Protein AF-A0A6I9MUF6-F1 (afdb_monomer_lite)

Organism: NCBI:txid8208

Secondary structure (DSSP, 8-state):
-GGGTT----TTPEEEEETTEEEEE--TTEESSSS-EEHHHHHSSTTSGGGG-SSEEEE-TTS--EEEE--TTEEE-TTSS-EEESSSS-TT--GGGTSS------TT---SS-EE--TTSSTTEEEEEETTEEEEEEEEEETTEEEE-HHHHTT--GGGEEEEES-SBTTS--S--EEEEEEEEEE-TT-BTTTTBT--EEEEESS----BTTB-PPBPPPHHHHHHTGGGSS-EEEEE--BSSTTSPBPSB-EEEEEPEEPHHHHHHHH-----TTEEEES-TTSSS---TT-TT-EEEEEETTEEEEEEEEEE-SSSS-TT--EEEEEGGGTHHHHHHHH--TTSPPSS-EEEEEPPSS-SEEEEEPPSS-SEEEEEE-SS-SEEEEE--SS-SEEEEEE-BTBSEEEEE--BTBSEEEEE--

InterPro domains:
  IPR000742 EGF-like domain [PF00008] (4-33)
  IPR000742 EGF-like domain [PS00022] (24-35)
  IPR000742 EGF-like domain [PS50026] (1-36)
  IPR000742 EGF-like domain [SM00181] (3-36)
  IPR000742 EGF-like domain [SM00181] (45-84)
  IPR001254 Serine proteases, trypsin domain [PF00089] (111-339)
  IPR001254 Serine proteases, trypsin domain [PS50240] (111-344)
  IPR001254 Serine proteases, trypsin domain [SM00020] (110-339)
  IPR001254 Serine proteases, trypsin domain [cd00190] (111-342)
  IPR001314 Peptidase S1A, chymotrypsin family [PR00722] (137-152)
  IPR001314 Peptidase S1A, chymotrypsin family [PR00722] (195-209)
  IPR001314 Peptidase S1A, chymotrypsin family [PR00722] (289-301)
  IPR009003 Peptidase S1, PA clan [SSF50494] (101-344)
  IPR012224 Peptidase S1A, coagulation factor VII/IX/X/C/Z [PIRSF001143] (2-351)
  IPR018114 Serine proteases, trypsin family, histidine active site [PS00134] (147-152)
  IPR033116 Serine proteases, trypsin family, serine active site [PS00135] (290-301)
  IPR050442 Peptidase S1 family, coagulation factors [PTHR24278] (4-353)

Structure (mmCIF, N/CA/C/O backbone):
data_AF-A0A6I9MUF6-F1
#
_entry.id   AF-A0A6I9MUF6-F1
#
loop_
_atom_site.group_PDB
_atom_site.id
_atom_site.type_symbol
_atom_site.label_atom_id
_atom_site.label_alt_id
_atom_site.label_comp_id
_atom_site.label_asym_id
_atom_site.label_entity_id
_atom_site.label_seq_id
_atom_site.pdbx_PDB_ins_code
_atom_site.Cartn_x
_atom_site.Cartn_y
_atom_site.Cartn_z
_atom_site.occupancy
_atom_site.B_iso_or_equiv
_atom_site.auth_seq_id
_atom_site.auth_comp_id
_atom_site.auth_asym_id
_atom_site.auth_atom_id
_atom_site.pdbx_PDB_model_num
ATOM 1 N N . ALA A 1 1 ? 27.226 -25.869 -43.022 1.00 58.69 1 ALA A N 1
ATOM 2 C CA . ALA A 1 1 ? 27.608 -27.107 -42.304 1.00 58.69 1 ALA A CA 1
ATOM 3 C C . ALA A 1 1 ? 28.920 -26.945 -41.530 1.00 58.69 1 ALA A C 1
ATOM 5 O O . ALA A 1 1 ? 28.988 -27.443 -40.417 1.00 58.69 1 ALA A O 1
ATOM 6 N N . GLU A 1 2 ? 29.921 -26.218 -42.052 1.00 71.81 2 GLU A N 1
ATOM 7 C CA . GLU A 1 2 ? 31.221 -26.007 -41.376 1.00 71.81 2 GLU A CA 1
ATOM 8 C C . GLU A 1 2 ? 31.135 -25.398 -39.966 1.00 71.81 2 GLU A C 1
ATOM 10 O O . GLU A 1 2 ? 31.923 -25.760 -39.102 1.00 71.81 2 GLU A O 1
ATOM 15 N N . VAL A 1 3 ? 30.149 -24.537 -39.692 1.00 76.50 3 VAL A N 1
ATOM 16 C CA . VAL A 1 3 ? 30.046 -23.801 -38.415 1.00 76.50 3 VAL A CA 1
ATOM 17 C C . VAL A 1 3 ? 29.863 -24.716 -37.189 1.00 76.50 3 VAL A C 1
ATOM 19 O O . VAL A 1 3 ? 30.287 -24.362 -36.097 1.00 76.50 3 VAL A O 1
ATOM 22 N N . CYS A 1 4 ? 29.283 -25.911 -37.355 1.00 84.94 4 CYS A N 1
ATOM 23 C CA . CYS A 1 4 ? 29.131 -26.881 -36.261 1.00 84.94 4 CYS A CA 1
ATOM 24 C C . CYS A 1 4 ? 30.311 -27.863 -36.137 1.00 84.94 4 CYS A C 1
ATOM 26 O O . CYS A 1 4 ? 30.366 -28.614 -35.166 1.00 84.94 4 CYS A O 1
ATOM 28 N N . VAL A 1 5 ? 31.255 -27.872 -37.089 1.00 84.25 5 VAL A N 1
ATOM 29 C CA . VAL A 1 5 ? 32.409 -28.795 -37.087 1.00 84.25 5 VAL A CA 1
ATOM 30 C C . VAL A 1 5 ? 33.393 -28.457 -35.967 1.00 84.25 5 VAL A C 1
ATOM 32 O O . VAL A 1 5 ? 34.029 -29.351 -35.419 1.00 84.25 5 VAL A O 1
ATOM 35 N N . SER A 1 6 ? 33.474 -27.187 -35.568 1.00 83.62 6 SER A N 1
ATOM 36 C CA . SER A 1 6 ? 34.297 -26.730 -34.442 1.00 83.62 6 SER A CA 1
ATOM 37 C C . SER A 1 6 ? 33.760 -27.145 -33.065 1.00 83.62 6 SER A C 1
ATOM 39 O O . SER A 1 6 ? 34.400 -26.842 -32.062 1.00 83.62 6 SER A O 1
ATOM 41 N N . GLY A 1 7 ? 32.604 -27.818 -32.999 1.00 86.62 7 GLY A N 1
ATOM 42 C CA . GLY A 1 7 ? 31.960 -28.208 -31.744 1.00 86.62 7 GLY A CA 1
ATOM 43 C C . GLY A 1 7 ? 31.624 -27.019 -30.834 1.00 86.62 7 GLY A C 1
ATOM 44 O O . GLY A 1 7 ? 32.003 -27.041 -29.667 1.00 86.62 7 GLY A O 1
ATOM 45 N N . PRO A 1 8 ? 30.931 -25.971 -31.325 1.00 90.44 8 PRO A N 1
ATOM 46 C CA . PRO A 1 8 ? 30.733 -24.743 -30.556 1.00 90.44 8 PRO A CA 1
ATOM 47 C C . PRO A 1 8 ? 29.768 -24.903 -29.371 1.00 90.44 8 PRO A C 1
ATOM 49 O O . PRO A 1 8 ? 29.756 -24.050 -28.494 1.00 90.44 8 PRO A O 1
ATOM 52 N N . CYS A 1 9 ? 28.955 -25.963 -29.334 1.00 92.50 9 CYS A N 1
ATOM 53 C CA . CYS A 1 9 ? 28.019 -26.228 -28.243 1.00 92.50 9 CYS A CA 1
ATOM 54 C C . CYS A 1 9 ? 28.682 -27.101 -27.171 1.00 92.50 9 CYS A C 1
ATOM 56 O O . CYS A 1 9 ? 28.956 -28.280 -27.390 1.00 92.50 9 CYS A O 1
ATOM 58 N N . LEU A 1 10 ? 28.936 -26.506 -26.012 1.00 90.75 10 LEU A N 1
ATOM 59 C CA . LEU A 1 10 ? 29.567 -27.120 -24.851 1.00 90.75 10 LEU A CA 1
ATOM 60 C C . LEU A 1 10 ? 28.583 -28.015 -24.080 1.00 90.75 10 LEU A C 1
ATOM 62 O O . LEU A 1 10 ? 27.389 -28.074 -24.381 1.00 90.75 10 LEU A O 1
ATOM 66 N N . ASN A 1 11 ? 29.096 -28.737 -23.079 1.00 89.25 11 ASN A N 1
ATOM 67 C CA . ASN A 1 11 ? 28.299 -29.499 -22.108 1.00 89.25 11 ASN A CA 1
ATOM 68 C C . ASN A 1 11 ? 27.264 -30.463 -22.727 1.00 89.25 11 ASN A C 1
ATOM 70 O O . ASN A 1 11 ? 26.175 -30.666 -22.195 1.00 89.25 11 ASN A O 1
ATOM 74 N N . GLY A 1 12 ? 27.604 -31.061 -23.874 1.00 87.44 12 GLY A N 1
ATOM 75 C CA . GLY A 1 12 ? 26.746 -32.021 -24.573 1.00 87.44 12 GLY A CA 1
ATOM 76 C C . GLY A 1 12 ? 25.583 -31.400 -25.358 1.00 87.44 12 GLY A C 1
ATOM 77 O O . GLY A 1 12 ? 24.670 -32.125 -25.751 1.00 87.44 12 GLY A O 1
ATOM 78 N N . GLY A 1 13 ? 25.591 -30.082 -25.590 1.00 90.75 13 GLY A N 1
ATOM 79 C CA . GLY A 1 13 ? 24.602 -29.405 -26.429 1.00 90.75 13 GLY A CA 1
ATOM 80 C C . GLY A 1 13 ? 24.681 -29.815 -27.906 1.00 90.75 13 GLY A C 1
ATOM 81 O O . GLY A 1 13 ? 25.758 -30.045 -28.452 1.00 90.75 13 GLY A O 1
ATOM 82 N N . SER A 1 14 ? 23.531 -29.886 -28.580 1.00 93.31 14 SER A N 1
ATOM 83 C CA . SER A 1 14 ? 23.450 -30.214 -30.011 1.00 93.31 14 SER A CA 1
ATOM 84 C C . SER A 1 14 ? 23.531 -28.956 -30.876 1.00 93.31 14 SER A C 1
ATOM 86 O O . SER A 1 14 ? 22.784 -28.006 -30.657 1.00 93.31 14 SER A O 1
ATOM 88 N N . CYS A 1 15 ? 24.404 -28.949 -31.885 1.00 92.75 15 CYS A N 1
ATOM 89 C CA . CYS A 1 15 ? 24.578 -27.815 -32.797 1.00 92.75 15 CYS A CA 1
ATOM 90 C C . CYS A 1 15 ? 23.714 -27.959 -34.053 1.00 92.75 15 CYS A C 1
ATOM 92 O O . CYS A 1 15 ? 23.768 -28.990 -34.724 1.00 92.75 15 CYS A O 1
ATOM 94 N N . SER A 1 16 ? 22.974 -26.907 -34.409 1.00 91.69 16 SER A N 1
ATOM 95 C CA . SER A 1 16 ? 22.261 -26.808 -35.685 1.00 91.69 16 SER A CA 1
ATOM 96 C C . SER A 1 16 ? 22.719 -25.579 -36.479 1.00 91.69 16 SER A C 1
ATOM 98 O O . SER A 1 16 ? 22.672 -24.462 -35.956 1.00 91.69 16 SER A O 1
ATOM 100 N N . PRO A 1 17 ? 23.181 -25.745 -37.731 1.00 88.62 17 PRO A N 1
ATOM 101 C CA . PRO A 1 17 ? 23.642 -24.631 -38.551 1.00 88.62 17 PRO A CA 1
ATOM 102 C C . PRO A 1 17 ? 22.464 -23.802 -39.091 1.00 88.62 17 PRO A C 1
ATOM 104 O O . PRO A 1 17 ? 21.530 -24.343 -39.679 1.00 88.62 17 PRO A O 1
ATOM 107 N N . GLN A 1 18 ? 22.555 -22.476 -38.976 1.00 83.56 18 GLN A N 1
ATOM 108 C CA . GLN A 1 18 ? 21.643 -21.503 -39.586 1.00 83.56 18 GLN A CA 1
ATOM 109 C C . GLN A 1 18 ? 22.420 -20.585 -40.537 1.00 83.56 18 GLN A C 1
ATOM 111 O O . GLN A 1 18 ? 22.909 -19.523 -40.151 1.00 83.56 18 GLN A O 1
ATOM 116 N N . GLY A 1 19 ? 22.562 -21.003 -41.798 1.00 81.62 19 GLY A N 1
ATOM 117 C CA . GLY A 1 19 ? 23.324 -20.249 -42.798 1.00 81.62 19 GLY A CA 1
ATOM 118 C C . GLY A 1 19 ? 24.799 -20.098 -42.402 1.00 81.62 19 GLY A C 1
ATOM 119 O O . GLY A 1 19 ? 25.514 -21.097 -42.314 1.00 81.62 19 GLY A O 1
ATOM 120 N N . SER A 1 20 ? 25.240 -18.856 -42.170 1.00 79.88 20 SER A N 1
ATOM 121 C CA . SER A 1 20 ? 26.581 -18.508 -41.665 1.00 79.88 20 SER A CA 1
ATOM 122 C C . SER A 1 20 ? 26.696 -18.504 -40.131 1.00 79.88 20 SER A C 1
ATOM 124 O O . SER A 1 20 ? 27.779 -18.257 -39.609 1.00 79.88 20 SER A O 1
ATOM 126 N N . SER A 1 21 ? 25.603 -18.775 -39.412 1.00 81.69 21 SER A N 1
ATOM 127 C CA . SER A 1 21 ? 25.531 -18.829 -37.947 1.00 81.69 21 SER A CA 1
ATOM 128 C C . SER A 1 21 ? 25.168 -20.240 -37.461 1.00 81.69 21 SER A C 1
ATOM 130 O O . SER A 1 21 ? 24.924 -21.151 -38.257 1.00 81.69 21 SER A O 1
ATOM 132 N N . PHE A 1 22 ? 25.131 -20.444 -36.148 1.00 88.88 22 PHE A N 1
ATOM 133 C CA . PHE A 1 22 ? 24.709 -21.690 -35.512 1.00 88.88 22 PHE A CA 1
ATOM 134 C C . PHE A 1 22 ? 23.737 -21.419 -34.359 1.00 88.88 22 PHE A C 1
ATOM 136 O O . PHE A 1 22 ? 23.630 -20.306 -33.848 1.00 88.88 22 PHE A O 1
ATOM 143 N N . THR A 1 23 ? 23.004 -22.449 -33.953 1.00 90.88 23 THR A N 1
ATOM 144 C CA . THR A 1 23 ? 22.167 -22.452 -32.751 1.00 90.88 23 THR A CA 1
ATOM 145 C C . THR A 1 23 ? 22.492 -23.694 -31.937 1.00 90.88 23 THR A C 1
ATOM 147 O O . THR A 1 23 ? 22.527 -24.797 -32.488 1.00 90.88 23 THR A O 1
ATOM 150 N N . CYS A 1 24 ? 22.721 -23.518 -30.638 1.00 92.69 24 CYS A N 1
ATOM 151 C CA . CYS A 1 24 ? 22.924 -24.621 -29.711 1.00 92.69 24 CYS A CA 1
ATOM 152 C C . CYS A 1 24 ? 21.621 -25.005 -29.008 1.00 92.69 24 CYS A C 1
ATOM 154 O O . CYS A 1 24 ? 20.902 -24.155 -28.487 1.00 92.69 24 CYS A O 1
ATOM 156 N N . PHE A 1 25 ? 21.341 -26.304 -28.965 1.00 91.62 25 PHE A N 1
ATOM 157 C CA . PHE A 1 25 ? 20.276 -26.905 -28.171 1.00 91.62 25 PHE A CA 1
ATOM 158 C C . PHE A 1 25 ? 20.898 -27.575 -26.951 1.00 91.62 25 PHE A C 1
ATOM 160 O O . PHE A 1 25 ? 21.471 -28.662 -27.046 1.00 91.62 25 PHE A O 1
ATOM 167 N N . CYS A 1 26 ? 20.827 -26.895 -25.813 1.00 89.19 26 CYS A N 1
ATOM 168 C CA . CYS A 1 26 ? 21.475 -27.336 -24.586 1.00 89.19 26 CYS A CA 1
ATOM 169 C C . CYS A 1 26 ? 20.716 -28.479 -23.907 1.00 89.19 26 CYS A C 1
ATOM 171 O O . CYS A 1 26 ? 19.488 -28.565 -23.984 1.00 89.19 26 CYS A O 1
ATOM 173 N N . LEU A 1 27 ? 21.456 -29.345 -23.209 1.00 87.88 27 LEU A N 1
ATOM 174 C CA . LEU A 1 27 ? 20.865 -30.318 -22.291 1.00 87.88 27 LEU A CA 1
ATOM 175 C C . LEU A 1 27 ? 20.134 -29.592 -21.141 1.00 87.88 27 LEU A C 1
ATOM 177 O O . LEU A 1 27 ? 20.478 -28.450 -20.839 1.00 87.88 27 LEU A O 1
ATOM 181 N N . PRO A 1 28 ? 19.158 -30.228 -20.458 1.00 78.12 28 PRO A N 1
ATOM 182 C CA . PRO A 1 28 ? 18.270 -29.555 -19.498 1.00 78.12 28 PRO A CA 1
ATOM 183 C C . PRO A 1 28 ? 18.961 -28.741 -18.391 1.00 78.12 28 PRO A C 1
ATOM 185 O O . PRO A 1 28 ? 18.383 -27.757 -17.920 1.00 78.12 28 PRO A O 1
ATOM 188 N N . ASN A 1 29 ? 20.184 -29.132 -18.014 1.00 79.12 29 ASN A N 1
ATOM 189 C CA . ASN A 1 29 ? 20.997 -28.506 -16.969 1.00 79.12 29 ASN A CA 1
ATOM 190 C C . ASN A 1 29 ? 21.940 -27.411 -17.481 1.00 79.12 29 ASN A C 1
ATOM 192 O O . ASN A 1 29 ? 22.726 -26.905 -16.692 1.00 79.12 29 ASN A O 1
ATOM 196 N N . PHE A 1 30 ? 21.888 -27.035 -18.758 1.00 82.06 30 PHE A N 1
ATOM 197 C CA . PHE A 1 30 ? 22.779 -26.030 -19.334 1.00 82.06 30 PHE A CA 1
ATOM 198 C C . PHE A 1 30 ? 22.006 -24.983 -20.138 1.00 82.06 30 PHE A C 1
ATOM 200 O O . PHE A 1 30 ? 20.912 -25.232 -20.644 1.00 82.06 30 PHE A O 1
ATOM 207 N N . SER A 1 31 ? 22.570 -23.786 -20.233 1.00 78.38 31 SER A N 1
ATOM 208 C CA . SER A 1 31 ? 22.021 -22.638 -20.953 1.00 78.38 31 SER A CA 1
ATOM 209 C C . SER A 1 31 ? 23.153 -21.738 -21.465 1.00 78.38 31 SER A C 1
ATOM 211 O O . SER A 1 31 ? 24.326 -22.065 -21.292 1.00 78.38 31 SER A O 1
ATOM 213 N N . GLY A 1 32 ? 22.815 -20.623 -22.113 1.00 76.19 32 GLY A N 1
ATOM 214 C CA . GLY A 1 32 ? 23.784 -19.759 -22.792 1.00 76.19 32 GLY A CA 1
ATOM 215 C C . GLY A 1 32 ? 23.81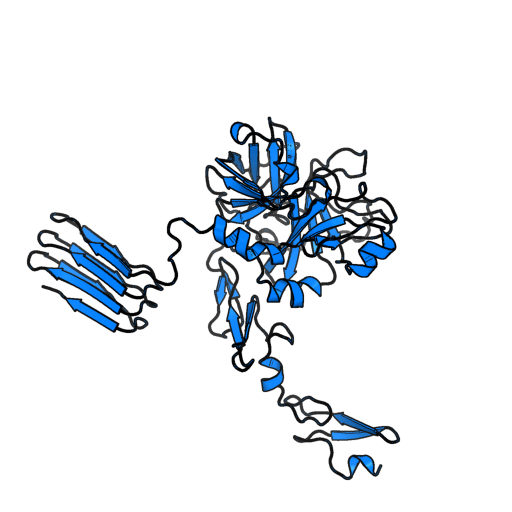0 -19.993 -24.302 1.00 76.19 32 GLY A C 1
ATOM 216 O O . GLY A 1 32 ? 23.119 -20.873 -24.822 1.00 76.19 32 GLY A O 1
ATOM 217 N N . LEU A 1 33 ? 24.564 -19.161 -25.020 1.00 84.50 33 LEU A N 1
ATOM 218 C CA . LEU A 1 33 ? 24.605 -19.197 -26.488 1.00 84.50 33 LEU A CA 1
ATOM 219 C C . LEU A 1 33 ? 25.324 -20.455 -26.998 1.00 84.50 33 LEU A C 1
ATOM 221 O O . LEU A 1 33 ? 24.993 -20.977 -28.063 1.00 84.50 33 LEU A O 1
ATOM 225 N N . THR A 1 34 ? 26.281 -20.950 -26.215 1.00 90.19 34 THR A N 1
ATOM 226 C CA . THR A 1 34 ? 27.091 -22.135 -26.487 1.00 90.19 34 THR A CA 1
ATOM 227 C C . THR A 1 34 ? 26.899 -23.220 -25.428 1.00 90.19 34 THR A C 1
ATOM 229 O O . THR A 1 34 ? 27.702 -24.143 -25.363 1.00 90.19 34 THR A O 1
ATOM 232 N N . CYS A 1 35 ? 25.828 -23.173 -24.627 1.00 89.81 35 CYS A N 1
ATOM 233 C CA . CYS A 1 35 ? 25.578 -24.102 -23.514 1.00 89.81 35 CYS A CA 1
ATOM 234 C C . CYS A 1 35 ? 26.655 -24.075 -22.420 1.00 89.81 35 CYS A C 1
ATOM 236 O O . CYS A 1 35 ? 26.880 -25.065 -21.726 1.00 89.81 35 CYS A O 1
ATOM 238 N N . GLU A 1 36 ? 27.341 -22.947 -22.289 1.00 86.06 36 GLU A N 1
ATOM 239 C CA . GLU A 1 36 ? 28.462 -22.703 -21.392 1.00 86.06 36 GLU A CA 1
ATOM 240 C C . GLU A 1 36 ? 28.050 -22.516 -19.927 1.00 86.06 36 GLU A C 1
ATOM 242 O O . GLU A 1 36 ? 28.871 -22.710 -19.033 1.00 86.06 36 GLU A O 1
ATOM 247 N N . LEU A 1 37 ? 26.788 -22.165 -19.674 1.00 73.94 37 LEU A N 1
ATOM 248 C CA . LEU A 1 37 ? 26.280 -21.875 -18.338 1.00 73.94 37 LEU A CA 1
ATOM 249 C C . LEU A 1 37 ? 25.563 -23.092 -17.767 1.00 73.94 37 LEU A C 1
ATOM 251 O O . LEU A 1 37 ? 24.610 -23.591 -18.364 1.00 73.94 37 LEU A O 1
ATOM 255 N N . GLU A 1 38 ? 25.964 -23.539 -16.583 1.00 74.50 38 GLU A N 1
ATOM 256 C CA . GLU A 1 38 ? 25.184 -24.507 -15.817 1.00 74.50 38 GLU A CA 1
ATOM 257 C C . GLU A 1 38 ? 23.903 -23.827 -15.306 1.00 74.50 38 GLU A C 1
ATOM 259 O O . GLU A 1 38 ? 23.914 -22.709 -14.803 1.00 74.50 38 GLU A O 1
ATOM 264 N N . ARG A 1 39 ? 22.747 -24.463 -15.462 1.00 62.59 39 ARG A N 1
ATOM 265 C CA . ARG A 1 39 ? 21.448 -23.866 -15.121 1.00 62.59 39 ARG A CA 1
ATOM 266 C C . ARG A 1 39 ? 21.324 -23.564 -13.625 1.00 62.59 39 ARG A C 1
ATOM 268 O O . ARG A 1 39 ? 20.583 -22.654 -13.267 1.00 62.59 39 ARG A O 1
ATOM 275 N N . SER A 1 40 ? 22.064 -24.285 -12.779 1.00 57.75 40 SER A N 1
ATOM 276 C CA . SER A 1 40 ? 22.217 -23.988 -11.349 1.00 57.75 40 SER A CA 1
ATOM 277 C C . SER A 1 40 ? 22.790 -22.586 -11.118 1.00 57.75 40 SER A C 1
ATOM 279 O O . SER A 1 40 ? 22.218 -21.838 -10.337 1.00 57.75 40 SER A O 1
ATOM 281 N N . SER A 1 41 ? 23.819 -22.173 -11.866 1.00 55.16 41 SER A N 1
ATOM 282 C CA . SER A 1 41 ? 24.444 -20.852 -11.706 1.00 55.16 41 SER A CA 1
ATOM 283 C C . SER A 1 41 ? 23.619 -19.696 -12.284 1.00 55.16 41 SER A C 1
ATOM 285 O O . SER A 1 41 ? 23.842 -18.543 -11.930 1.00 55.16 41 SER A O 1
ATOM 287 N N . VAL A 1 42 ? 22.623 -19.985 -13.130 1.00 54.00 42 VAL A N 1
ATOM 288 C CA . VAL A 1 42 ? 21.661 -18.994 -13.653 1.00 54.00 42 VAL A CA 1
ATOM 289 C C . VAL A 1 42 ? 20.469 -18.783 -12.699 1.00 54.00 42 VAL A C 1
ATOM 291 O O . VAL A 1 42 ? 19.868 -17.708 -12.687 1.00 54.00 42 VAL A O 1
ATOM 294 N N . LEU A 1 43 ? 20.144 -19.786 -11.875 1.00 54.84 43 LEU A N 1
ATOM 295 C CA . LEU A 1 43 ? 19.102 -19.736 -10.836 1.00 54.84 43 LEU A CA 1
ATOM 296 C C . LEU A 1 43 ? 19.567 -19.080 -9.524 1.00 54.84 43 LEU A C 1
ATOM 298 O O . LEU A 1 43 ? 18.726 -18.745 -8.690 1.00 54.84 43 LEU A O 1
ATOM 302 N N . ASP A 1 44 ? 20.872 -18.868 -9.360 1.00 64.94 44 ASP A N 1
ATOM 303 C CA . ASP A 1 44 ? 21.478 -18.250 -8.175 1.00 64.94 44 ASP A CA 1
ATOM 304 C C . ASP A 1 44 ? 21.599 -16.720 -8.297 1.00 64.94 44 ASP A C 1
ATOM 306 O O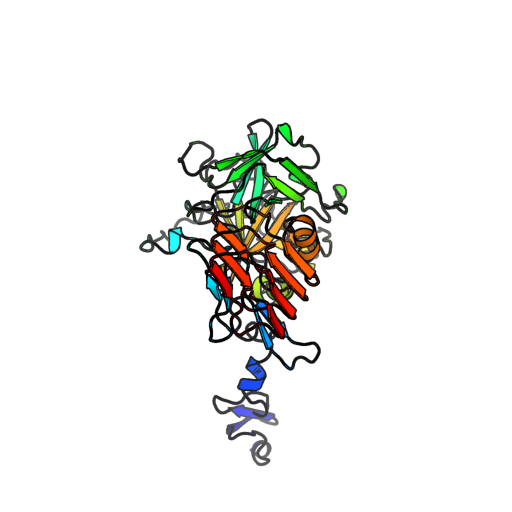 . ASP A 1 44 ? 22.440 -16.103 -7.648 1.00 64.94 44 ASP A O 1
ATOM 310 N N . THR A 1 45 ? 20.741 -16.094 -9.114 1.00 77.94 45 THR A N 1
ATOM 311 C CA . THR A 1 45 ? 20.634 -14.631 -9.200 1.00 77.94 45 THR A CA 1
ATOM 312 C C . THR A 1 45 ? 19.207 -14.165 -8.943 1.00 77.94 45 THR A C 1
ATOM 314 O O . THR A 1 45 ? 18.242 -14.730 -9.457 1.00 77.94 45 THR A O 1
ATOM 317 N N . CYS A 1 46 ? 19.054 -13.068 -8.212 1.00 85.19 46 CYS A N 1
ATOM 318 C CA . CYS A 1 46 ? 17.780 -12.394 -7.995 1.00 85.19 46 CYS A CA 1
ATOM 319 C C . CYS A 1 46 ? 17.240 -11.711 -9.260 1.00 85.19 46 CYS A C 1
ATOM 321 O O . CYS A 1 46 ? 16.108 -11.230 -9.258 1.00 85.19 46 CYS A O 1
ATOM 323 N N . LEU A 1 47 ? 18.037 -11.635 -10.332 1.00 81.00 47 LEU A N 1
ATOM 324 C CA . LEU A 1 47 ? 17.634 -11.050 -11.612 1.00 81.00 47 LEU A CA 1
ATOM 325 C C . LEU A 1 47 ? 16.710 -11.961 -12.422 1.00 81.00 47 LEU A C 1
ATOM 327 O O . LEU A 1 47 ? 15.942 -11.462 -13.246 1.00 81.00 47 LEU A O 1
ATOM 331 N N . LEU A 1 48 ? 16.780 -13.277 -12.212 1.00 79.31 48 LEU A N 1
ATOM 332 C CA . LEU A 1 48 ? 15.951 -14.236 -12.927 1.00 79.31 48 LEU A CA 1
ATOM 333 C C . LEU A 1 48 ? 14.963 -14.898 -11.968 1.00 79.31 48 LEU A C 1
ATOM 335 O O . LEU A 1 48 ? 15.363 -15.592 -11.040 1.00 79.31 48 LEU A O 1
ATOM 339 N N . GLN A 1 49 ? 13.664 -14.710 -12.221 1.00 82.25 49 GLN A N 1
ATOM 340 C CA . GLN A 1 49 ? 12.581 -15.311 -11.426 1.00 82.25 49 GLN A CA 1
ATOM 341 C C . GLN A 1 49 ? 12.723 -15.040 -9.917 1.00 82.25 49 GLN A C 1
ATOM 343 O O . GLN A 1 49 ? 12.485 -15.938 -9.109 1.00 82.25 49 GLN A O 1
ATOM 348 N N . ASN A 1 50 ? 13.162 -13.832 -9.537 1.00 89.56 50 ASN A N 1
ATOM 349 C CA . ASN A 1 50 ? 13.456 -13.469 -8.147 1.00 89.56 50 ASN A CA 1
ATOM 350 C C . ASN A 1 50 ? 14.391 -14.468 -7.437 1.00 89.56 50 ASN A C 1
ATOM 352 O O . ASN A 1 50 ? 14.222 -14.743 -6.249 1.00 89.56 50 ASN A O 1
ATOM 356 N N . GLY A 1 51 ? 15.304 -15.107 -8.179 1.00 86.25 51 GLY A N 1
ATOM 357 C CA . GLY A 1 51 ? 16.194 -16.132 -7.645 1.00 86.25 51 GLY A CA 1
ATOM 358 C C . GLY A 1 51 ? 15.462 -17.338 -7.049 1.00 86.25 51 GLY A C 1
ATOM 359 O O . GLY A 1 51 ? 15.979 -18.026 -6.175 1.00 86.25 51 GLY A O 1
ATOM 360 N N . GLY A 1 52 ? 14.217 -17.577 -7.466 1.00 88.06 52 GLY A N 1
ATOM 361 C CA . GLY A 1 52 ? 13.338 -18.608 -6.923 1.00 88.06 52 GLY A CA 1
ATOM 362 C C . GLY A 1 52 ? 12.838 -18.349 -5.497 1.00 88.06 52 GLY A C 1
ATOM 363 O O . GLY A 1 52 ? 12.269 -19.263 -4.909 1.00 88.06 52 GLY A O 1
ATOM 364 N N . CYS A 1 53 ? 13.045 -17.158 -4.927 1.00 92.31 53 CYS A N 1
ATOM 365 C CA . CYS A 1 53 ? 12.484 -16.783 -3.631 1.00 92.31 53 CYS A CA 1
ATOM 366 C C . CYS A 1 53 ? 10.994 -16.437 -3.761 1.00 92.31 53 CYS A C 1
ATOM 368 O O . CYS A 1 53 ? 10.602 -15.682 -4.655 1.00 92.31 53 CYS A O 1
ATOM 370 N N . GLU A 1 54 ? 10.159 -16.915 -2.835 1.00 94.62 54 GLU A N 1
ATOM 371 C CA . GLU A 1 54 ? 8.719 -16.621 -2.856 1.00 94.62 54 GLU A CA 1
ATOM 372 C C . GLU A 1 54 ? 8.420 -15.143 -2.559 1.00 94.62 54 GLU A C 1
ATOM 374 O O . GLU A 1 54 ? 7.535 -14.552 -3.176 1.00 94.62 54 GLU A O 1
ATOM 379 N N . HIS A 1 55 ? 9.168 -14.522 -1.644 1.00 96.50 55 HIS A N 1
ATOM 380 C CA . HIS A 1 55 ? 9.009 -13.107 -1.304 1.00 96.50 55 HIS A CA 1
ATOM 381 C C . HIS A 1 55 ? 10.229 -12.286 -1.708 1.00 96.50 55 HIS A C 1
ATOM 383 O O . HIS A 1 55 ? 10.218 -11.650 -2.755 1.00 96.50 55 HIS A O 1
ATOM 389 N N . PHE A 1 56 ? 11.280 -12.249 -0.896 1.00 96.19 56 PHE A N 1
ATOM 390 C CA . PHE A 1 56 ? 12.398 -11.335 -1.111 1.00 96.19 56 PHE A CA 1
ATOM 391 C C . PHE A 1 56 ? 13.651 -12.107 -1.477 1.00 96.19 56 PHE A C 1
ATOM 393 O O . PHE A 1 56 ? 13.928 -13.142 -0.876 1.00 96.19 56 PHE A O 1
ATOM 400 N N . CYS A 1 57 ? 14.398 -11.568 -2.432 1.00 92.56 57 CYS A N 1
ATOM 401 C CA . CYS A 1 57 ? 15.687 -12.076 -2.856 1.00 92.56 57 CYS A CA 1
ATOM 402 C C . CYS A 1 57 ? 16.722 -10.960 -2.733 1.00 92.56 57 CYS A C 1
ATOM 404 O O . CYS A 1 57 ? 16.557 -9.891 -3.334 1.00 92.56 57 CYS A O 1
ATOM 406 N N . ASP A 1 58 ? 17.773 -11.234 -1.968 1.00 88.50 58 ASP A N 1
ATOM 407 C CA . ASP A 1 58 ? 18.947 -10.382 -1.838 1.00 88.50 58 ASP A CA 1
ATOM 408 C C . ASP A 1 58 ? 20.199 -11.163 -2.262 1.00 88.50 58 ASP A C 1
ATOM 410 O O . ASP A 1 58 ? 20.307 -12.368 -2.021 1.00 88.50 58 ASP A O 1
ATOM 414 N N . GLU A 1 59 ? 21.144 -10.468 -2.884 1.00 83.69 59 GLU A N 1
ATOM 415 C CA . GLU A 1 59 ? 22.479 -10.978 -3.208 1.00 83.69 59 GLU A CA 1
ATOM 416 C C . GLU A 1 59 ? 23.499 -10.290 -2.291 1.00 83.69 59 GLU A C 1
ATOM 418 O O . GLU A 1 59 ? 23.288 -9.147 -1.873 1.00 83.69 59 GLU A O 1
ATOM 423 N N . ASP A 1 60 ? 24.597 -10.971 -1.959 1.00 72.19 60 ASP A N 1
ATOM 424 C CA . ASP A 1 60 ? 25.752 -10.312 -1.343 1.00 72.19 60 ASP A CA 1
ATOM 425 C C . ASP A 1 60 ? 26.431 -9.326 -2.317 1.00 72.19 60 ASP A C 1
ATOM 427 O O . ASP A 1 60 ? 26.122 -9.287 -3.508 1.00 72.19 60 ASP A O 1
ATOM 431 N N . GLU A 1 61 ? 27.345 -8.490 -1.811 1.00 63.31 61 GLU A N 1
ATOM 432 C CA . GLU A 1 61 ? 27.967 -7.403 -2.589 1.00 63.31 61 GLU A CA 1
ATOM 433 C C . GLU A 1 61 ? 28.711 -7.889 -3.845 1.00 63.31 61 GLU A C 1
ATOM 435 O O . GLU A 1 61 ? 28.924 -7.114 -4.778 1.00 63.31 61 GLU A O 1
ATOM 440 N N . GLU A 1 62 ? 29.072 -9.172 -3.903 1.00 61.94 62 GLU A N 1
ATOM 441 C CA . GLU A 1 62 ? 29.726 -9.780 -5.059 1.00 61.94 62 GLU A CA 1
ATOM 442 C C . GLU A 1 62 ? 28.788 -10.600 -5.960 1.00 61.94 62 GLU A C 1
ATOM 444 O O . GLU A 1 62 ? 29.262 -11.183 -6.937 1.00 61.94 62 GLU A O 1
ATOM 449 N N . GLY A 1 63 ? 27.483 -10.663 -5.665 1.00 60.84 63 GLY A N 1
ATOM 450 C CA . GLY A 1 63 ? 26.504 -11.413 -6.463 1.00 60.84 63 GLY A CA 1
ATOM 451 C C . GLY A 1 63 ? 26.676 -12.935 -6.387 1.00 60.84 63 GLY A C 1
ATOM 452 O O . GLY A 1 63 ? 26.256 -13.652 -7.290 1.00 60.84 63 GLY A O 1
ATOM 453 N N . ARG A 1 64 ? 27.363 -13.434 -5.353 1.00 59.66 64 ARG A N 1
ATOM 454 C CA . ARG A 1 64 ? 27.787 -14.836 -5.205 1.00 59.66 64 ARG A CA 1
ATOM 455 C C . ARG A 1 64 ? 26.899 -15.637 -4.266 1.00 59.66 64 ARG A C 1
ATOM 457 O O . ARG A 1 64 ? 26.876 -16.863 -4.369 1.00 59.66 64 ARG A O 1
ATOM 464 N N . ARG A 1 65 ? 26.196 -14.983 -3.339 1.00 67.44 65 ARG A N 1
ATOM 465 C CA . ARG A 1 65 ? 25.300 -15.655 -2.394 1.00 67.44 65 ARG A CA 1
ATOM 466 C C . ARG A 1 65 ? 23.906 -15.059 -2.429 1.00 67.44 65 ARG A C 1
ATOM 468 O O . ARG A 1 65 ? 23.658 -13.985 -1.890 1.00 67.44 65 ARG A O 1
ATOM 475 N N . LEU A 1 66 ? 22.987 -15.837 -2.981 1.00 82.81 66 LEU A N 1
ATOM 476 C CA . LEU A 1 66 ? 21.560 -15.584 -2.912 1.00 82.81 66 LEU A CA 1
ATOM 477 C C . LEU A 1 66 ? 21.026 -15.883 -1.507 1.00 82.81 66 LEU A C 1
ATOM 479 O O . LEU A 1 66 ? 21.308 -16.931 -0.916 1.00 82.81 66 LEU A O 1
ATOM 483 N N . LYS A 1 67 ? 20.222 -14.966 -0.973 1.00 88.19 67 LYS A N 1
ATOM 484 C CA . LYS A 1 67 ? 19.523 -15.120 0.301 1.00 88.19 67 LYS A CA 1
ATOM 485 C C . LYS A 1 67 ? 18.055 -14.751 0.135 1.00 88.19 67 LYS A C 1
ATOM 487 O O . LYS A 1 67 ? 17.719 -13.591 -0.098 1.00 88.19 67 LYS A O 1
ATOM 492 N N . CYS A 1 68 ? 17.181 -15.733 0.333 1.00 92.06 68 CYS A N 1
ATOM 493 C CA . CYS A 1 68 ? 15.754 -15.472 0.420 1.00 92.06 68 CYS A CA 1
ATOM 494 C C . CYS A 1 68 ? 15.366 -14.959 1.811 1.00 92.06 68 CYS A C 1
ATOM 496 O O . CYS A 1 68 ? 15.925 -15.368 2.835 1.00 92.06 68 CYS A O 1
ATOM 498 N N . SER A 1 69 ? 14.374 -14.077 1.858 1.00 95.06 69 SER A N 1
ATOM 499 C CA . SER A 1 69 ? 13.715 -13.654 3.093 1.00 95.06 69 SER A CA 1
ATOM 500 C C . SER A 1 69 ? 12.221 -13.410 2.862 1.00 95.06 69 SER A C 1
ATOM 502 O O . SER A 1 69 ? 11.745 -13.415 1.725 1.00 95.06 69 SER A O 1
ATOM 504 N N . CYS A 1 70 ? 11.452 -13.265 3.943 1.00 96.44 70 CYS A N 1
ATOM 505 C CA . CYS A 1 70 ? 9.991 -13.254 3.896 1.00 96.44 70 CYS A CA 1
ATOM 506 C C . CYS A 1 70 ? 9.389 -11.975 4.483 1.00 96.44 70 CYS A C 1
ATOM 508 O O . CYS A 1 70 ? 9.976 -11.350 5.365 1.00 96.44 70 CYS A O 1
ATOM 510 N N . ALA A 1 71 ? 8.193 -11.616 4.005 1.00 95.81 71 ALA A N 1
ATOM 511 C CA . ALA A 1 71 ? 7.405 -10.498 4.513 1.00 95.81 71 ALA A CA 1
ATOM 512 C C . ALA A 1 71 ? 6.998 -10.663 5.990 1.00 95.81 71 ALA A C 1
ATOM 514 O O . ALA A 1 71 ? 6.990 -11.770 6.537 1.00 95.81 71 ALA A O 1
ATOM 515 N N . ASP A 1 72 ? 6.617 -9.552 6.626 1.00 89.50 72 ASP A N 1
ATOM 516 C CA . ASP A 1 72 ? 6.131 -9.535 8.007 1.00 89.50 72 ASP A CA 1
ATOM 517 C C . ASP A 1 72 ? 4.983 -10.543 8.205 1.00 89.50 72 ASP A C 1
ATOM 519 O O . ASP A 1 72 ? 4.013 -10.583 7.452 1.00 89.50 72 ASP A O 1
ATOM 523 N N . GLY A 1 73 ? 5.091 -11.384 9.234 1.00 88.12 73 GLY A N 1
ATOM 524 C CA . GLY A 1 73 ? 4.126 -12.463 9.478 1.00 88.12 73 GLY A CA 1
ATOM 525 C C . GLY A 1 73 ? 4.425 -13.776 8.742 1.00 88.12 73 GLY A C 1
ATOM 526 O O . GLY A 1 73 ? 3.646 -14.710 8.889 1.00 88.12 73 GLY A O 1
ATOM 527 N N . TYR A 1 74 ? 5.555 -13.895 8.035 1.00 93.19 74 TYR A N 1
ATOM 528 C CA . TYR A 1 74 ? 6.013 -15.139 7.401 1.00 93.19 74 TYR A CA 1
ATOM 529 C C . TYR A 1 74 ? 7.409 -15.555 7.890 1.00 93.19 74 TYR A C 1
ATOM 531 O O . TYR A 1 74 ? 8.211 -14.716 8.307 1.00 93.19 74 TYR A O 1
ATOM 539 N N . PHE A 1 75 ? 7.708 -16.853 7.854 1.00 92.88 75 PHE A N 1
ATOM 540 C CA . PHE A 1 75 ? 9.042 -17.417 8.067 1.00 92.88 75 PHE A CA 1
ATOM 541 C C . PHE A 1 75 ? 9.507 -18.172 6.821 1.00 92.88 75 PHE A C 1
ATOM 543 O O . PHE A 1 75 ? 8.691 -18.707 6.071 1.00 92.88 75 PHE A O 1
ATOM 550 N N . LEU A 1 76 ? 10.821 -18.184 6.597 1.00 92.56 76 LEU A N 1
ATOM 551 C CA . LEU A 1 76 ? 11.421 -18.936 5.500 1.00 92.56 76 LEU A CA 1
ATOM 552 C C . LEU A 1 76 ? 11.342 -20.428 5.825 1.00 92.56 76 LEU A C 1
ATOM 554 O O . LEU A 1 76 ? 11.757 -20.838 6.908 1.00 92.56 76 LEU A O 1
ATOM 558 N N . HIS A 1 77 ? 10.790 -21.211 4.907 1.00 91.00 77 HIS A N 1
ATOM 559 C CA . HIS A 1 77 ? 10.745 -22.662 5.006 1.00 91.00 77 HIS A CA 1
ATOM 560 C C . HIS A 1 77 ? 12.157 -23.261 4.913 1.00 91.00 77 HIS A C 1
ATOM 562 O O . HIS A 1 77 ? 13.093 -22.623 4.428 1.00 91.00 77 HIS A O 1
ATOM 568 N N . ASP A 1 78 ? 12.304 -24.515 5.339 1.00 89.12 78 ASP A N 1
ATOM 569 C CA . ASP A 1 78 ? 13.588 -25.224 5.376 1.00 89.12 78 ASP A CA 1
ATOM 570 C C . ASP A 1 78 ? 14.204 -25.449 3.982 1.00 89.12 78 ASP A C 1
ATOM 572 O O . ASP A 1 78 ? 15.400 -25.704 3.865 1.00 89.12 78 ASP A O 1
ATOM 576 N N . ASP A 1 79 ? 13.416 -25.304 2.909 1.00 85.88 79 ASP A N 1
ATOM 577 C CA . ASP A 1 79 ? 13.928 -25.290 1.529 1.00 85.88 79 ASP A CA 1
ATOM 578 C C . ASP A 1 79 ? 14.695 -24.009 1.158 1.00 85.88 79 ASP A C 1
ATOM 580 O O . ASP A 1 79 ? 15.276 -23.927 0.073 1.00 85.88 79 ASP A O 1
ATOM 584 N N . GLY A 1 80 ? 14.695 -23.007 2.040 1.00 86.94 80 GLY A N 1
ATOM 585 C CA . GLY A 1 80 ? 15.399 -21.747 1.855 1.00 86.94 80 GLY A CA 1
ATOM 586 C C . GLY A 1 80 ? 14.791 -20.823 0.800 1.00 86.94 80 GLY A C 1
ATOM 587 O O . GLY A 1 80 ? 15.451 -19.854 0.434 1.00 86.94 80 GLY A O 1
ATOM 588 N N . ARG A 1 81 ? 13.576 -21.093 0.299 1.00 89.19 81 ARG A N 1
ATOM 589 C CA . ARG A 1 81 ? 12.943 -20.355 -0.812 1.00 89.19 81 ARG A CA 1
ATOM 590 C C . ARG A 1 81 ? 11.489 -19.967 -0.549 1.00 89.19 81 ARG A C 1
ATOM 592 O O . ARG A 1 81 ? 11.107 -18.836 -0.855 1.00 89.19 81 ARG A O 1
ATOM 599 N N . ASN A 1 82 ? 10.693 -20.875 0.009 1.00 92.31 82 ASN A N 1
ATOM 600 C CA . ASN A 1 82 ? 9.267 -20.665 0.255 1.00 92.31 82 ASN A CA 1
ATOM 601 C C . ASN A 1 82 ? 9.018 -19.950 1.589 1.00 92.31 82 ASN A C 1
ATOM 603 O O . ASN A 1 82 ? 9.784 -20.082 2.542 1.00 92.31 82 ASN A O 1
ATOM 607 N N . CYS A 1 83 ? 7.921 -19.206 1.674 1.00 95.19 83 CYS A N 1
ATOM 608 C CA . CYS A 1 83 ? 7.536 -18.409 2.828 1.00 95.19 83 CYS A CA 1
ATOM 609 C C . CYS A 1 83 ? 6.219 -18.911 3.425 1.00 95.19 83 CYS A C 1
ATOM 611 O O . CYS A 1 83 ? 5.155 -18.827 2.816 1.00 95.19 83 CYS A O 1
ATOM 613 N N . ILE A 1 84 ? 6.273 -19.376 4.672 1.00 91.75 84 ILE A N 1
ATOM 614 C CA . ILE A 1 84 ? 5.116 -19.921 5.389 1.00 91.75 84 ILE A CA 1
ATOM 615 C C . ILE A 1 84 ? 4.625 -18.902 6.411 1.00 91.75 84 ILE A C 1
ATOM 617 O O . ILE A 1 84 ? 5.412 -18.275 7.119 1.00 91.75 84 ILE A O 1
ATOM 621 N N . ALA A 1 85 ? 3.312 -18.716 6.490 1.00 89.44 85 ALA A N 1
ATOM 622 C CA . ALA A 1 85 ? 2.708 -17.799 7.443 1.00 89.44 85 ALA A CA 1
ATOM 623 C C . ALA A 1 85 ? 2.916 -18.266 8.891 1.00 89.44 85 ALA A C 1
ATOM 625 O O . ALA A 1 85 ? 2.732 -19.438 9.213 1.00 89.44 85 ALA A O 1
ATOM 626 N N . LYS A 1 86 ? 3.280 -17.330 9.772 1.00 84.06 86 LYS A N 1
ATOM 627 C CA . LYS A 1 86 ? 3.474 -17.565 11.213 1.00 84.06 86 LYS A CA 1
ATOM 628 C C . LYS A 1 86 ? 2.155 -17.782 11.949 1.00 84.06 86 LYS A C 1
ATOM 630 O O . LYS A 1 86 ? 2.121 -18.475 12.958 1.00 84.06 86 LYS A O 1
ATOM 635 N N . GLU A 1 87 ? 1.092 -17.156 11.460 1.00 81.94 87 GLU A N 1
ATOM 636 C CA . GLU A 1 87 ? -0.228 -17.132 12.082 1.00 81.94 87 GLU A CA 1
ATOM 637 C C . GLU A 1 87 ? -1.316 -17.364 11.029 1.00 81.94 87 GLU A C 1
ATOM 639 O O . GLU A 1 87 ? -1.057 -17.344 9.826 1.00 81.94 87 GLU A O 1
ATOM 644 N N . ALA A 1 88 ? -2.557 -17.546 11.487 1.00 78.94 88 ALA A N 1
ATOM 645 C CA . ALA A 1 88 ? -3.717 -17.718 10.612 1.00 78.94 88 ALA A CA 1
ATOM 646 C C . ALA A 1 88 ? -3.985 -16.498 9.709 1.00 78.94 88 ALA A C 1
ATOM 648 O O . ALA A 1 88 ? -4.632 -16.631 8.672 1.00 78.94 88 ALA A O 1
ATOM 649 N N . ILE A 1 89 ? -3.509 -15.315 10.109 1.00 87.25 89 ILE A N 1
ATOM 650 C CA . ILE A 1 89 ? -3.621 -14.078 9.340 1.00 87.25 89 ILE A CA 1
ATOM 651 C C . ILE A 1 89 ? -2.242 -13.428 9.273 1.00 87.25 89 ILE A C 1
ATOM 653 O O . ILE A 1 89 ? -1.796 -12.784 10.219 1.00 87.25 89 ILE A O 1
ATOM 657 N N . ALA A 1 90 ? -1.577 -13.583 8.134 1.00 93.19 90 ALA A N 1
ATOM 658 C CA . ALA A 1 90 ? -0.374 -12.833 7.800 1.00 93.19 90 ALA A CA 1
ATOM 659 C C . ALA A 1 90 ? -0.701 -11.705 6.812 1.00 93.19 90 ALA A C 1
ATOM 661 O O . ALA A 1 90 ? -1.798 -11.650 6.246 1.00 93.19 90 ALA A O 1
ATOM 662 N N . CYS A 1 91 ? 0.247 -10.789 6.596 1.00 97.38 91 CYS A N 1
ATOM 663 C CA . CYS A 1 91 ? 0.027 -9.717 5.634 1.00 97.38 91 CYS A CA 1
ATOM 664 C C . CYS A 1 91 ? -0.221 -10.267 4.221 1.00 97.38 91 CYS A C 1
ATOM 666 O O . CYS A 1 91 ? 0.218 -11.361 3.860 1.00 97.38 91 CYS A O 1
ATOM 668 N N . GLY A 1 92 ? -0.947 -9.501 3.412 1.00 96.38 92 GLY A N 1
ATOM 669 C CA . GLY A 1 92 ? -1.196 -9.797 2.006 1.00 96.38 92 GLY A CA 1
ATOM 670 C C . GLY A 1 92 ? -2.111 -10.996 1.747 1.00 96.38 92 GLY A C 1
ATOM 671 O O . GLY A 1 92 ? -2.325 -11.328 0.581 1.00 96.38 92 GLY A O 1
ATOM 672 N N . MET A 1 93 ? -2.651 -11.628 2.793 1.00 94.50 93 MET A N 1
ATOM 673 C CA . MET A 1 93 ? -3.610 -12.724 2.677 1.00 94.50 93 MET A CA 1
ATOM 674 C C . MET A 1 93 ? -5.025 -12.228 2.384 1.00 94.50 93 MET A C 1
ATOM 676 O O . MET A 1 93 ? -5.427 -11.141 2.797 1.00 94.50 93 MET A O 1
ATOM 680 N N . VAL A 1 94 ? -5.809 -13.096 1.744 1.00 93.69 94 VAL A N 1
ATOM 681 C CA . VAL A 1 94 ? -7.251 -12.921 1.542 1.00 93.69 94 VAL A CA 1
ATOM 682 C C . VAL A 1 94 ? -7.978 -14.148 2.115 1.00 93.69 94 VAL A C 1
ATOM 684 O O . VAL A 1 94 ? -8.272 -15.089 1.374 1.00 93.69 94 VAL A O 1
ATOM 687 N N . PRO A 1 95 ? -8.233 -14.197 3.440 1.00 90.31 95 PRO A N 1
ATOM 688 C CA . PRO A 1 95 ? -8.688 -15.419 4.112 1.00 90.31 95 PRO A CA 1
ATOM 689 C C . PRO A 1 95 ? -10.003 -15.990 3.571 1.00 90.31 95 PRO A C 1
ATOM 691 O O . PRO A 1 95 ? -10.173 -17.206 3.529 1.00 90.31 95 PRO A O 1
ATOM 694 N N . VAL A 1 96 ? -10.912 -15.133 3.095 1.00 87.00 96 VAL A N 1
ATOM 695 C CA . VAL A 1 96 ? -12.202 -15.560 2.525 1.00 87.00 96 VAL A CA 1
ATOM 696 C C . VAL A 1 96 ? -12.055 -16.443 1.280 1.00 87.00 96 VAL A C 1
ATOM 698 O O . VAL A 1 96 ? -12.917 -17.277 1.024 1.00 87.00 96 VAL A O 1
ATOM 701 N N . LEU A 1 97 ? -10.942 -16.330 0.544 1.00 85.38 97 LEU A N 1
ATOM 702 C CA . LEU A 1 97 ? -10.663 -17.153 -0.639 1.00 85.38 97 LEU A CA 1
ATOM 703 C C . LEU A 1 97 ? -10.043 -18.516 -0.297 1.00 85.38 97 LEU A C 1
ATOM 705 O O . LEU A 1 97 ? -9.992 -19.398 -1.151 1.00 85.38 97 LEU A O 1
ATOM 709 N N . LEU A 1 98 ? -9.580 -18.707 0.942 1.00 75.50 98 LEU A N 1
ATOM 710 C CA . LEU A 1 98 ? -8.979 -19.964 1.398 1.00 75.50 98 LEU A CA 1
ATOM 711 C C . LEU A 1 98 ? -10.032 -20.971 1.904 1.00 75.50 98 LEU A C 1
ATOM 713 O O . LEU A 1 98 ? -9.714 -22.147 2.059 1.00 75.50 98 LEU A O 1
ATOM 717 N N . GLY A 1 99 ? -11.273 -20.526 2.156 1.00 56.94 99 GLY A N 1
ATOM 718 C CA . GLY A 1 99 ? -12.300 -21.285 2.884 1.00 56.94 99 GLY A CA 1
ATOM 719 C C . GLY A 1 99 ? -13.567 -21.709 2.120 1.00 56.94 99 GLY A C 1
ATOM 720 O O . GLY A 1 99 ? -14.469 -22.240 2.763 1.00 56.94 99 GLY A O 1
ATOM 721 N N . GLY A 1 100 ? -13.699 -21.509 0.799 1.00 44.47 100 GLY A N 1
ATOM 722 C CA . GLY A 1 100 ? -14.945 -21.865 0.095 1.00 44.47 100 GLY A CA 1
ATOM 723 C C . GLY A 1 100 ? -14.881 -21.892 -1.436 1.00 44.47 100 GLY A C 1
ATOM 724 O O . GLY A 1 100 ? -14.151 -21.126 -2.057 1.00 44.47 100 GLY A O 1
ATOM 725 N N . ASN A 1 101 ? -15.660 -22.808 -2.029 1.00 39.38 101 ASN A N 1
ATOM 726 C CA . ASN A 1 101 ? -15.804 -23.064 -3.467 1.00 39.38 101 ASN A CA 1
ATOM 727 C C . ASN A 1 101 ? -15.970 -21.781 -4.296 1.00 39.38 101 ASN A C 1
ATOM 729 O O . ASN A 1 101 ? -16.793 -20.928 -3.969 1.00 39.38 101 ASN A O 1
ATOM 733 N N . LYS A 1 102 ? -15.230 -21.699 -5.410 1.00 38.22 102 LYS A N 1
ATOM 734 C CA . LYS A 1 102 ? -15.330 -20.637 -6.419 1.00 38.22 102 LYS A CA 1
ATOM 735 C C . LYS A 1 102 ? -16.794 -20.430 -6.823 1.00 38.22 102 LYS A C 1
ATOM 737 O O . LYS A 1 102 ? -17.356 -21.272 -7.520 1.00 38.22 102 LYS A O 1
ATOM 742 N N . ALA A 1 103 ? -17.396 -19.318 -6.409 1.00 38.38 103 ALA A N 1
ATOM 743 C CA . ALA A 1 103 ? -18.623 -18.844 -7.027 1.00 38.38 103 ALA A CA 1
ATOM 744 C C . ALA A 1 103 ? -18.294 -18.451 -8.475 1.00 38.38 103 ALA A C 1
ATOM 746 O O . ALA A 1 103 ? -17.402 -17.641 -8.732 1.00 38.38 103 ALA A O 1
ATOM 747 N N . GLU A 1 104 ? -18.965 -19.106 -9.413 1.00 36.97 104 GLU A N 1
ATOM 748 C CA . GLU A 1 104 ? -18.839 -18.921 -10.854 1.00 36.97 104 GLU A CA 1
ATOM 749 C C . GLU A 1 104 ? -19.259 -17.484 -11.218 1.00 36.97 104 GLU A C 1
ATOM 751 O O . GLU A 1 104 ? -20.417 -17.103 -11.046 1.00 36.97 104 GLU A O 1
ATOM 756 N N . GLN A 1 105 ? -18.309 -16.646 -11.649 1.00 41.03 105 GLN A N 1
ATOM 757 C CA . GLN A 1 105 ? -18.604 -15.281 -12.097 1.00 41.03 105 GLN A CA 1
ATOM 758 C C . GLN A 1 105 ? -19.194 -15.296 -13.517 1.00 41.03 105 GLN A C 1
ATOM 760 O O . GLN A 1 105 ? -18.616 -15.892 -14.426 1.00 41.03 105 GLN A O 1
ATOM 765 N N . ASP A 1 106 ? -20.320 -14.600 -13.710 1.00 35.66 106 ASP A N 1
ATOM 766 C CA . ASP A 1 106 ? -20.958 -14.375 -15.015 1.00 35.66 106 ASP A CA 1
ATOM 767 C C . ASP A 1 106 ? -20.047 -13.521 -15.932 1.00 35.66 106 ASP A C 1
ATOM 769 O O . ASP A 1 106 ? -19.801 -12.347 -15.634 1.00 35.66 106 ASP A O 1
ATOM 773 N N . PRO A 1 107 ? -19.572 -14.049 -17.079 1.00 36.75 107 PRO A N 1
ATOM 774 C CA . PRO A 1 107 ? -18.646 -13.350 -17.973 1.00 36.75 107 PRO A CA 1
ATOM 775 C C . PRO A 1 107 ? -19.242 -12.146 -18.731 1.00 36.75 107 PRO A C 1
ATOM 777 O O . PRO A 1 107 ? -18.539 -11.537 -19.540 1.00 36.75 107 PRO A O 1
ATOM 780 N N . ARG A 1 108 ? -20.534 -11.816 -18.565 1.00 34.41 108 ARG A N 1
ATOM 781 C CA . ARG A 1 108 ? -21.234 -10.831 -19.419 1.00 34.41 108 ARG A CA 1
ATOM 782 C C . ARG A 1 108 ? -21.415 -9.435 -18.817 1.00 34.41 108 ARG A C 1
ATOM 784 O O . ARG A 1 108 ? -21.870 -8.536 -19.527 1.00 34.41 108 ARG A O 1
ATOM 791 N N . ALA A 1 109 ? -21.019 -9.192 -17.569 1.00 30.94 109 ALA A N 1
ATOM 792 C CA . ALA A 1 109 ? -21.169 -7.882 -16.930 1.00 30.94 109 ALA A CA 1
ATOM 793 C C . ALA A 1 109 ? -20.037 -6.902 -17.311 1.00 30.94 109 ALA A C 1
ATOM 795 O O . ALA A 1 109 ? -19.193 -6.533 -16.498 1.00 30.94 109 ALA A O 1
ATOM 796 N N . ARG A 1 110 ? -20.015 -6.428 -18.563 1.00 31.12 110 ARG A N 1
ATOM 797 C CA . ARG A 1 110 ? -19.149 -5.305 -18.963 1.00 31.12 110 ARG A CA 1
ATOM 798 C C . ARG A 1 110 ? -19.748 -3.995 -18.440 1.00 31.12 110 ARG A C 1
ATOM 800 O O . ARG A 1 110 ? -20.572 -3.379 -19.113 1.00 31.12 110 ARG A O 1
ATOM 807 N N . ILE A 1 111 ? -19.326 -3.569 -17.250 1.00 35.75 111 ILE A N 1
ATOM 808 C CA . ILE A 1 111 ? -19.811 -2.348 -16.589 1.00 35.75 111 ILE A CA 1
ATOM 809 C C . ILE A 1 111 ? -18.662 -1.346 -16.414 1.00 35.75 111 ILE A C 1
ATOM 811 O O . ILE A 1 111 ? -17.519 -1.699 -16.142 1.00 35.75 111 ILE A O 1
ATOM 815 N N . VAL A 1 112 ? -18.967 -0.073 -16.652 1.00 34.00 112 VAL A N 1
ATOM 816 C CA . VAL A 1 112 ? -18.025 1.054 -16.660 1.00 34.00 112 VAL A CA 1
ATOM 817 C C . VAL A 1 112 ? -17.692 1.472 -15.215 1.00 34.00 112 VAL A C 1
ATOM 819 O O . VAL A 1 112 ? -18.612 1.673 -14.426 1.00 34.00 112 VAL A O 1
ATOM 822 N N . GLY A 1 113 ? -16.404 1.630 -14.871 1.00 51.28 113 GLY A N 1
ATOM 823 C CA . GLY A 1 113 ? -15.954 2.185 -13.577 1.00 51.28 113 GLY A CA 1
ATOM 824 C C . GLY A 1 113 ? -15.631 1.182 -12.448 1.00 51.28 113 GLY A C 1
ATOM 825 O O . GLY A 1 113 ? -16.071 1.376 -11.313 1.00 51.28 113 GLY A O 1
ATOM 826 N N . GLY A 1 114 ? -14.869 0.117 -12.733 1.00 62.16 114 GLY A N 1
ATOM 827 C CA . GLY A 1 114 ? -14.484 -0.919 -11.752 1.00 62.16 114 GLY A CA 1
ATOM 828 C C . GLY A 1 114 ? -15.615 -1.904 -11.421 1.00 62.16 114 GLY A C 1
ATOM 829 O O . GLY A 1 114 ? -16.752 -1.697 -11.841 1.00 62.16 114 GLY A O 1
ATOM 830 N N . GLU A 1 115 ? -15.320 -2.960 -10.665 1.00 82.75 115 GLU A N 1
ATOM 831 C CA . GLU A 1 115 ? -16.302 -3.916 -10.125 1.00 82.75 115 GLU A CA 1
ATOM 832 C C . GLU A 1 115 ? -16.466 -3.737 -8.608 1.00 82.75 115 GLU A C 1
ATOM 834 O O . GLU A 1 115 ? -15.613 -3.131 -7.956 1.00 82.75 115 GLU A O 1
ATOM 839 N N . ASP A 1 116 ? -17.561 -4.228 -8.029 1.00 90.12 116 ASP A N 1
ATOM 840 C CA . ASP A 1 116 ? -17.678 -4.272 -6.568 1.00 90.12 116 ASP A CA 1
ATOM 841 C C . ASP A 1 116 ? -16.608 -5.243 -6.034 1.00 90.12 116 ASP A C 1
ATOM 843 O O . ASP A 1 116 ? -16.469 -6.351 -6.549 1.00 90.12 116 ASP A O 1
ATOM 847 N N . CYS A 1 117 ? -15.810 -4.823 -5.046 1.00 91.69 117 CYS A N 1
ATOM 848 C CA . CYS A 1 117 ? -14.845 -5.718 -4.411 1.00 91.69 117 CYS A CA 1
ATOM 849 C C . CYS A 1 117 ? -15.617 -6.632 -3.463 1.00 91.69 117 CYS A C 1
ATOM 851 O O . CYS A 1 117 ? -16.166 -6.107 -2.492 1.00 91.69 117 CYS A O 1
ATOM 853 N N . PRO A 1 118 ? -15.671 -7.957 -3.689 1.00 94.50 118 PRO A N 1
ATOM 854 C CA . PRO A 1 118 ? -16.422 -8.839 -2.810 1.00 94.50 118 PRO A CA 1
ATOM 855 C C . PRO A 1 118 ? -15.961 -8.705 -1.356 1.00 94.50 118 PRO A C 1
ATOM 857 O O . PRO A 1 118 ? -14.785 -8.453 -1.070 1.00 94.50 118 PRO A O 1
ATOM 860 N N . LYS A 1 119 ? -16.901 -8.846 -0.419 1.00 93.62 119 LYS A N 1
ATOM 861 C CA . LYS A 1 119 ? -16.627 -8.643 1.003 1.00 93.62 119 LYS A CA 1
ATOM 862 C C . LYS A 1 119 ? -15.494 -9.557 1.483 1.00 93.62 119 LYS A C 1
ATOM 864 O O . LYS A 1 119 ? -15.587 -10.776 1.393 1.00 93.62 119 LYS A O 1
ATOM 869 N N . GLY A 1 120 ? -14.438 -8.948 2.025 1.00 92.31 120 GLY A N 1
ATOM 870 C CA . GLY A 1 120 ? -13.240 -9.647 2.502 1.00 92.31 120 GLY A CA 1
ATOM 871 C C . GLY A 1 120 ? -12.143 -9.853 1.455 1.00 92.31 120 GLY A C 1
ATOM 872 O O . GLY A 1 120 ? -11.068 -10.308 1.824 1.00 92.31 120 GLY A O 1
ATOM 873 N N . GLU A 1 121 ? -12.354 -9.479 0.186 1.00 95.88 121 GLU A N 1
ATOM 874 C CA . GLU A 1 121 ? -11.323 -9.578 -0.863 1.00 95.88 121 GLU A CA 1
ATOM 875 C C . GLU A 1 121 ? -10.380 -8.365 -0.940 1.00 95.88 121 GLU A C 1
ATOM 877 O O . GLU A 1 121 ? -9.329 -8.438 -1.573 1.00 95.88 121 GLU A O 1
ATOM 882 N N . CYS A 1 122 ? -10.718 -7.270 -0.254 1.00 97.12 122 CYS A N 1
ATOM 883 C CA . CYS A 1 122 ? -9.877 -6.078 -0.106 1.00 97.12 122 CYS A CA 1
ATOM 884 C C . CYS A 1 122 ? -9.624 -5.740 1.386 1.00 97.12 122 CYS A C 1
ATOM 886 O O . CYS A 1 122 ? -9.888 -4.614 1.808 1.00 97.12 122 CYS A O 1
ATOM 888 N N . PRO A 1 123 ? -9.150 -6.686 2.223 1.00 97.38 123 PRO A N 1
ATOM 889 C CA . PRO A 1 123 ? -9.194 -6.569 3.687 1.00 97.38 123 PRO A CA 1
ATOM 890 C C . PRO A 1 123 ? -8.202 -5.552 4.282 1.00 97.38 123 PRO A C 1
ATOM 892 O O . PRO A 1 123 ? -8.297 -5.212 5.457 1.00 97.38 123 PRO A O 1
ATOM 895 N N . TRP A 1 124 ? -7.244 -5.061 3.496 1.00 98.44 124 TRP A N 1
ATOM 896 C CA . TRP A 1 124 ? -6.303 -4.000 3.886 1.00 98.44 124 TRP A CA 1
ATOM 897 C C . TRP A 1 124 ? -6.861 -2.593 3.685 1.00 98.44 124 TRP A C 1
ATOM 899 O O . TRP A 1 124 ? -6.245 -1.627 4.136 1.00 98.44 124 TRP A O 1
ATOM 909 N N . GLN A 1 125 ? -7.988 -2.455 2.986 1.00 98.38 125 GLN A N 1
ATOM 910 C CA . GLN A 1 125 ? -8.640 -1.174 2.768 1.00 98.38 125 GLN A CA 1
ATOM 911 C C . GLN A 1 125 ? -9.205 -0.638 4.087 1.00 98.38 125 GLN A C 1
ATOM 913 O O . GLN A 1 125 ? -9.905 -1.348 4.808 1.00 98.38 125 GLN A O 1
ATOM 918 N N . VAL A 1 126 ? -8.983 0.649 4.355 1.00 98.38 126 VAL A N 1
ATOM 919 C CA . VAL A 1 126 ? -9.739 1.374 5.386 1.00 98.38 126 VAL A CA 1
ATOM 920 C C . VAL A 1 126 ? -10.439 2.596 4.819 1.00 98.38 126 VAL A C 1
ATOM 922 O O . VAL A 1 126 ? -10.017 3.149 3.797 1.00 98.38 126 VAL A O 1
ATOM 925 N N . LEU A 1 127 ? -11.493 3.025 5.508 1.00 97.88 127 LEU A N 1
ATOM 926 C CA . LEU A 1 127 ? -12.168 4.297 5.284 1.00 97.88 127 LEU A CA 1
ATOM 927 C C . LEU A 1 127 ? -11.694 5.319 6.323 1.00 97.88 127 LEU A C 1
ATOM 929 O O . LEU A 1 127 ? -11.785 5.082 7.528 1.00 97.88 127 LEU A O 1
ATOM 933 N N . LEU A 1 128 ? -11.219 6.475 5.864 1.00 98.00 128 LEU A N 1
ATOM 934 C CA . LEU A 1 128 ? -10.959 7.628 6.720 1.00 98.00 128 LEU A CA 1
ATOM 935 C C . LEU A 1 128 ? -12.240 8.437 6.889 1.00 98.00 128 LEU A C 1
ATOM 937 O O . LEU A 1 128 ? -12.865 8.859 5.912 1.00 98.00 128 LEU A O 1
ATOM 941 N N . VAL A 1 129 ? -12.605 8.674 8.146 1.00 96.94 129 VAL A N 1
ATOM 942 C CA . VAL A 1 129 ? -13.817 9.388 8.543 1.00 96.94 129 VAL A CA 1
ATOM 943 C C . VAL A 1 129 ? -13.422 10.642 9.306 1.00 96.94 129 VAL A C 1
ATOM 945 O O . VAL A 1 129 ? -12.777 10.564 10.349 1.00 96.94 129 VAL A O 1
ATOM 948 N N . TYR A 1 130 ? -13.845 11.803 8.812 1.00 96.75 130 TYR A N 1
ATOM 949 C CA . TYR A 1 130 ? -13.625 13.091 9.463 1.00 96.75 130 TYR A CA 1
ATOM 950 C C . TYR A 1 130 ? -14.963 13.737 9.803 1.00 96.75 130 TYR A C 1
ATOM 952 O O . TYR A 1 130 ? -15.832 13.865 8.939 1.00 96.75 130 TYR A O 1
ATOM 960 N N . LYS A 1 131 ? -15.156 14.107 11.077 1.00 95.88 131 LYS A N 1
ATOM 961 C CA . LYS A 1 131 ? -16.416 14.699 11.582 1.00 95.88 131 LYS A CA 1
ATOM 962 C C . LYS A 1 131 ? -17.663 13.887 11.172 1.00 95.88 131 LYS A C 1
ATOM 964 O O . LYS A 1 131 ? -18.696 14.444 10.818 1.00 95.88 131 LYS A O 1
ATOM 969 N N . GLY A 1 132 ? -17.544 12.555 11.202 1.00 93.06 132 GLY A N 1
ATOM 970 C CA . GLY A 1 132 ? -18.628 11.615 10.882 1.00 93.06 132 GLY A CA 1
ATOM 971 C C . GLY A 1 132 ? -18.838 11.330 9.392 1.00 93.06 132 GLY A C 1
ATOM 972 O O . GLY A 1 132 ? -19.741 10.573 9.054 1.00 93.06 132 GLY A O 1
ATOM 973 N N . LYS A 1 133 ? -18.014 11.889 8.497 1.00 92.12 133 LYS A N 1
ATOM 974 C CA . LYS A 1 133 ? -18.122 11.677 7.050 1.00 92.12 133 LYS A CA 1
ATOM 975 C C . LYS A 1 133 ? -16.892 10.964 6.490 1.00 92.12 133 LYS A C 1
ATOM 977 O O . LYS A 1 133 ? -15.772 11.440 6.667 1.00 92.12 133 LYS A O 1
ATOM 982 N N . GLY A 1 134 ? -17.111 9.857 5.780 1.00 92.19 134 GLY A N 1
ATOM 983 C CA . GLY A 1 134 ? -16.078 9.189 4.985 1.00 92.19 134 GLY A CA 1
ATOM 984 C C . GLY A 1 134 ? -15.601 10.078 3.833 1.00 92.19 134 GLY A C 1
ATOM 985 O O . GLY A 1 134 ? -16.429 10.671 3.135 1.00 92.19 134 GLY A O 1
ATOM 986 N N . PHE A 1 135 ? -14.286 10.217 3.651 1.00 91.06 135 PHE A N 1
ATOM 987 C CA . PHE A 1 135 ? -13.739 11.168 2.669 1.00 91.06 135 PHE A CA 1
ATOM 988 C C . PHE A 1 135 ? -12.487 10.696 1.913 1.00 91.06 135 PHE A C 1
ATOM 990 O O . PHE A 1 135 ? -12.284 11.138 0.783 1.00 91.06 135 PHE A O 1
ATOM 997 N N . CYS A 1 136 ? -11.679 9.812 2.502 1.00 94.81 136 CYS A N 1
ATOM 998 C CA . CYS A 1 136 ? -10.486 9.225 1.887 1.00 94.81 136 CYS A CA 1
ATOM 999 C C . CYS A 1 136 ? -10.369 7.741 2.251 1.00 94.81 136 CYS A C 1
ATOM 1001 O O . CYS A 1 136 ? -11.006 7.267 3.193 1.00 94.81 136 CYS A O 1
ATOM 1003 N N . GLY A 1 137 ? -9.519 7.024 1.525 1.00 96.06 137 GLY A N 1
ATOM 1004 C CA . GLY A 1 137 ? -9.064 5.687 1.863 1.00 96.06 137 GLY A CA 1
ATOM 1005 C C . GLY A 1 137 ? -7.765 5.677 2.674 1.00 96.06 137 GLY A C 1
ATOM 1006 O O . GLY A 1 137 ? -7.109 6.697 2.904 1.00 96.06 137 GLY A O 1
ATOM 1007 N N . GLY A 1 138 ? -7.378 4.478 3.084 1.00 98.12 138 GLY A N 1
ATOM 1008 C CA . GLY A 1 138 ? -6.088 4.181 3.688 1.00 98.12 138 GLY A CA 1
ATOM 1009 C C . GLY A 1 138 ? -5.762 2.698 3.562 1.00 98.12 138 GLY A C 1
ATOM 1010 O O . GLY A 1 138 ? -6.572 1.912 3.060 1.00 98.12 138 GLY A O 1
ATOM 1011 N N . VAL A 1 139 ? -4.596 2.314 4.072 1.00 98.75 139 VAL A N 1
ATOM 1012 C CA . VAL A 1 139 ? -4.081 0.948 4.002 1.00 98.75 139 VAL A CA 1
ATOM 1013 C C . VAL A 1 139 ? -3.602 0.484 5.370 1.00 98.75 139 VAL A C 1
ATOM 1015 O O . VAL A 1 139 ? -2.738 1.115 5.983 1.00 98.75 139 VAL A O 1
ATOM 1018 N N . ILE A 1 140 ? -4.124 -0.648 5.833 1.00 98.62 140 ILE A N 1
ATOM 1019 C CA . ILE A 1 140 ? -3.579 -1.368 6.985 1.00 98.62 140 ILE A CA 1
ATOM 1020 C C . ILE A 1 140 ? -2.256 -1.996 6.552 1.00 98.62 140 ILE A C 1
ATOM 1022 O O . ILE A 1 140 ? -2.225 -2.756 5.590 1.00 98.62 140 ILE A O 1
ATOM 1026 N N . PHE A 1 141 ? -1.167 -1.721 7.265 1.00 97.56 141 PHE A N 1
ATOM 1027 C CA . PHE A 1 141 ? 0.104 -2.443 7.078 1.00 97.56 141 PHE A CA 1
ATOM 1028 C C . PHE A 1 141 ? 0.699 -2.931 8.406 1.00 97.56 141 PHE A C 1
ATOM 1030 O O . PHE A 1 141 ? 1.495 -3.863 8.422 1.00 97.56 141 PHE A O 1
ATOM 1037 N N . LYS A 1 142 ? 0.279 -2.343 9.537 1.00 95.44 142 LYS A N 1
ATOM 1038 C CA . LYS A 1 142 ? 0.577 -2.803 10.901 1.00 95.44 142 LYS A CA 1
ATOM 1039 C C . LYS A 1 142 ? -0.644 -2.594 11.807 1.00 95.44 142 LYS A C 1
ATOM 1041 O O . LYS A 1 142 ? -1.476 -1.746 11.495 1.00 95.44 142 LYS A O 1
ATOM 1046 N N . PRO A 1 143 ? -0.729 -3.272 12.969 1.00 94.50 143 PRO A N 1
ATOM 1047 C CA . PRO A 1 143 ? -1.893 -3.161 13.853 1.00 94.50 143 PRO A CA 1
ATOM 1048 C C . PRO A 1 143 ? -2.210 -1.728 14.303 1.00 94.50 143 PRO A C 1
ATOM 1050 O O . PRO A 1 143 ? -3.368 -1.342 14.350 1.00 94.50 143 PRO A O 1
ATOM 1053 N N . PHE A 1 144 ? -1.193 -0.918 14.613 1.00 96.94 144 PHE A N 1
ATOM 1054 C CA . PHE A 1 144 ? -1.368 0.462 15.093 1.00 96.94 144 PHE A CA 1
ATOM 1055 C C . PHE A 1 144 ? -1.176 1.532 14.018 1.00 96.94 144 PHE A C 1
ATOM 1057 O O . PHE A 1 144 ? -1.237 2.716 14.345 1.00 96.94 144 PHE A O 1
ATOM 1064 N N . TRP A 1 145 ? -0.889 1.150 12.773 1.00 98.31 145 TRP A N 1
ATOM 1065 C CA . TRP A 1 145 ? -0.466 2.105 11.755 1.00 98.31 145 TRP A CA 1
ATOM 1066 C C . TRP A 1 145 ? -1.201 1.910 10.439 1.00 9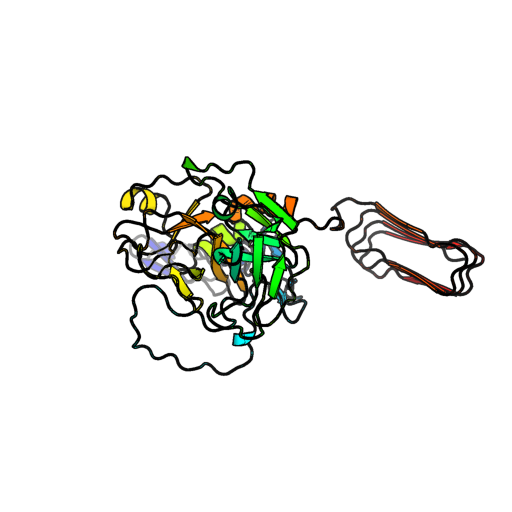8.31 145 TRP A C 1
ATOM 1068 O O . TRP A 1 145 ? -1.251 0.810 9.885 1.00 98.31 145 TRP A O 1
ATOM 1078 N N . ILE A 1 146 ? -1.698 3.027 9.922 1.00 98.69 146 ILE A N 1
ATOM 1079 C CA . ILE A 1 146 ? -2.367 3.131 8.631 1.00 98.69 146 ILE A CA 1
ATOM 1080 C C . ILE A 1 146 ? -1.539 4.031 7.721 1.00 98.69 146 ILE A C 1
ATOM 1082 O O . ILE A 1 146 ? -1.082 5.091 8.148 1.00 98.69 146 ILE A O 1
ATOM 1086 N N . LEU A 1 147 ? -1.364 3.614 6.471 1.00 98.69 147 LEU A N 1
ATOM 1087 C CA . LEU A 1 147 ? -0.835 4.454 5.400 1.00 98.69 147 LEU A CA 1
ATOM 1088 C C . LEU A 1 147 ? -1.977 5.167 4.679 1.00 98.69 147 LEU A C 1
ATOM 1090 O O . LEU A 1 147 ? -3.033 4.585 4.453 1.00 98.69 147 LEU A O 1
ATOM 1094 N N . THR A 1 148 ? -1.764 6.420 4.304 1.00 98.62 148 THR A N 1
ATOM 1095 C CA . THR A 1 148 ? -2.684 7.197 3.464 1.00 98.62 148 THR A CA 1
ATOM 1096 C C . THR A 1 148 ? -1.903 8.287 2.719 1.00 98.62 148 THR A C 1
ATOM 1098 O O . THR A 1 148 ? -0.672 8.305 2.754 1.00 98.62 148 THR A O 1
ATOM 1101 N N . ALA A 1 149 ? -2.594 9.189 2.031 1.00 98.06 149 ALA A N 1
ATOM 1102 C CA . ALA A 1 149 ? -2.005 10.343 1.363 1.00 98.06 149 ALA A CA 1
ATOM 1103 C C . ALA A 1 149 ? -1.943 11.562 2.306 1.00 98.06 149 ALA A C 1
ATOM 1105 O O . ALA A 1 149 ? -2.853 11.778 3.109 1.00 98.06 149 ALA A O 1
ATOM 1106 N N . SER A 1 150 ? -0.902 12.392 2.197 1.00 98.12 150 SER A N 1
ATOM 1107 C CA . SER A 1 150 ? -0.765 13.630 2.984 1.00 98.12 150 SER A CA 1
ATOM 1108 C C . SER A 1 150 ? -1.895 14.614 2.702 1.00 98.12 150 SER A C 1
ATOM 1110 O O . SER A 1 150 ? -2.443 15.204 3.631 1.00 98.12 150 SER A O 1
ATOM 1112 N N . HIS A 1 151 ? -2.309 14.750 1.440 1.00 95.00 151 HIS A N 1
ATOM 1113 C CA . HIS A 1 151 ? -3.385 15.668 1.064 1.00 95.00 151 HIS A CA 1
ATOM 1114 C C . HIS A 1 151 ? -4.742 15.307 1.695 1.00 95.00 151 HIS A C 1
ATOM 1116 O O . HIS A 1 151 ? -5.625 16.156 1.777 1.00 95.00 151 HIS A O 1
ATOM 1122 N N . CYS A 1 152 ? -4.933 14.058 2.140 1.00 95.56 152 CYS A N 1
ATOM 1123 C CA . CYS A 1 152 ? -6.140 13.668 2.867 1.00 95.56 152 CYS A CA 1
ATOM 1124 C C . CYS A 1 152 ? -6.173 14.270 4.278 1.00 95.56 152 CYS A C 1
ATOM 1126 O O . CYS A 1 152 ? -7.253 14.476 4.824 1.00 95.56 152 CYS A O 1
ATOM 1128 N N . ILE A 1 153 ? -5.017 14.537 4.888 1.00 96.12 153 ILE A N 1
ATOM 1129 C CA . ILE A 1 153 ? -4.944 14.894 6.309 1.00 96.12 153 ILE A CA 1
ATOM 1130 C C . ILE A 1 153 ? -4.331 16.271 6.594 1.00 96.12 153 ILE A C 1
ATOM 1132 O O . ILE A 1 153 ? -4.379 16.705 7.744 1.00 96.12 153 ILE A O 1
ATOM 1136 N N . GLU A 1 154 ? -3.861 16.990 5.568 1.00 93.00 154 GLU A N 1
ATOM 1137 C CA . GLU A 1 154 ? -3.246 18.326 5.678 1.00 93.00 154 GLU A CA 1
ATOM 1138 C C . GLU A 1 154 ? -4.104 19.367 6.423 1.00 93.00 154 GLU A C 1
ATOM 1140 O O . GLU A 1 154 ? -3.561 20.157 7.188 1.00 93.00 154 GLU A O 1
ATOM 1145 N N . ASP A 1 155 ? -5.432 19.316 6.267 1.00 91.12 155 ASP A N 1
ATOM 1146 C CA . ASP A 1 155 ? -6.386 20.267 6.859 1.00 91.12 155 ASP A CA 1
ATOM 1147 C C . ASP A 1 155 ? -7.329 19.582 7.879 1.00 91.12 155 ASP A C 1
ATOM 1149 O O . ASP A 1 155 ? -8.500 19.949 8.033 1.00 91.12 155 ASP A O 1
ATOM 1153 N N . THR A 1 156 ? -6.843 18.535 8.559 1.00 93.62 156 THR A N 1
ATOM 1154 C CA . THR A 1 156 ? -7.637 17.746 9.518 1.00 93.62 156 THR A CA 1
ATOM 1155 C C . THR A 1 156 ? -7.115 17.844 10.946 1.00 93.62 156 THR A C 1
ATOM 1157 O O . THR A 1 156 ? -5.916 17.883 11.204 1.00 93.62 156 THR A O 1
ATOM 1160 N N . GLU A 1 157 ? -8.038 17.837 11.905 1.00 95.69 157 GLU A N 1
ATOM 1161 C CA . GLU A 1 157 ? -7.715 17.753 13.328 1.00 95.69 157 GLU A CA 1
ATOM 1162 C C . GLU A 1 157 ? -7.826 16.301 13.814 1.00 95.69 157 GLU A C 1
ATOM 1164 O O . GLU A 1 157 ? -8.864 15.656 13.631 1.00 95.69 157 GLU A O 1
ATOM 1169 N N . VAL A 1 158 ? -6.786 15.812 14.500 1.00 96.31 158 VAL A N 1
ATOM 1170 C CA . VAL A 1 158 ? -6.675 14.424 14.999 1.00 96.31 158 VAL A CA 1
ATOM 1171 C C . VAL A 1 158 ? -7.924 13.979 15.770 1.00 96.31 158 VAL A C 1
ATOM 1173 O O . VAL A 1 158 ? -8.441 12.892 15.537 1.00 96.31 158 VAL A O 1
ATOM 1176 N N . GLN A 1 159 ? -8.456 14.841 16.641 1.00 96.06 159 GLN A N 1
ATOM 1177 C CA . GLN A 1 159 ? -9.607 14.553 17.509 1.00 96.06 159 GLN A CA 1
ATOM 1178 C C . GLN A 1 159 ? -10.907 14.208 16.763 1.00 96.06 159 GLN A C 1
ATOM 1180 O O . GLN A 1 159 ? -11.792 13.559 17.322 1.00 96.06 159 GLN A O 1
ATOM 1185 N N . PHE A 1 160 ? -11.032 14.632 15.503 1.00 97.31 160 PHE A N 1
ATOM 1186 C CA . PHE A 1 160 ? -12.199 14.356 14.664 1.00 97.31 160 PHE A CA 1
ATOM 1187 C C . PHE A 1 160 ? -11.929 13.303 13.588 1.00 97.31 160 PHE A C 1
ATOM 1189 O O . PHE A 1 160 ? -12.845 12.988 12.822 1.00 97.31 160 PHE A O 1
ATOM 1196 N N . LEU A 1 161 ? -10.700 12.786 13.517 1.00 98.19 161 LEU A N 1
ATOM 1197 C CA . LEU A 1 161 ? -10.272 11.804 12.536 1.00 98.19 161 LEU A CA 1
ATOM 1198 C C . LEU A 1 161 ? -10.372 10.388 13.115 1.00 98.19 161 LEU A C 1
ATOM 1200 O O . LEU A 1 161 ? -9.826 10.068 14.173 1.00 98.19 161 LEU A O 1
ATOM 1204 N N . LYS A 1 162 ? -11.070 9.523 12.385 1.00 98.44 162 LYS A N 1
ATOM 1205 C CA . LYS A 1 162 ? -11.229 8.104 12.694 1.00 98.44 162 LYS A CA 1
ATOM 1206 C C . LYS A 1 162 ? -10.910 7.257 11.470 1.00 98.44 162 LYS A C 1
ATOM 1208 O O . LYS A 1 162 ? -10.992 7.725 10.334 1.00 98.44 162 LYS A O 1
ATOM 1213 N N . VAL A 1 163 ? -10.584 5.999 11.723 1.00 98.56 163 VAL A N 1
ATOM 1214 C CA . VAL A 1 163 ? -10.362 4.962 10.718 1.00 98.56 163 VAL A CA 1
ATOM 1215 C C . VAL A 1 163 ? -11.412 3.875 10.904 1.00 98.56 163 VAL A C 1
ATOM 1217 O O . VAL A 1 163 ? -11.673 3.475 12.036 1.00 98.56 163 VAL A O 1
ATOM 1220 N N . VAL A 1 164 ? -11.994 3.388 9.809 1.00 98.50 164 VAL A N 1
ATOM 1221 C CA . VAL A 1 164 ? -12.855 2.198 9.802 1.00 98.50 164 VAL A CA 1
ATOM 1222 C C . VAL A 1 164 ? -12.156 1.085 9.032 1.00 98.50 164 VAL A C 1
ATOM 1224 O O . VAL A 1 164 ? -11.958 1.204 7.822 1.00 98.50 164 VAL A O 1
ATOM 1227 N N . ALA A 1 165 ? -11.760 0.022 9.730 1.00 98.19 165 ALA A N 1
ATOM 1228 C CA . ALA A 1 165 ? -11.281 -1.222 9.120 1.00 98.19 165 ALA A CA 1
ATOM 1229 C C . ALA A 1 165 ? -12.431 -2.234 9.001 1.00 98.19 165 ALA A C 1
ATOM 1231 O O . ALA A 1 165 ? -13.362 -2.181 9.799 1.00 98.19 165 ALA A O 1
ATOM 1232 N N . GLY A 1 166 ? -12.385 -3.149 8.028 1.00 96.06 166 GLY A N 1
ATOM 1233 C CA . GLY A 1 166 ? -13.448 -4.152 7.834 1.00 96.06 166 GLY A CA 1
ATOM 1234 C C . GLY A 1 166 ? -14.782 -3.603 7.308 1.00 96.06 166 GLY A C 1
ATOM 1235 O O . GLY A 1 166 ? -15.787 -4.309 7.352 1.00 96.06 166 GLY A O 1
ATOM 1236 N N . GLU A 1 167 ? -14.781 -2.362 6.818 1.00 96.75 167 GLU A N 1
ATOM 1237 C CA . GLU A 1 167 ? -15.898 -1.720 6.119 1.00 96.75 167 GLU A CA 1
ATOM 1238 C C . GLU A 1 167 ? -16.028 -2.272 4.693 1.00 96.75 167 GLU A C 1
ATOM 1240 O O . GLU A 1 167 ? -15.021 -2.506 4.018 1.00 96.75 167 GLU A O 1
ATOM 1245 N N . HIS A 1 168 ? -17.258 -2.448 4.214 1.00 95.44 168 HIS A N 1
ATOM 1246 C CA . HIS A 1 168 ? -17.530 -2.863 2.841 1.00 95.44 168 HIS A CA 1
ATOM 1247 C C . HIS A 1 168 ? -18.713 -2.086 2.252 1.00 95.44 168 HIS A C 1
ATOM 1249 O O . HIS A 1 168 ? -18.552 -1.512 1.172 1.00 95.44 168 HIS A O 1
ATOM 1255 N N . ASN A 1 169 ? -19.848 -1.980 2.945 1.00 95.25 169 ASN A N 1
ATOM 1256 C CA . ASN A 1 169 ? -20.985 -1.157 2.541 1.00 95.25 169 ASN A CA 1
ATOM 1257 C C . ASN A 1 169 ? -21.321 -0.054 3.556 1.00 95.25 169 ASN A C 1
ATOM 1259 O O . ASN A 1 169 ? -22.121 -0.250 4.464 1.00 95.25 169 ASN A O 1
ATOM 1263 N N . THR A 1 170 ? -20.875 1.170 3.267 1.00 93.69 170 THR A N 1
ATOM 1264 C CA . THR A 1 170 ? -21.006 2.342 4.155 1.00 93.69 170 THR A CA 1
ATOM 1265 C C . THR A 1 170 ? -22.448 2.798 4.432 1.00 93.69 170 THR A C 1
ATOM 1267 O O . THR A 1 170 ? -22.665 3.702 5.239 1.00 93.69 170 THR A O 1
ATOM 1270 N N . ALA A 1 171 ? -23.448 2.210 3.764 1.00 93.62 171 ALA A N 1
ATOM 1271 C CA . ALA A 1 171 ? -24.862 2.480 4.021 1.00 93.62 171 ALA A CA 1
ATOM 1272 C C . ALA A 1 171 ? -25.458 1.623 5.151 1.00 93.62 171 ALA A C 1
ATOM 1274 O O . ALA A 1 171 ? -26.567 1.910 5.606 1.00 93.62 171 ALA A O 1
ATOM 1275 N N . VAL A 1 172 ? -24.769 0.563 5.577 1.00 94.75 172 VAL A N 1
ATOM 1276 C CA . VAL A 1 172 ? -25.247 -0.391 6.582 1.00 94.75 172 VAL A CA 1
ATOM 1277 C C . VAL A 1 172 ? -24.108 -0.761 7.529 1.00 94.75 172 VAL A C 1
ATOM 1279 O O . VAL A 1 172 ? -22.949 -0.707 7.154 1.00 94.75 172 VAL A O 1
ATOM 1282 N N . SER A 1 173 ? -24.424 -1.148 8.765 1.00 93.50 173 SER A N 1
ATOM 1283 C CA . SER A 1 173 ? -23.432 -1.826 9.606 1.00 93.50 173 SER A CA 1
ATOM 1284 C C . SER A 1 173 ? -23.556 -3.321 9.373 1.00 93.50 173 SER A C 1
ATOM 1286 O O . SER A 1 173 ? -24.637 -3.890 9.538 1.00 93.50 173 SER A O 1
ATOM 1288 N N . GLU A 1 174 ? -22.460 -3.950 8.972 1.00 93.38 174 GLU A N 1
ATOM 1289 C CA . GLU A 1 174 ? -22.410 -5.371 8.669 1.00 93.38 174 GLU A CA 1
ATOM 1290 C C . GLU A 1 174 ? -21.756 -6.190 9.792 1.00 93.38 174 GLU A C 1
ATOM 1292 O O . GLU A 1 174 ? -21.617 -7.409 9.669 1.00 93.38 174 GLU A O 1
ATOM 1297 N N . GLY A 1 175 ? -21.345 -5.534 10.882 1.00 93.25 175 GLY A N 1
ATOM 1298 C CA . GLY A 1 175 ? -20.770 -6.156 12.077 1.00 93.25 175 GLY A CA 1
ATOM 1299 C C . GLY A 1 175 ? -19.286 -6.501 11.949 1.00 93.25 175 GLY A C 1
ATOM 1300 O O . GLY A 1 175 ? -18.701 -7.036 12.889 1.00 93.25 175 GLY A O 1
ATOM 1301 N N . THR A 1 176 ? -18.670 -6.197 10.805 1.00 92.94 176 THR A N 1
ATOM 1302 C CA . THR A 1 176 ? -17.231 -6.380 10.558 1.00 92.94 176 THR A CA 1
ATOM 1303 C C . THR A 1 176 ? -16.433 -5.094 10.761 1.00 92.94 176 THR A C 1
ATOM 1305 O O . THR A 1 176 ? -15.203 -5.139 10.818 1.00 92.94 176 THR A O 1
ATOM 1308 N N . GLU A 1 177 ? -17.122 -3.958 10.896 1.00 97.56 177 GLU A N 1
ATOM 1309 C CA . GLU A 1 177 ? -16.522 -2.633 10.984 1.00 97.56 177 GLU A CA 1
ATOM 1310 C C . GLU A 1 177 ? -15.831 -2.403 12.337 1.00 97.56 177 GLU A C 1
ATOM 1312 O O . GLU A 1 177 ? -16.413 -2.573 13.408 1.00 97.56 177 GLU A O 1
ATOM 1317 N N . GLN A 1 178 ? -14.589 -1.929 12.292 1.00 97.81 178 GLN A N 1
ATOM 1318 C CA . GLN A 1 178 ? -13.814 -1.500 13.453 1.00 97.81 178 GLN A CA 1
ATOM 1319 C C . GLN A 1 178 ? -13.553 -0.000 13.359 1.00 97.81 178 GLN A C 1
ATOM 1321 O O . GLN A 1 178 ? -12.640 0.435 12.656 1.00 97.81 178 GLN A O 1
ATOM 1326 N N . LEU A 1 179 ? -14.356 0.792 14.074 1.00 97.88 179 LEU A N 1
ATOM 1327 C CA . LEU A 1 179 ? -14.199 2.244 14.158 1.00 97.88 179 LEU A CA 1
ATOM 1328 C C . LEU A 1 179 ? -13.165 2.610 15.234 1.00 97.88 179 LEU A C 1
ATOM 1330 O O . LEU A 1 179 ? -13.428 2.478 16.428 1.00 97.88 179 LEU A O 1
ATOM 1334 N N . ILE A 1 180 ? -12.007 3.115 14.813 1.00 98.31 180 ILE A N 1
ATOM 1335 C CA . ILE A 1 180 ? -10.851 3.375 15.677 1.00 98.31 180 ILE A CA 1
ATOM 1336 C C . ILE A 1 180 ? -10.441 4.849 15.582 1.00 98.31 180 ILE A C 1
ATOM 1338 O O . ILE A 1 180 ? -10.351 5.417 14.493 1.00 98.31 180 ILE A O 1
ATOM 1342 N N . SER A 1 181 ? -10.178 5.487 16.723 1.00 98.00 181 SER A N 1
ATOM 1343 C CA . SER A 1 181 ? -9.692 6.871 16.763 1.00 98.00 181 SER A CA 1
ATOM 1344 C C . SER A 1 181 ? -8.223 6.965 16.341 1.00 98.00 181 SER A C 1
ATOM 1346 O O . SER A 1 181 ? -7.411 6.088 16.645 1.00 98.00 181 SER A O 1
ATOM 1348 N N . VAL A 1 182 ? -7.859 8.060 15.673 1.00 98.38 182 VAL A N 1
ATOM 1349 C CA . VAL A 1 182 ? -6.455 8.380 15.385 1.00 98.38 182 VAL A CA 1
ATOM 1350 C C . VAL A 1 182 ? -5.849 9.094 16.593 1.00 98.38 182 VAL A C 1
ATOM 1352 O O . VAL A 1 182 ? -6.452 10.008 17.146 1.00 98.38 182 VAL A O 1
ATOM 1355 N N . SER A 1 183 ? -4.662 8.666 17.024 1.00 97.38 183 SER A N 1
ATOM 1356 C CA . SER A 1 183 ? -3.910 9.280 18.128 1.00 97.38 183 SER A CA 1
ATOM 1357 C C . SER A 1 183 ? -2.824 10.239 17.643 1.00 97.38 183 SER A C 1
ATOM 1359 O O . SER A 1 183 ? -2.475 11.178 18.355 1.00 97.38 183 SER A O 1
ATOM 1361 N N . GLN A 1 184 ? -2.293 10.028 16.437 1.00 97.50 184 GLN A N 1
ATOM 1362 C CA . GLN A 1 184 ? -1.242 10.864 15.863 1.00 97.50 184 GLN A CA 1
ATOM 1363 C C . GLN A 1 184 ? -1.301 10.848 14.334 1.00 97.50 184 GLN A C 1
ATOM 1365 O O . GLN A 1 184 ? -1.495 9.795 13.726 1.00 97.50 184 GLN A O 1
ATOM 1370 N N . ILE A 1 185 ? -1.082 12.014 13.726 1.00 97.88 185 ILE A N 1
ATOM 1371 C CA . ILE A 1 185 ? -0.909 12.193 12.281 1.00 97.88 185 ILE A CA 1
ATOM 1372 C C . ILE A 1 185 ? 0.566 12.504 12.012 1.00 97.88 185 ILE A C 1
ATOM 1374 O O . ILE A 1 185 ? 1.147 13.363 12.674 1.00 97.88 185 ILE A O 1
ATOM 1378 N N . LEU A 1 186 ? 1.158 11.819 11.037 1.00 97.88 186 LEU A N 1
ATOM 1379 C CA . LEU A 1 186 ? 2.519 12.044 10.559 1.00 97.88 186 LEU A CA 1
ATOM 1380 C C . LEU A 1 186 ? 2.491 12.230 9.039 1.00 97.88 186 LEU A C 1
ATOM 1382 O O . LEU A 1 186 ? 2.436 11.256 8.289 1.00 97.88 186 LEU A O 1
ATOM 1386 N N . MET A 1 187 ? 2.516 13.482 8.582 1.00 97.94 187 MET A N 1
ATOM 1387 C CA . MET A 1 187 ? 2.758 13.796 7.171 1.00 97.94 187 MET A CA 1
ATOM 1388 C C . MET A 1 187 ? 4.230 13.632 6.842 1.00 97.94 187 MET A C 1
ATOM 1390 O O . MET A 1 187 ? 5.081 13.999 7.649 1.00 97.94 187 MET A O 1
ATOM 1394 N N . HIS A 1 188 ? 4.528 13.166 5.632 1.00 98.19 188 HIS A N 1
ATOM 1395 C CA . HIS A 1 188 ? 5.893 13.220 5.138 1.00 98.19 188 HIS A CA 1
ATOM 1396 C C . HIS A 1 188 ? 6.385 14.676 5.082 1.00 98.19 188 HIS A C 1
ATOM 1398 O O . HIS A 1 188 ? 5.753 15.545 4.482 1.00 98.19 188 HIS A O 1
ATOM 1404 N N . GLU A 1 189 ? 7.549 14.939 5.667 1.00 97.12 189 GLU A N 1
ATOM 1405 C CA . GLU A 1 189 ? 8.099 16.280 5.906 1.00 97.12 189 GLU A CA 1
ATOM 1406 C C . GLU A 1 189 ? 8.404 17.016 4.596 1.00 97.12 189 GLU A C 1
ATOM 1408 O O . GLU A 1 189 ? 8.313 18.236 4.501 1.00 97.12 189 GLU A O 1
ATOM 1413 N N . GLY A 1 190 ? 8.746 16.254 3.558 1.00 97.00 190 GLY A N 1
ATOM 1414 C CA . GLY A 1 190 ? 8.950 16.756 2.202 1.00 97.00 190 GLY A CA 1
ATOM 1415 C C . GLY A 1 190 ? 7.682 16.906 1.351 1.00 97.00 190 GLY A C 1
ATOM 1416 O O . GLY A 1 190 ? 7.831 17.049 0.136 1.00 97.00 190 GLY A O 1
ATOM 1417 N N . TYR A 1 191 ? 6.469 16.781 1.901 1.00 97.81 191 TYR A N 1
ATOM 1418 C CA . TYR A 1 191 ? 5.229 16.891 1.121 1.00 97.81 191 TYR A CA 1
ATOM 1419 C C . TYR A 1 191 ? 5.065 18.284 0.493 1.00 97.81 191 TYR A C 1
ATOM 1421 O O . TYR A 1 191 ? 5.186 19.311 1.158 1.00 97.81 191 TYR A O 1
ATOM 1429 N N . VAL A 1 192 ? 4.778 18.324 -0.813 1.00 96.38 192 VAL A N 1
ATOM 1430 C CA . VAL A 1 192 ? 4.590 19.567 -1.576 1.00 96.38 192 VAL A CA 1
ATOM 1431 C C . VAL A 1 192 ? 3.205 19.585 -2.211 1.00 96.38 192 VAL A C 1
ATOM 1433 O O . VAL A 1 192 ? 3.015 19.046 -3.300 1.00 96.38 192 VAL A O 1
ATOM 1436 N N . LYS A 1 193 ? 2.260 20.304 -1.593 1.00 93.44 193 LYS A N 1
ATOM 1437 C CA . LYS A 1 193 ? 0.860 20.432 -2.051 1.00 93.44 193 LYS A CA 1
ATOM 1438 C C . LYS A 1 193 ? 0.715 20.795 -3.534 1.00 93.44 193 LYS A C 1
ATOM 1440 O O . LYS A 1 193 ? -0.112 20.230 -4.235 1.00 93.44 193 LYS A O 1
ATOM 1445 N N . ARG A 1 194 ? 1.555 21.705 -4.051 1.00 91.25 194 ARG A N 1
ATOM 1446 C CA . ARG A 1 194 ? 1.481 22.162 -5.456 1.00 91.25 194 ARG A CA 1
ATOM 1447 C C . ARG A 1 194 ? 1.748 21.049 -6.472 1.00 91.25 194 ARG A C 1
ATOM 1449 O O . ARG A 1 194 ? 1.176 21.070 -7.554 1.00 91.25 194 ARG A O 1
ATOM 1456 N N . THR A 1 195 ? 2.672 20.145 -6.168 1.00 92.25 195 THR A N 1
ATOM 1457 C CA . THR A 1 195 ? 3.098 19.082 -7.090 1.00 92.25 195 THR A CA 1
ATOM 1458 C C . THR A 1 195 ? 2.636 17.702 -6.643 1.00 92.25 195 THR A C 1
ATOM 1460 O O . THR A 1 195 ? 2.940 16.739 -7.334 1.00 92.25 195 THR A O 1
ATOM 1463 N N . ALA A 1 196 ? 1.975 17.607 -5.483 1.00 94.25 196 ALA A N 1
ATOM 1464 C CA . ALA A 1 196 ? 1.704 16.375 -4.746 1.00 94.25 196 ALA A CA 1
ATOM 1465 C C . ALA A 1 196 ? 2.958 15.505 -4.510 1.00 94.25 196 ALA A C 1
ATOM 1467 O O . ALA A 1 196 ? 2.870 14.295 -4.319 1.00 94.25 196 ALA A O 1
ATOM 1468 N N . ASN A 1 197 ? 4.163 16.089 -4.553 1.00 97.19 197 ASN A N 1
ATOM 1469 C CA . ASN A 1 197 ? 5.379 15.321 -4.294 1.00 97.19 197 ASN A CA 1
ATOM 1470 C C . ASN A 1 197 ? 5.410 14.877 -2.833 1.00 97.19 197 ASN A C 1
ATOM 1472 O O . ASN A 1 197 ? 5.080 15.676 -1.962 1.00 97.19 197 ASN A O 1
ATOM 1476 N N . ASN A 1 198 ? 5.850 13.643 -2.579 1.00 97.94 198 ASN A N 1
ATOM 1477 C CA . ASN A 1 198 ? 5.859 13.030 -1.245 1.00 97.94 198 ASN A CA 1
ATOM 1478 C C . ASN A 1 198 ? 4.475 13.009 -0.574 1.00 97.94 198 ASN A C 1
ATOM 1480 O O . ASN A 1 198 ? 4.350 13.250 0.624 1.00 97.94 198 ASN A O 1
ATOM 1484 N N . ASP A 1 199 ? 3.428 12.751 -1.356 1.00 98.12 199 ASP A N 1
ATOM 1485 C CA . ASP A 1 199 ? 2.058 12.641 -0.865 1.00 98.12 199 ASP A CA 1
ATOM 1486 C C . ASP A 1 199 ? 1.813 11.280 -0.194 1.00 98.12 199 ASP A C 1
ATOM 1488 O O . ASP A 1 199 ? 1.254 10.349 -0.778 1.00 98.12 199 ASP A O 1
ATOM 1492 N N . ILE A 1 200 ? 2.316 11.154 1.033 1.00 98.62 200 ILE A N 1
ATOM 1493 C CA . ILE A 1 200 ? 2.211 9.973 1.887 1.00 98.62 200 ILE A CA 1
ATOM 1494 C C . ILE A 1 200 ? 2.198 10.389 3.357 1.00 98.62 200 ILE A C 1
ATOM 1496 O O . ILE A 1 200 ? 3.000 11.211 3.797 1.00 98.62 200 ILE A O 1
ATOM 1500 N N . ALA A 1 201 ? 1.306 9.783 4.129 1.00 98.62 201 ALA A N 1
ATOM 1501 C CA . ALA A 1 201 ? 1.179 10.019 5.554 1.00 98.62 201 ALA A CA 1
ATOM 1502 C C . ALA A 1 201 ? 0.958 8.712 6.318 1.00 98.62 201 ALA A C 1
ATOM 1504 O O . ALA A 1 201 ? 0.444 7.723 5.787 1.00 98.62 201 ALA A O 1
ATOM 1505 N N . LEU A 1 202 ? 1.336 8.737 7.592 1.00 98.69 202 LEU A N 1
ATOM 1506 C CA . LEU A 1 202 ? 1.085 7.688 8.566 1.00 98.69 202 LEU A CA 1
ATOM 1507 C C . LEU A 1 202 ? 0.081 8.185 9.604 1.00 98.69 202 LEU A C 1
ATOM 1509 O O . LEU A 1 202 ? 0.218 9.281 10.149 1.00 98.69 202 LEU A O 1
ATOM 1513 N N . LEU A 1 203 ? -0.898 7.346 9.921 1.00 98.69 203 LEU A N 1
ATOM 1514 C CA . LEU A 1 203 ? -1.819 7.559 11.032 1.00 98.69 203 LEU A CA 1
ATOM 1515 C C . LEU A 1 203 ? -1.534 6.512 12.101 1.00 98.69 203 LEU A C 1
ATOM 1517 O O . LEU A 1 203 ? -1.609 5.311 11.829 1.00 98.69 203 LEU A O 1
ATOM 1521 N N . LYS A 1 204 ? -1.222 6.964 13.315 1.00 98.25 204 LYS A N 1
ATOM 1522 C CA . LYS A 1 204 ? -1.136 6.095 14.487 1.00 98.25 204 LYS A CA 1
ATOM 1523 C C . LYS A 1 204 ? -2.518 5.970 15.105 1.00 98.25 204 LYS A C 1
ATOM 1525 O O . LYS A 1 204 ? -3.169 6.976 15.384 1.00 98.25 204 LYS A O 1
ATOM 1530 N N . LEU A 1 205 ? -2.962 4.749 15.344 1.00 98.00 205 LEU A N 1
ATOM 1531 C CA . LEU A 1 205 ? -4.254 4.468 15.956 1.00 98.00 205 LEU A CA 1
ATOM 1532 C C . LEU A 1 205 ? -4.174 4.537 17.487 1.00 98.00 205 LEU A C 1
ATOM 1534 O O . LEU A 1 205 ? -3.105 4.362 18.075 1.00 98.00 205 LEU A O 1
ATOM 1538 N N . SER A 1 206 ? -5.298 4.816 18.150 1.00 95.38 206 SER A N 1
ATOM 1539 C CA . SER A 1 206 ? -5.400 4.774 19.618 1.00 95.38 206 SER A CA 1
ATOM 1540 C C . SER A 1 206 ? -5.428 3.346 20.173 1.00 95.38 206 SER A C 1
ATOM 1542 O O . SER A 1 206 ? -5.034 3.115 21.311 1.00 95.38 206 SER A O 1
ATOM 1544 N N . SER A 1 207 ? -5.894 2.393 19.369 1.00 92.94 207 SER A N 1
ATOM 1545 C CA . SER A 1 207 ? -5.967 0.961 19.664 1.00 92.94 207 SER A CA 1
ATOM 1546 C C . SER A 1 207 ? -5.596 0.174 18.404 1.00 92.94 207 SER A C 1
ATOM 1548 O O . SER A 1 207 ? -5.755 0.707 17.303 1.00 92.94 207 SER A O 1
ATOM 1550 N N . PRO A 1 208 ? -5.084 -1.062 18.523 1.00 96.00 208 PRO A N 1
ATOM 1551 C CA . PRO A 1 208 ? -4.715 -1.835 17.347 1.00 96.00 208 PRO A CA 1
ATOM 1552 C C . PRO A 1 208 ? -5.961 -2.258 16.564 1.00 96.00 208 PRO A C 1
ATOM 1554 O O . PRO A 1 208 ? -7.012 -2.510 17.154 1.00 96.00 208 PRO A O 1
ATOM 1557 N N . VAL A 1 209 ? -5.824 -2.394 15.247 1.00 94.50 209 VAL A N 1
ATOM 1558 C CA . VAL A 1 209 ? -6.772 -3.158 14.433 1.00 94.50 209 VAL A CA 1
ATOM 1559 C C . VAL A 1 209 ? -6.711 -4.617 14.873 1.00 94.50 209 VAL A C 1
ATOM 1561 O O . VAL A 1 209 ? -5.630 -5.208 14.923 1.00 94.50 209 VAL A O 1
ATOM 1564 N N . ILE A 1 210 ? -7.867 -5.206 15.164 1.00 93.31 210 ILE A N 1
ATOM 1565 C CA . ILE A 1 210 ? -7.989 -6.637 15.422 1.00 93.31 210 ILE A CA 1
ATOM 1566 C C . ILE A 1 210 ? -8.082 -7.332 14.068 1.00 93.31 210 ILE A C 1
ATOM 1568 O O . ILE A 1 210 ? -9.055 -7.154 13.330 1.00 93.31 210 ILE A O 1
ATOM 1572 N N . PHE A 1 211 ? -7.057 -8.101 13.712 1.00 93.06 211 PHE A N 1
ATOM 1573 C CA . PHE A 1 211 ? -7.052 -8.785 12.427 1.00 93.06 211 PHE A CA 1
ATOM 1574 C C . PHE A 1 211 ? -8.137 -9.863 12.357 1.00 93.06 211 PHE A C 1
ATOM 1576 O O . PHE A 1 211 ? -8.388 -10.595 13.313 1.00 93.06 211 PHE A O 1
ATOM 1583 N N . SER A 1 212 ? -8.805 -9.928 11.209 1.00 90.62 212 SER A N 1
ATOM 1584 C CA . SER A 1 212 ? -9.897 -10.858 10.914 1.00 90.62 212 SER A CA 1
ATOM 1585 C C . SER A 1 212 ? -9.919 -11.172 9.418 1.00 90.62 212 SER A C 1
ATOM 1587 O O . SER A 1 212 ? -9.171 -10.573 8.650 1.00 90.62 212 SER A O 1
ATOM 1589 N N . ALA A 1 213 ? -10.823 -12.043 8.967 1.00 90.81 213 ALA A N 1
ATOM 1590 C CA . ALA A 1 213 ? -11.008 -12.310 7.537 1.00 90.81 213 ALA A CA 1
ATOM 1591 C C . ALA A 1 213 ? -11.355 -11.056 6.700 1.00 90.81 213 ALA A C 1
ATOM 1593 O O . ALA A 1 213 ? -11.220 -11.087 5.480 1.00 90.81 213 ALA A O 1
ATOM 1594 N N . PHE A 1 214 ? -11.777 -9.963 7.347 1.00 94.25 214 PHE A N 1
ATOM 1595 C CA . PHE A 1 214 ? -12.188 -8.709 6.709 1.00 94.25 214 PHE A CA 1
ATOM 1596 C C . PHE A 1 214 ? -11.239 -7.536 7.000 1.00 94.25 214 PHE A C 1
ATOM 1598 O O . PHE A 1 214 ? -11.409 -6.465 6.429 1.00 94.25 214 PHE A O 1
ATOM 1605 N N . ALA A 1 215 ? -10.244 -7.727 7.873 1.00 96.44 215 ALA A N 1
ATOM 1606 C CA . ALA A 1 215 ? -9.260 -6.716 8.246 1.00 96.44 215 ALA A CA 1
ATOM 1607 C C . ALA A 1 215 ? -7.873 -7.369 8.341 1.00 96.44 215 ALA A C 1
ATOM 1609 O O . ALA A 1 215 ? -7.544 -7.991 9.349 1.00 96.44 215 ALA A O 1
ATOM 1610 N N . VAL A 1 216 ? -7.071 -7.248 7.285 1.00 96.38 216 VAL A N 1
ATOM 1611 C CA . VAL A 1 216 ? -5.757 -7.900 7.134 1.00 96.38 216 VAL A CA 1
ATOM 1612 C C . VAL A 1 216 ? -4.770 -6.866 6.602 1.00 96.38 216 VAL A C 1
ATOM 1614 O O . VAL A 1 216 ? -5.128 -6.128 5.689 1.00 96.38 216 VAL A O 1
ATOM 1617 N N . PRO A 1 217 ? -3.533 -6.775 7.116 1.00 98.25 217 PRO A N 1
ATOM 1618 C CA . PRO A 1 217 ? -2.563 -5.823 6.588 1.00 98.25 217 PRO A CA 1
ATOM 1619 C C . PRO A 1 217 ? -2.122 -6.194 5.165 1.00 98.25 217 PRO A C 1
ATOM 1621 O O . PRO A 1 217 ? -1.946 -7.367 4.857 1.00 98.25 217 PRO A O 1
ATOM 1624 N N . ALA A 1 218 ? -1.869 -5.214 4.300 1.00 98.50 218 ALA A N 1
ATOM 1625 C CA . ALA A 1 218 ? -1.118 -5.431 3.064 1.00 98.50 218 ALA A CA 1
ATOM 1626 C C . ALA A 1 218 ? 0.371 -5.617 3.395 1.00 98.50 218 ALA A C 1
ATOM 1628 O O . ALA A 1 218 ? 0.889 -4.965 4.306 1.00 98.50 218 ALA A O 1
ATOM 1629 N N . CYS A 1 219 ? 1.079 -6.476 2.656 1.00 98.50 219 CYS A N 1
ATOM 1630 C CA . CYS A 1 219 ? 2.525 -6.592 2.837 1.00 98.50 219 CYS A CA 1
ATOM 1631 C C . CYS A 1 219 ? 3.248 -5.387 2.232 1.00 98.50 219 CYS A C 1
ATOM 1633 O O . CYS A 1 219 ? 2.920 -4.942 1.131 1.00 98.50 219 CYS A O 1
ATOM 1635 N N . LEU A 1 220 ? 4.281 -4.893 2.912 1.00 98.31 220 LEU A N 1
ATOM 1636 C CA . LEU A 1 220 ? 5.234 -3.971 2.300 1.00 98.31 220 LEU A CA 1
ATOM 1637 C C . LEU A 1 220 ? 6.291 -4.783 1.533 1.00 98.31 220 LEU A C 1
ATOM 1639 O O . LEU A 1 220 ? 6.830 -5.741 2.091 1.00 98.31 220 LEU A O 1
ATOM 1643 N N . PRO A 1 221 ? 6.582 -4.451 0.265 1.00 97.50 221 PRO A N 1
ATOM 1644 C CA . PRO A 1 221 ? 7.638 -5.117 -0.488 1.00 97.50 221 PRO A CA 1
ATOM 1645 C C . PRO A 1 221 ? 9.015 -4.566 -0.097 1.00 97.50 221 PRO A C 1
ATOM 1647 O O . PRO A 1 221 ? 9.119 -3.460 0.432 1.00 97.50 221 PRO A O 1
ATOM 1650 N N . THR A 1 222 ? 10.091 -5.278 -0.441 1.00 96.00 222 THR A N 1
ATOM 1651 C CA . THR A 1 222 ? 11.409 -4.639 -0.576 1.00 96.00 222 THR A CA 1
ATOM 1652 C C . THR A 1 222 ? 11.447 -3.799 -1.852 1.00 96.00 222 THR A C 1
ATOM 1654 O O . THR A 1 222 ? 10.668 -4.016 -2.786 1.00 96.00 222 THR A O 1
ATOM 1657 N N . ARG A 1 223 ? 12.377 -2.839 -1.930 1.00 93.56 223 ARG A N 1
ATOM 1658 C CA . ARG A 1 223 ? 12.563 -2.044 -3.153 1.00 93.56 223 ARG A CA 1
ATOM 1659 C C . ARG A 1 223 ? 12.873 -2.941 -4.355 1.00 93.56 223 ARG A C 1
ATOM 1661 O O . ARG A 1 223 ? 12.244 -2.798 -5.395 1.00 93.56 223 ARG A O 1
ATOM 1668 N N . SER A 1 224 ? 13.772 -3.903 -4.170 1.00 91.69 224 SER A N 1
ATOM 1669 C CA . SER A 1 224 ? 14.134 -4.914 -5.163 1.00 91.69 224 SER A CA 1
ATOM 1670 C C . SER A 1 224 ? 12.918 -5.664 -5.709 1.00 91.69 224 SER A C 1
ATOM 1672 O O . SER A 1 224 ? 12.706 -5.664 -6.919 1.00 91.69 224 SER A O 1
ATOM 1674 N N . LEU A 1 225 ? 12.086 -6.235 -4.827 1.00 94.94 225 LEU A N 1
ATOM 1675 C CA . LEU A 1 225 ? 10.877 -6.954 -5.232 1.00 94.94 225 LEU A CA 1
ATOM 1676 C C . LEU A 1 225 ? 9.907 -6.026 -5.979 1.00 94.94 225 LEU A C 1
ATOM 1678 O O . LEU A 1 225 ? 9.385 -6.386 -7.033 1.00 94.94 225 LEU A O 1
ATOM 1682 N N . ALA A 1 226 ? 9.681 -4.818 -5.455 1.00 95.56 226 ALA A N 1
ATOM 1683 C CA . ALA A 1 226 ? 8.754 -3.862 -6.048 1.00 95.56 226 ALA A CA 1
ATOM 1684 C C . ALA A 1 226 ? 9.152 -3.460 -7.475 1.00 95.56 226 ALA A C 1
ATOM 1686 O O . ALA A 1 226 ? 8.309 -3.458 -8.372 1.00 95.56 226 ALA A O 1
ATOM 1687 N N . GLU A 1 227 ? 10.422 -3.110 -7.680 1.00 90.50 227 GLU A N 1
ATOM 1688 C CA . GLU A 1 227 ? 10.908 -2.547 -8.942 1.00 90.50 227 GLU A CA 1
ATOM 1689 C C . GLU A 1 227 ? 11.193 -3.615 -10.006 1.00 90.50 227 GLU A C 1
ATOM 1691 O O . GLU A 1 227 ? 11.011 -3.339 -11.193 1.00 90.50 227 GLU A O 1
ATOM 1696 N N . ARG A 1 228 ? 11.616 -4.823 -9.601 1.00 88.81 228 ARG A N 1
ATOM 1697 C CA . ARG A 1 228 ? 11.959 -5.914 -10.530 1.00 88.81 228 ARG A CA 1
ATOM 1698 C C . ARG A 1 228 ? 10.773 -6.810 -10.862 1.00 88.81 228 ARG A C 1
ATOM 1700 O O . ARG A 1 228 ? 10.495 -7.040 -12.034 1.00 88.81 228 ARG A O 1
ATOM 1707 N N . GLU A 1 229 ? 10.057 -7.269 -9.842 1.00 93.94 229 GLU A N 1
ATOM 1708 C CA . GLU A 1 229 ? 9.029 -8.299 -10.006 1.00 93.94 229 GLU A CA 1
ATOM 1709 C C . GLU A 1 229 ? 7.633 -7.680 -10.070 1.00 93.94 229 GLU A C 1
ATOM 1711 O O . GLU A 1 229 ? 6.898 -7.884 -11.037 1.00 93.94 229 GLU A O 1
ATOM 1716 N N . LEU A 1 230 ? 7.262 -6.858 -9.078 1.00 95.44 230 LEU A N 1
ATOM 1717 C CA . LEU A 1 230 ? 5.893 -6.340 -8.998 1.00 95.44 230 LEU A CA 1
ATOM 1718 C C . LEU A 1 230 ? 5.572 -5.406 -10.167 1.00 95.44 230 LEU A C 1
ATOM 1720 O O . LEU A 1 230 ? 4.482 -5.492 -10.713 1.00 95.44 230 LEU A O 1
ATOM 1724 N N . TRP A 1 231 ? 6.506 -4.556 -10.611 1.00 93.44 231 TRP A N 1
ATOM 1725 C CA . TRP A 1 231 ? 6.305 -3.683 -11.783 1.00 93.44 231 TRP A CA 1
ATOM 1726 C C . TRP A 1 231 ? 6.166 -4.409 -13.118 1.00 93.44 231 TRP A C 1
ATOM 1728 O O . TRP A 1 231 ? 5.761 -3.761 -14.092 1.00 93.44 231 TRP A O 1
ATOM 1738 N N . ALA A 1 232 ? 6.563 -5.682 -13.179 1.00 90.94 232 ALA A N 1
ATOM 1739 C CA . ALA A 1 232 ? 6.431 -6.532 -14.354 1.00 90.94 232 ALA A CA 1
ATOM 1740 C C . ALA A 1 232 ? 5.084 -7.275 -14.386 1.00 90.94 232 ALA A C 1
ATOM 1742 O O . ALA A 1 232 ? 4.698 -7.788 -15.438 1.00 90.94 232 ALA A O 1
ATOM 1743 N N . VAL A 1 233 ? 4.346 -7.305 -13.269 1.00 94.06 233 VAL A N 1
ATOM 1744 C CA . VAL A 1 233 ? 2.980 -7.835 -13.242 1.00 94.06 233 VAL A CA 1
ATOM 1745 C C . VAL A 1 233 ? 2.088 -6.969 -14.131 1.00 94.06 233 VAL A C 1
ATOM 1747 O O . VAL A 1 233 ? 2.117 -5.743 -14.062 1.00 94.06 233 VAL A O 1
ATOM 1750 N N . SER A 1 234 ? 1.309 -7.626 -14.992 1.00 91.88 234 SER A N 1
ATOM 1751 C CA . SER A 1 234 ? 0.498 -6.962 -16.022 1.00 91.88 234 SER A CA 1
ATOM 1752 C C . SER A 1 234 ? -0.561 -6.010 -15.460 1.00 91.88 234 SER A C 1
ATOM 1754 O O . SER A 1 234 ? -0.787 -4.943 -16.030 1.00 91.88 234 SER A O 1
ATOM 1756 N N . GLU A 1 235 ? -1.194 -6.386 -14.349 1.00 92.06 235 GLU A N 1
ATOM 1757 C CA . GLU A 1 235 ? -2.290 -5.644 -13.737 1.00 92.06 235 GLU A CA 1
ATOM 1758 C C . GLU A 1 235 ? -2.141 -5.574 -12.215 1.00 92.06 235 GLU A C 1
ATOM 1760 O O . GLU A 1 235 ? -1.780 -6.545 -11.549 1.00 92.06 235 GLU A O 1
ATOM 1765 N N . HIS A 1 236 ? -2.496 -4.420 -11.662 1.00 95.00 236 HIS A N 1
ATOM 1766 C CA . HIS A 1 236 ? -2.515 -4.129 -10.232 1.00 95.00 236 HIS A CA 1
ATOM 1767 C C . HIS A 1 236 ? -3.937 -3.789 -9.803 1.00 95.00 236 HIS A C 1
ATOM 1769 O O . HIS A 1 236 ? -4.718 -3.286 -10.604 1.00 95.00 236 HIS A O 1
ATOM 1775 N N . THR A 1 237 ? -4.284 -4.031 -8.545 1.00 94.75 237 THR A N 1
ATOM 1776 C CA . THR A 1 237 ? -5.631 -3.755 -8.033 1.00 94.75 237 THR A CA 1
ATOM 1777 C C . THR A 1 237 ? -5.634 -2.470 -7.220 1.00 94.75 237 THR A C 1
ATOM 1779 O O . THR A 1 237 ? -4.909 -2.363 -6.235 1.00 94.75 237 THR A O 1
ATOM 1782 N N . VAL A 1 238 ? -6.472 -1.512 -7.609 1.00 93.56 238 VAL A N 1
ATOM 1783 C CA . VAL A 1 238 ? -6.833 -0.346 -6.792 1.00 93.56 238 VAL A CA 1
ATOM 1784 C C . VAL A 1 238 ? -8.212 -0.568 -6.179 1.00 93.56 238 VAL A C 1
ATOM 1786 O O . VAL A 1 238 ? -9.074 -1.160 -6.829 1.00 93.56 238 VAL A O 1
ATOM 1789 N N . SER A 1 239 ? -8.433 -0.121 -4.943 1.00 93.50 239 SER A N 1
ATOM 1790 C CA . SER A 1 239 ? -9.735 -0.222 -4.270 1.00 93.50 239 SER A CA 1
ATOM 1791 C C . SER A 1 239 ? -10.127 1.060 -3.537 1.00 93.50 239 SER A C 1
ATOM 1793 O O . SER A 1 239 ? -9.266 1.831 -3.114 1.00 93.50 239 SER A O 1
ATOM 1795 N N . GLY A 1 240 ? -11.436 1.277 -3.386 1.00 92.69 240 GLY A N 1
ATOM 1796 C CA . GLY A 1 240 ? -11.988 2.412 -2.646 1.00 92.69 240 GLY A CA 1
ATOM 1797 C C . GLY A 1 240 ? -13.490 2.645 -2.863 1.00 92.69 240 GLY A C 1
ATOM 1798 O O . GLY A 1 240 ? -14.169 1.899 -3.576 1.00 92.69 240 GLY A O 1
ATOM 1799 N N . TRP A 1 241 ? -14.018 3.672 -2.188 1.00 89.81 241 TRP A N 1
ATOM 1800 C CA . TRP A 1 241 ? -15.429 4.106 -2.239 1.00 89.81 241 TRP A CA 1
ATOM 1801 C C . TRP A 1 241 ? -15.626 5.397 -3.048 1.00 89.81 241 TRP A C 1
ATOM 1803 O O . TRP A 1 241 ? -16.680 6.041 -2.975 1.00 89.81 241 TRP A O 1
ATOM 1813 N N . GLY A 1 242 ? -14.605 5.811 -3.799 1.00 76.69 242 GLY A N 1
ATOM 1814 C CA . GLY A 1 242 ? -14.590 7.035 -4.581 1.00 76.69 242 GLY A CA 1
ATOM 1815 C C . GLY A 1 242 ? -15.703 7.125 -5.620 1.00 76.69 242 GLY A C 1
ATOM 1816 O O . GLY A 1 242 ? -16.509 6.212 -5.836 1.00 76.69 242 GLY A O 1
ATOM 1817 N N . ARG A 1 243 ? -15.822 8.307 -6.231 1.00 66.88 243 ARG A N 1
ATOM 1818 C CA . ARG A 1 243 ? -16.929 8.586 -7.155 1.00 66.88 243 ARG A CA 1
ATOM 1819 C C . ARG A 1 243 ? -16.856 7.701 -8.394 1.00 66.88 243 ARG A C 1
ATOM 1821 O O . ARG A 1 243 ? -15.802 7.516 -8.990 1.00 66.88 243 ARG A O 1
ATOM 1828 N N . ARG A 1 244 ? -18.031 7.272 -8.859 1.00 58.31 244 ARG A N 1
ATOM 1829 C CA . ARG A 1 244 ? -18.188 6.451 -10.077 1.00 58.31 244 ARG A CA 1
ATOM 1830 C C . ARG A 1 244 ? -17.994 7.233 -11.385 1.00 58.31 244 ARG A C 1
ATOM 1832 O O . ARG A 1 244 ? -17.906 6.645 -12.455 1.00 58.31 244 ARG A O 1
ATOM 1839 N N . ALA A 1 245 ? -17.973 8.559 -11.293 1.00 54.59 245 ALA A N 1
ATOM 1840 C CA . ALA A 1 245 ? -17.691 9.503 -12.367 1.00 54.59 245 ALA A CA 1
ATOM 1841 C C . ALA A 1 245 ? -17.217 10.822 -11.737 1.00 54.59 245 ALA A C 1
ATOM 1843 O O . ALA A 1 245 ? -17.520 11.088 -10.573 1.00 54.59 245 ALA A O 1
ATOM 1844 N N . GLU A 1 246 ? -16.540 11.684 -12.496 1.00 55.75 246 GLU A N 1
ATOM 1845 C CA . GLU A 1 246 ? -15.956 12.941 -11.997 1.00 55.75 246 GLU A CA 1
ATOM 1846 C C . GLU A 1 246 ? -16.928 13.810 -11.161 1.00 55.75 246 GLU A C 1
ATOM 1848 O O . GLU A 1 246 ? -16.546 14.376 -10.131 1.00 55.75 246 GLU A O 1
ATOM 1853 N N . ASN A 1 247 ? -18.215 13.819 -11.531 1.00 62.88 247 ASN A N 1
ATOM 1854 C CA . ASN A 1 247 ? -19.303 14.504 -10.819 1.00 62.88 247 ASN A CA 1
ATOM 1855 C C . ASN A 1 247 ? -20.398 13.554 -10.290 1.00 62.88 247 ASN A C 1
ATOM 1857 O O . ASN A 1 247 ? -21.490 14.000 -9.951 1.00 62.88 247 ASN A O 1
ATOM 1861 N N . GLY A 1 248 ? -20.128 12.248 -10.247 1.00 61.38 248 GLY A N 1
ATOM 1862 C CA . GLY A 1 248 ? -21.069 11.234 -9.771 1.00 61.38 248 GLY A CA 1
ATOM 1863 C C . GLY A 1 248 ? -21.069 11.072 -8.244 1.00 61.38 248 GLY A C 1
ATOM 1864 O O . GLY A 1 248 ? -20.180 11.595 -7.562 1.00 61.38 248 GLY A O 1
ATOM 1865 N N . PRO A 1 249 ? -22.044 10.328 -7.692 1.00 68.56 249 PRO A N 1
ATOM 1866 C CA . PRO A 1 249 ? -22.037 9.966 -6.280 1.00 68.56 249 PRO A CA 1
ATOM 1867 C C . PRO A 1 249 ? -20.856 9.037 -5.953 1.00 68.56 249 PRO A C 1
ATOM 1869 O O . PRO A 1 249 ? -20.350 8.310 -6.817 1.00 68.56 249 PRO A O 1
ATOM 1872 N N . THR A 1 250 ? -20.427 9.061 -4.691 1.00 77.12 250 THR A N 1
ATOM 1873 C CA . THR A 1 250 ? -19.550 8.030 -4.117 1.00 77.12 250 THR A CA 1
ATOM 1874 C C . THR A 1 250 ? -20.275 6.690 -4.075 1.00 77.12 250 THR A C 1
ATOM 1876 O O . THR A 1 250 ? -21.507 6.632 -4.049 1.00 77.12 250 THR A O 1
ATOM 1879 N N . SER A 1 251 ? -19.514 5.600 -4.106 1.00 85.44 251 SER A N 1
ATOM 1880 C CA . SER A 1 251 ? -20.082 4.265 -3.949 1.00 85.44 251 SER A CA 1
ATOM 1881 C C . SER A 1 251 ? -20.294 3.962 -2.470 1.00 85.44 251 SER A C 1
ATOM 1883 O O . SER A 1 251 ? -19.386 4.175 -1.677 1.00 85.44 251 SER A O 1
ATOM 1885 N N . ASN A 1 252 ? -21.457 3.423 -2.096 1.00 89.88 252 ASN A N 1
ATOM 1886 C CA . ASN A 1 252 ? -21.633 2.912 -0.734 1.00 89.88 252 ASN A CA 1
ATOM 1887 C C . ASN A 1 252 ? -20.875 1.593 -0.539 1.00 89.88 252 ASN A C 1
ATOM 1889 O O . ASN A 1 252 ? -20.267 1.390 0.504 1.00 89.88 252 ASN A O 1
ATOM 1893 N N . VAL A 1 253 ? -20.863 0.745 -1.572 1.00 92.44 253 VAL A N 1
ATOM 1894 C CA . VAL A 1 253 ? -20.153 -0.541 -1.607 1.00 92.44 253 VAL A CA 1
ATOM 1895 C C . VAL A 1 253 ? -18.715 -0.339 -2.083 1.00 92.44 253 VAL A C 1
ATOM 1897 O O . VAL A 1 253 ? -18.490 0.401 -3.046 1.00 92.44 253 VAL A O 1
ATOM 1900 N N . LEU A 1 254 ? -17.760 -0.999 -1.430 1.00 93.06 254 LEU A N 1
ATOM 1901 C CA . LEU A 1 254 ? -16.345 -0.978 -1.788 1.00 93.06 254 LEU A CA 1
ATOM 1902 C C . LEU A 1 254 ? -16.159 -1.512 -3.205 1.00 93.06 254 LEU A C 1
ATOM 1904 O O . LEU A 1 254 ? -16.660 -2.582 -3.548 1.00 93.06 254 LEU A O 1
ATOM 1908 N N . ARG A 1 255 ? -15.409 -0.783 -4.026 1.00 90.25 255 ARG A N 1
ATOM 1909 C CA . ARG A 1 255 ? -15.104 -1.175 -5.402 1.00 90.25 255 ARG A CA 1
ATOM 1910 C C . ARG A 1 255 ? -13.628 -1.482 -5.558 1.00 90.25 255 ARG A C 1
ATOM 1912 O O . ARG A 1 255 ? -12.797 -1.019 -4.776 1.00 90.25 255 ARG A O 1
ATOM 1919 N N . ARG A 1 256 ? -13.313 -2.244 -6.599 1.00 90.44 256 ARG A N 1
ATOM 1920 C CA . ARG A 1 256 ? -11.953 -2.450 -7.081 1.00 90.44 256 ARG A CA 1
ATOM 1921 C C . ARG A 1 256 ? -11.863 -2.284 -8.588 1.00 90.44 256 ARG A C 1
ATOM 1923 O O . ARG A 1 256 ? -12.838 -2.450 -9.320 1.00 90.44 256 ARG A O 1
ATOM 1930 N N . LEU A 1 257 ? -10.662 -1.991 -9.053 1.00 87.00 257 LEU A N 1
ATOM 1931 C CA . LEU A 1 257 ? -10.337 -1.905 -10.464 1.00 87.00 257 LEU A CA 1
ATOM 1932 C C . LEU A 1 257 ? -8.945 -2.487 -10.691 1.00 87.00 257 LEU A C 1
ATOM 1934 O O . LEU A 1 257 ? -8.021 -2.218 -9.925 1.00 87.00 257 LEU A O 1
ATOM 1938 N N . LYS A 1 258 ? -8.797 -3.265 -11.762 1.00 89.69 258 LYS A N 1
ATOM 1939 C CA . LYS A 1 258 ? -7.490 -3.700 -12.246 1.00 89.69 258 LYS A CA 1
ATOM 1940 C C . LYS A 1 258 ? -6.935 -2.664 -13.211 1.00 89.69 258 LYS A C 1
ATOM 1942 O O . LYS A 1 258 ? -7.657 -2.200 -14.086 1.00 89.69 258 LYS A O 1
ATOM 1947 N N . VAL A 1 259 ? -5.679 -2.275 -13.024 1.00 89.94 259 VAL A N 1
ATOM 1948 C CA . VAL A 1 259 ? -5.012 -1.238 -13.812 1.00 89.94 259 VAL A CA 1
ATOM 1949 C C . VAL A 1 259 ? -3.586 -1.655 -14.173 1.00 89.94 259 VAL A C 1
ATOM 1951 O O . VAL A 1 259 ? -2.859 -2.141 -13.305 1.00 89.94 259 VAL A O 1
ATOM 1954 N N . PRO A 1 260 ? -3.137 -1.440 -15.420 1.00 93.31 260 PRO A N 1
ATOM 1955 C CA . PRO A 1 260 ? -1.741 -1.633 -15.776 1.00 93.31 260 PRO A CA 1
ATOM 1956 C C . PRO A 1 260 ? -0.905 -0.455 -15.279 1.00 93.31 260 PRO A C 1
ATOM 1958 O O . PRO A 1 260 ? -1.358 0.694 -15.276 1.00 93.31 260 PRO A O 1
ATOM 1961 N N . ARG A 1 261 ? 0.350 -0.714 -14.912 1.00 93.75 261 ARG A N 1
ATOM 1962 C CA . ARG A 1 261 ? 1.332 0.353 -14.694 1.00 93.75 261 ARG A CA 1
ATOM 1963 C C . ARG A 1 261 ? 1.779 0.934 -16.030 1.00 93.75 261 ARG A C 1
ATOM 1965 O O . ARG A 1 261 ? 2.144 0.211 -16.954 1.00 93.75 261 ARG A O 1
ATOM 1972 N N . ILE A 1 262 ? 1.857 2.257 -16.093 1.00 92.88 262 ILE A N 1
ATOM 1973 C CA . ILE A 1 262 ? 2.302 2.989 -17.276 1.00 92.88 262 ILE A CA 1
ATOM 1974 C C . ILE A 1 262 ? 3.735 3.476 -17.073 1.00 92.88 262 ILE A C 1
ATOM 1976 O O . ILE A 1 262 ? 4.136 3.898 -15.983 1.00 92.88 262 ILE A O 1
ATOM 1980 N N . ARG A 1 263 ? 4.545 3.395 -18.132 1.00 92.50 263 ARG A N 1
ATOM 1981 C CA . ARG A 1 263 ? 5.915 3.923 -18.116 1.00 92.50 263 ARG A CA 1
ATOM 1982 C C . ARG A 1 263 ? 5.876 5.440 -17.941 1.00 92.50 263 ARG A C 1
ATOM 1984 O O . ARG A 1 263 ? 5.053 6.100 -18.562 1.00 92.50 263 ARG A O 1
ATOM 1991 N N . THR A 1 264 ? 6.796 5.987 -17.145 1.00 91.50 264 THR A N 1
ATOM 1992 C CA . THR A 1 264 ? 6.870 7.429 -16.847 1.00 91.50 264 THR A CA 1
ATOM 1993 C C . THR A 1 264 ? 6.826 8.273 -18.118 1.00 91.50 264 THR A C 1
ATOM 1995 O O . THR A 1 264 ? 5.950 9.119 -18.235 1.00 91.50 264 THR A O 1
ATOM 1998 N N . GLN A 1 265 ? 7.683 7.962 -19.097 1.00 92.06 265 GLN A N 1
ATOM 1999 C CA . GLN A 1 265 ? 7.733 8.672 -20.377 1.00 92.06 265 GLN A CA 1
ATOM 2000 C C . GLN A 1 265 ? 6.373 8.673 -21.091 1.00 92.06 265 GLN A C 1
ATOM 2002 O O . GLN A 1 265 ? 5.858 9.730 -21.432 1.00 92.06 265 GLN A O 1
ATOM 2007 N N . GLN A 1 266 ? 5.752 7.498 -21.236 1.00 92.19 266 GLN A N 1
ATOM 2008 C CA . GLN A 1 266 ? 4.433 7.377 -21.858 1.00 92.19 266 GLN A CA 1
ATOM 2009 C C . GLN A 1 266 ? 3.366 8.171 -21.091 1.00 92.19 266 GLN A C 1
ATOM 2011 O O . GLN A 1 266 ? 2.503 8.791 -21.708 1.00 92.19 266 GLN A O 1
ATOM 2016 N N . CYS A 1 267 ? 3.410 8.163 -19.755 1.00 91.19 267 CYS A N 1
ATOM 2017 C CA . CYS A 1 267 ? 2.458 8.923 -18.954 1.00 91.19 267 CYS A CA 1
ATOM 2018 C C . CYS A 1 267 ? 2.608 10.432 -19.180 1.00 91.19 267 CYS A C 1
ATOM 2020 O O . CYS A 1 267 ? 1.611 11.110 -19.430 1.00 91.19 267 CYS A O 1
ATOM 2022 N N . GLU A 1 268 ? 3.834 10.954 -19.131 1.00 92.31 268 GLU A N 1
ATOM 2023 C CA . GLU A 1 268 ? 4.110 12.380 -19.331 1.00 92.31 268 GLU A CA 1
ATOM 2024 C C . GLU A 1 268 ? 3.759 12.835 -20.755 1.00 92.31 268 GLU A C 1
ATOM 2026 O O . GLU A 1 268 ? 3.087 13.853 -20.918 1.00 92.31 268 GLU A O 1
ATOM 2031 N N . GLU A 1 269 ? 4.123 12.052 -21.775 1.00 91.50 269 GLU A N 1
ATOM 2032 C CA . GLU A 1 269 ? 3.845 12.355 -23.186 1.00 91.50 269 GLU A CA 1
ATOM 2033 C C . GLU A 1 269 ? 2.344 12.358 -23.501 1.00 91.50 269 GLU A C 1
ATOM 2035 O O . GLU A 1 269 ? 1.856 13.264 -24.174 1.00 91.50 269 GLU A O 1
ATOM 2040 N N . GLN A 1 270 ? 1.597 11.363 -23.014 1.00 88.50 270 GLN A N 1
ATOM 2041 C CA . GLN A 1 270 ? 0.187 11.204 -23.384 1.00 88.50 270 GLN A CA 1
ATOM 2042 C C . GLN A 1 270 ? -0.763 12.066 -22.551 1.00 88.50 270 GLN A C 1
ATOM 2044 O O . GLN A 1 270 ? -1.797 12.485 -23.067 1.00 88.50 270 GLN A O 1
ATOM 2049 N N . SER A 1 271 ? -0.435 12.336 -21.283 1.00 85.94 271 SER A N 1
ATOM 2050 C CA . SER A 1 271 ? -1.309 13.113 -20.389 1.00 85.94 271 SER A CA 1
ATOM 2051 C C . SER A 1 271 ? -0.850 14.554 -20.153 1.00 85.94 271 SER A C 1
ATOM 2053 O O . SER A 1 271 ? -1.590 15.363 -19.583 1.00 85.94 271 SER A O 1
ATOM 2055 N N . GLY A 1 272 ? 0.364 14.912 -20.587 1.00 87.62 272 GLY A N 1
ATOM 2056 C CA . GLY A 1 272 ? 0.929 16.250 -20.407 1.00 87.62 272 GLY A CA 1
ATOM 2057 C C . GLY A 1 272 ? 1.114 16.635 -18.935 1.00 87.62 272 GLY A C 1
ATOM 2058 O O . GLY A 1 272 ? 1.034 17.820 -18.587 1.00 87.62 272 GLY A O 1
ATOM 2059 N N . VAL A 1 273 ? 1.263 15.643 -18.053 1.00 88.56 273 VAL A N 1
ATOM 2060 C CA . VAL A 1 273 ? 1.639 15.825 -16.645 1.00 88.56 273 VAL A CA 1
ATOM 2061 C C . VAL A 1 273 ? 3.154 15.728 -16.499 1.00 88.56 273 VAL A C 1
ATOM 2063 O O . VAL A 1 273 ? 3.835 15.198 -17.370 1.00 88.56 273 VAL A O 1
ATOM 2066 N N . LYS A 1 274 ? 3.678 16.227 -15.380 1.00 91.56 274 LYS A N 1
ATOM 2067 C CA . LYS A 1 274 ? 5.082 16.056 -15.007 1.00 91.56 274 LYS A CA 1
ATOM 2068 C C . LYS A 1 274 ? 5.150 15.281 -13.704 1.00 91.56 274 LYS A C 1
ATOM 2070 O O . LYS A 1 274 ? 4.573 15.721 -12.709 1.00 91.56 274 LYS A O 1
ATOM 2075 N N . LEU A 1 275 ? 5.836 14.147 -13.717 1.00 93.38 275 LEU A N 1
ATOM 2076 C CA . LEU A 1 275 ? 5.957 13.258 -12.569 1.00 93.38 275 LEU A CA 1
ATOM 2077 C C . LEU A 1 275 ? 7.289 13.488 -11.863 1.00 93.38 275 LEU A C 1
ATOM 2079 O O . LEU A 1 275 ? 8.310 13.797 -12.476 1.00 93.38 275 LEU A O 1
ATOM 2083 N N . THR A 1 276 ? 7.294 13.317 -10.545 1.00 95.31 276 THR A N 1
ATOM 2084 C CA . THR A 1 276 ? 8.546 13.200 -9.793 1.00 95.31 276 THR A CA 1
ATOM 2085 C C . THR A 1 276 ? 8.976 11.734 -9.727 1.00 95.31 276 THR A C 1
ATOM 2087 O O . THR A 1 276 ? 8.189 10.823 -9.993 1.00 95.31 276 THR A O 1
ATOM 2090 N N . ALA A 1 277 ? 10.216 11.474 -9.303 1.00 95.00 277 ALA A N 1
ATOM 2091 C CA . ALA A 1 277 ? 10.704 10.106 -9.088 1.00 95.00 277 ALA A CA 1
ATOM 2092 C C . ALA A 1 277 ? 9.874 9.319 -8.047 1.00 95.00 277 ALA A C 1
ATOM 2094 O O . ALA A 1 277 ? 9.862 8.087 -8.059 1.00 95.00 277 ALA A O 1
ATOM 2095 N N . ASN A 1 278 ? 9.145 10.032 -7.183 1.00 97.31 278 ASN A N 1
ATOM 2096 C CA . ASN A 1 278 ? 8.328 9.479 -6.103 1.00 97.31 278 ASN A CA 1
ATOM 2097 C C . ASN A 1 278 ? 6.900 9.129 -6.534 1.00 97.31 278 ASN A C 1
ATOM 2099 O O . ASN A 1 278 ? 6.081 8.767 -5.692 1.00 97.31 278 ASN A O 1
ATOM 2103 N N . MET A 1 279 ? 6.605 9.219 -7.830 1.00 96.56 279 MET A N 1
ATOM 2104 C CA . MET A 1 279 ? 5.293 8.938 -8.399 1.00 96.56 279 MET A CA 1
ATOM 2105 C C . MET A 1 279 ? 5.388 7.935 -9.541 1.00 96.56 279 MET A C 1
ATOM 2107 O O . MET A 1 279 ? 6.443 7.765 -10.160 1.00 96.56 279 MET A O 1
ATOM 2111 N N . PHE A 1 280 ? 4.265 7.299 -9.854 1.00 95.94 280 PHE A N 1
ATOM 2112 C CA . PHE A 1 280 ? 4.072 6.550 -11.090 1.00 95.94 280 PHE A CA 1
ATOM 2113 C C . PHE A 1 280 ? 2.609 6.609 -11.536 1.00 95.94 280 PHE A C 1
ATOM 2115 O O . PHE A 1 280 ? 1.725 6.930 -10.744 1.00 95.94 280 PHE A O 1
ATOM 2122 N N . CYS A 1 281 ? 2.365 6.292 -12.806 1.00 93.12 281 CYS A N 1
ATOM 2123 C CA . CYS A 1 281 ? 1.018 6.236 -13.361 1.00 93.12 281 CYS A CA 1
ATOM 2124 C C . CYS A 1 281 ? 0.529 4.799 -13.487 1.00 93.12 281 CYS A C 1
ATOM 2126 O O . CYS A 1 281 ? 1.306 3.895 -13.813 1.00 93.12 281 CYS A O 1
ATOM 2128 N N . ALA A 1 282 ? -0.771 4.614 -13.300 1.00 91.50 282 ALA A N 1
ATOM 2129 C CA . ALA A 1 282 ? -1.460 3.381 -13.636 1.00 91.50 282 ALA A CA 1
ATOM 2130 C C . ALA A 1 282 ? -2.874 3.688 -14.143 1.00 91.50 282 ALA A C 1
ATOM 2132 O O . ALA A 1 282 ? -3.477 4.688 -13.752 1.00 91.50 282 ALA A O 1
ATOM 2133 N N . GLY A 1 283 ? -3.393 2.832 -15.017 1.00 87.81 283 GLY A N 1
ATOM 2134 C CA . GLY A 1 283 ? -4.743 2.956 -15.568 1.00 87.81 283 GLY A CA 1
ATOM 2135 C C . GLY A 1 283 ? -4.775 2.990 -17.089 1.00 87.81 283 GLY A C 1
ATOM 2136 O O . GLY A 1 283 ? -3.798 2.659 -17.757 1.00 87.81 283 GLY A O 1
ATOM 2137 N N . TYR A 1 284 ? -5.922 3.394 -17.628 1.00 83.25 284 TYR A N 1
ATOM 2138 C CA . TYR A 1 284 ? -6.227 3.339 -19.056 1.00 83.25 284 TYR A CA 1
ATOM 2139 C C . TYR A 1 284 ? -6.455 4.745 -19.614 1.00 83.25 284 TYR A C 1
ATOM 2141 O O . TYR A 1 284 ? -7.289 5.494 -19.100 1.00 83.25 284 TYR A O 1
ATOM 2149 N N . ILE A 1 285 ? -5.743 5.094 -20.689 1.00 78.00 285 ILE A N 1
ATOM 2150 C CA . ILE A 1 285 ? -5.773 6.439 -21.287 1.00 78.00 285 ILE A CA 1
ATOM 2151 C C . ILE A 1 285 ? -7.146 6.800 -21.860 1.00 78.00 285 ILE A C 1
ATOM 2153 O O . ILE A 1 285 ? -7.486 7.973 -21.990 1.00 78.00 285 ILE A O 1
ATOM 2157 N N . GLU A 1 286 ? -7.966 5.807 -22.198 1.00 74.69 286 GLU A N 1
ATOM 2158 C CA . GLU A 1 286 ? -9.279 5.988 -22.811 1.00 74.69 286 GLU A CA 1
ATOM 2159 C C . GLU A 1 286 ? -10.289 6.664 -21.874 1.00 74.69 286 GLU A C 1
ATOM 2161 O O . GLU A 1 286 ? -11.377 7.021 -22.326 1.00 74.69 286 GLU A O 1
ATOM 2166 N N . GLY A 1 287 ? -9.957 6.843 -20.586 1.00 60.09 287 GLY A N 1
ATOM 2167 C CA . GLY A 1 287 ? -10.779 7.608 -19.650 1.00 60.09 287 GLY A CA 1
ATOM 2168 C C . GLY A 1 287 ? -12.154 6.993 -19.428 1.00 60.09 287 GLY A C 1
ATOM 2169 O O . GLY A 1 287 ? -13.181 7.649 -19.548 1.00 60.09 287 GLY A O 1
ATOM 2170 N N . ARG A 1 288 ? -12.194 5.686 -19.173 1.00 58.56 288 ARG A N 1
ATOM 2171 C CA . ARG A 1 288 ? -13.436 4.967 -18.830 1.00 58.56 288 ARG A CA 1
ATOM 2172 C C . ARG A 1 288 ? -13.377 4.294 -17.464 1.00 58.56 288 ARG A C 1
ATOM 2174 O O . ARG A 1 288 ? -14.412 3.896 -16.937 1.00 58.56 288 ARG A O 1
ATOM 2181 N N . GLN A 1 289 ? -12.171 4.109 -16.934 1.00 59.81 289 GLN A N 1
ATOM 2182 C CA . GLN A 1 289 ? -11.884 3.380 -15.706 1.00 59.81 289 GLN A CA 1
ATOM 2183 C C . GLN A 1 289 ? -10.662 4.039 -15.062 1.00 59.81 289 GLN A C 1
ATOM 2185 O O . GLN A 1 289 ? -9.595 4.061 -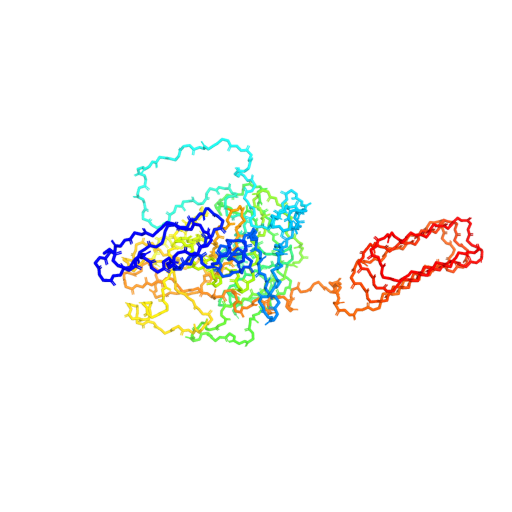15.671 1.00 59.81 289 GLN A O 1
ATOM 2190 N N . ASP A 1 290 ? -10.842 4.628 -13.884 1.00 55.19 290 ASP A N 1
ATOM 2191 C CA . ASP A 1 290 ? -9.803 5.357 -13.153 1.00 55.19 290 ASP A CA 1
ATOM 2192 C C . ASP A 1 290 ? -10.198 5.468 -11.672 1.00 55.19 290 ASP A C 1
ATOM 2194 O O . ASP A 1 290 ? -11.386 5.385 -11.346 1.00 55.19 290 ASP A O 1
ATOM 2198 N N . SER A 1 291 ? -9.220 5.682 -10.793 1.00 53.78 291 SER A N 1
ATOM 2199 C CA . SER A 1 291 ? -9.461 6.082 -9.400 1.00 53.78 291 SER A CA 1
ATOM 2200 C C . SER A 1 291 ? -10.005 7.513 -9.354 1.00 53.78 291 SER A C 1
ATOM 2202 O O . SER A 1 291 ? -9.569 8.363 -10.131 1.00 53.78 291 SER A O 1
ATOM 2204 N N . CYS A 1 292 ? -10.942 7.811 -8.454 1.00 59.53 292 CYS A N 1
ATOM 2205 C CA . CYS A 1 292 ? -11.565 9.131 -8.361 1.00 59.53 292 CYS A CA 1
ATOM 2206 C C . CYS A 1 292 ? -11.522 9.721 -6.945 1.00 59.53 292 CYS A C 1
ATOM 2208 O O . CYS A 1 292 ? -11.060 9.108 -5.986 1.00 59.53 292 CYS A O 1
ATOM 2210 N N . LYS A 1 293 ? -12.030 10.954 -6.789 1.00 54.62 293 LYS A N 1
ATOM 2211 C CA . LYS A 1 293 ? -12.242 11.592 -5.483 1.00 54.62 293 LYS A CA 1
ATOM 2212 C C . LYS A 1 293 ? -12.949 10.627 -4.526 1.00 54.62 293 LYS A C 1
ATOM 2214 O O . LYS A 1 293 ? -14.040 10.152 -4.839 1.00 54.62 293 LYS A O 1
ATOM 2219 N N . GLY A 1 294 ? -12.347 10.401 -3.361 1.00 56.84 294 GLY A N 1
ATOM 2220 C CA . GLY A 1 294 ? -12.787 9.433 -2.350 1.00 56.84 294 GLY A CA 1
ATOM 2221 C C . GLY A 1 294 ? -11.981 8.127 -2.337 1.00 56.84 294 GLY A C 1
ATOM 2222 O O . GLY A 1 294 ? -11.986 7.448 -1.317 1.00 56.84 294 GLY A O 1
ATOM 2223 N N . ASP A 1 295 ? -11.228 7.825 -3.402 1.00 75.62 295 ASP A N 1
ATOM 2224 C CA . ASP A 1 295 ? -10.226 6.744 -3.417 1.00 75.62 295 ASP A CA 1
ATOM 2225 C C . ASP A 1 295 ? -8.850 7.220 -2.932 1.00 75.62 295 ASP A C 1
ATOM 2227 O O . ASP A 1 295 ? -7.995 6.401 -2.611 1.00 75.62 295 ASP A O 1
ATOM 2231 N N . SER A 1 296 ? -8.634 8.540 -2.868 1.00 88.12 296 SER A N 1
ATOM 2232 C CA . SER A 1 296 ? -7.421 9.181 -2.350 1.00 88.12 296 SER A CA 1
ATOM 2233 C C . SER A 1 296 ? -6.940 8.553 -1.045 1.00 88.12 296 SER A C 1
ATOM 2235 O O . SER A 1 296 ? -7.727 8.355 -0.123 1.00 88.12 296 SER A O 1
ATOM 2237 N N . GLY A 1 297 ? -5.648 8.247 -0.960 1.00 94.69 297 GLY A N 1
ATOM 2238 C CA . GLY A 1 297 ? -5.050 7.545 0.174 1.00 94.69 297 GLY A CA 1
ATOM 2239 C C . GLY A 1 297 ? -5.271 6.030 0.176 1.00 94.69 297 GLY A C 1
ATOM 2240 O O . GLY A 1 297 ? -4.637 5.330 0.962 1.00 94.69 297 GLY A O 1
ATOM 2241 N N . GLY A 1 298 ? -6.127 5.511 -0.706 1.00 95.38 298 GLY A N 1
ATOM 2242 C CA . GLY A 1 298 ? -6.369 4.087 -0.891 1.00 95.38 298 GLY A CA 1
ATOM 2243 C C . GLY A 1 298 ? -5.186 3.341 -1.525 1.00 95.38 298 GLY A C 1
ATOM 2244 O O . GLY A 1 298 ? -4.247 3.952 -2.048 1.00 95.38 298 GLY A O 1
ATOM 2245 N N . PRO A 1 299 ? -5.212 2.005 -1.473 1.00 97.50 299 PRO A N 1
ATOM 2246 C CA . PRO A 1 299 ? -4.130 1.152 -1.928 1.00 97.50 299 PRO A CA 1
ATOM 2247 C C . PRO A 1 299 ? -4.151 0.941 -3.445 1.00 97.50 299 PRO A C 1
ATOM 2249 O O . PRO A 1 299 ? -5.205 0.753 -4.048 1.00 97.50 299 PRO A O 1
ATOM 2252 N N . LEU A 1 300 ? -2.963 0.830 -4.036 1.00 97.38 300 LEU A N 1
ATOM 2253 C CA . LEU A 1 300 ? -2.729 0.061 -5.255 1.00 97.38 300 LEU A CA 1
ATOM 2254 C C . LEU A 1 300 ? -1.832 -1.123 -4.894 1.00 97.38 300 LEU A C 1
ATOM 2256 O O . LEU A 1 300 ? -0.664 -0.946 -4.534 1.00 97.38 300 LEU A O 1
ATOM 2260 N N . VAL A 1 301 ? -2.387 -2.330 -4.962 1.00 98.31 301 VAL A N 1
ATOM 2261 C CA . VAL A 1 301 ? -1.719 -3.573 -4.570 1.00 98.31 301 VAL A CA 1
ATOM 2262 C C . VAL A 1 301 ? -1.427 -4.481 -5.756 1.00 98.31 301 VAL A C 1
ATOM 2264 O O . VAL A 1 301 ? -2.091 -4.432 -6.789 1.00 98.31 301 VAL A O 1
ATOM 2267 N N . THR A 1 302 ? -0.438 -5.350 -5.588 1.00 98.00 302 THR A N 1
ATOM 2268 C CA . THR A 1 302 ? -0.059 -6.373 -6.564 1.00 98.00 302 THR A CA 1
ATOM 2269 C C . THR A 1 302 ? -0.038 -7.728 -5.884 1.00 98.00 302 THR A C 1
ATOM 2271 O O . THR A 1 302 ? 0.655 -7.902 -4.883 1.00 98.00 302 THR A O 1
ATOM 2274 N N . GLN A 1 303 ? -0.785 -8.684 -6.428 1.00 95.81 303 GLN A N 1
ATOM 2275 C CA . GLN A 1 303 ? -0.657 -10.075 -6.019 1.00 95.81 303 GLN A CA 1
ATOM 2276 C C . GLN A 1 303 ? 0.604 -10.663 -6.658 1.00 95.81 303 GLN A C 1
ATOM 2278 O O . GLN A 1 303 ? 0.758 -10.629 -7.878 1.00 95.81 303 GLN A O 1
ATOM 2283 N N . TYR A 1 304 ? 1.491 -11.204 -5.831 1.00 94.94 304 TYR A N 1
ATOM 2284 C CA . TYR A 1 304 ? 2.686 -11.927 -6.248 1.00 94.94 304 TYR A CA 1
ATOM 2285 C C . TYR A 1 304 ? 2.683 -13.285 -5.554 1.00 94.94 304 TYR A C 1
ATOM 2287 O O . TYR A 1 304 ? 2.652 -13.368 -4.326 1.00 94.94 304 TYR A O 1
ATOM 2295 N N . HIS A 1 305 ? 2.613 -14.353 -6.350 1.00 90.62 305 HIS A N 1
ATOM 2296 C CA . HIS A 1 305 ? 2.287 -15.699 -5.870 1.00 90.62 305 HIS A CA 1
ATOM 2297 C C . HIS A 1 305 ? 0.992 -15.705 -5.036 1.00 90.62 305 HIS A C 1
ATOM 2299 O O . HIS A 1 305 ? -0.095 -15.440 -5.561 1.00 90.62 305 HIS A O 1
ATOM 2305 N N . ARG A 1 306 ? 1.089 -16.009 -3.738 1.00 89.75 306 ARG A N 1
ATOM 2306 C CA . ARG A 1 306 ? -0.046 -16.103 -2.804 1.00 89.75 306 ARG A CA 1
ATOM 2307 C C . ARG A 1 306 ? -0.200 -14.872 -1.909 1.00 89.75 306 ARG A C 1
ATOM 2309 O O . ARG A 1 306 ? -1.124 -14.836 -1.100 1.00 89.75 306 ARG A O 1
ATOM 2316 N N . THR A 1 307 ? 0.659 -13.869 -2.080 1.00 96.50 307 THR A N 1
ATOM 2317 C CA . THR A 1 307 ? 0.773 -12.730 -1.169 1.00 96.50 307 THR A CA 1
ATOM 2318 C C . THR A 1 307 ? 0.534 -11.421 -1.907 1.00 96.50 307 THR A C 1
ATOM 2320 O O . THR A 1 307 ? 1.048 -11.182 -3.000 1.00 96.50 307 THR A O 1
ATOM 2323 N N . THR A 1 308 ? -0.260 -10.545 -1.302 1.00 98.06 308 THR A N 1
ATOM 2324 C CA . THR A 1 308 ? -0.581 -9.231 -1.860 1.00 98.06 308 THR A CA 1
ATOM 2325 C C . THR A 1 308 ? 0.287 -8.136 -1.241 1.00 98.06 308 THR A C 1
ATOM 2327 O O . THR A 1 308 ? 0.270 -7.914 -0.028 1.00 98.06 308 THR A O 1
ATOM 2330 N N . PHE A 1 309 ? 1.031 -7.426 -2.088 1.00 98.69 309 PHE A N 1
ATOM 2331 C CA . PHE A 1 309 ? 1.963 -6.369 -1.698 1.00 98.69 309 PHE A CA 1
ATOM 2332 C C . PHE A 1 309 ? 1.447 -4.982 -2.079 1.00 98.69 309 PHE A C 1
ATOM 2334 O O . PHE A 1 309 ? 0.910 -4.783 -3.170 1.00 98.69 309 PHE A O 1
ATOM 2341 N N . LEU A 1 310 ? 1.654 -4.000 -1.203 1.00 98.62 310 LEU A N 1
ATOM 2342 C CA . LEU A 1 310 ? 1.343 -2.598 -1.460 1.00 98.62 310 LEU A CA 1
ATOM 2343 C C . LEU A 1 310 ? 2.396 -1.980 -2.386 1.00 98.62 310 LEU A C 1
ATOM 2345 O O . LEU A 1 310 ? 3.566 -1.866 -2.021 1.00 98.62 310 LEU A O 1
ATOM 2349 N N . LEU A 1 311 ? 1.972 -1.543 -3.570 1.00 98.12 311 LEU A N 1
ATOM 2350 C CA . LEU A 1 311 ? 2.855 -0.954 -4.577 1.00 98.12 311 LEU A CA 1
ATOM 2351 C C . LEU A 1 311 ? 2.736 0.573 -4.644 1.00 98.12 311 LEU A C 1
ATOM 2353 O O . LEU A 1 311 ? 3.733 1.273 -4.845 1.00 98.12 311 LEU A O 1
ATOM 2357 N N . GLY A 1 312 ? 1.522 1.094 -4.470 1.00 97.94 312 GLY A N 1
ATOM 2358 C CA . GLY A 1 312 ? 1.241 2.521 -4.549 1.00 97.94 312 GLY A CA 1
ATOM 2359 C C . GLY A 1 312 ? 0.134 2.979 -3.611 1.00 97.94 312 GLY A C 1
ATOM 2360 O O . GLY A 1 312 ? -0.640 2.173 -3.102 1.00 97.94 312 GLY A O 1
ATOM 2361 N N . ILE A 1 313 ? 0.061 4.292 -3.413 1.00 98.19 313 ILE A N 1
ATOM 2362 C CA . ILE A 1 313 ? -1.036 4.970 -2.711 1.00 98.19 313 ILE A CA 1
ATOM 2363 C C . ILE A 1 313 ? -1.695 5.926 -3.704 1.00 98.19 313 ILE A C 1
ATOM 2365 O O . ILE A 1 313 ? -0.989 6.684 -4.372 1.00 98.19 313 ILE A O 1
ATOM 2369 N N . VAL A 1 314 ? -3.024 5.880 -3.822 1.00 95.38 314 VAL A N 1
ATOM 2370 C CA . VAL A 1 314 ? -3.797 6.787 -4.686 1.00 95.38 314 VAL A CA 1
ATOM 2371 C C . VAL A 1 314 ? -3.541 8.226 -4.236 1.00 95.38 314 VAL A C 1
ATOM 2373 O O . VAL A 1 314 ? -3.818 8.568 -3.086 1.00 95.38 314 VAL A O 1
ATOM 2376 N N . SER A 1 315 ? -3.019 9.069 -5.126 1.00 90.81 315 SER A N 1
ATOM 2377 C CA . SER A 1 315 ? -2.597 10.428 -4.778 1.00 90.81 315 SER A CA 1
ATOM 2378 C C . SER A 1 315 ? -3.420 11.479 -5.522 1.00 90.81 315 SER A C 1
ATOM 2380 O O . SER A 1 315 ? -4.233 12.169 -4.910 1.00 90.81 315 SER A O 1
ATOM 2382 N N . TRP A 1 316 ? -3.286 11.587 -6.845 1.00 82.62 316 TRP A N 1
ATOM 2383 C CA . TRP A 1 316 ? -3.998 12.609 -7.617 1.00 82.62 316 TRP A CA 1
ATOM 2384 C C . TRP A 1 316 ? -4.244 12.190 -9.071 1.00 82.62 316 TRP A C 1
ATOM 2386 O O . TRP A 1 316 ? -3.778 11.155 -9.539 1.00 82.62 316 TRP A O 1
ATOM 2396 N N . GLY A 1 317 ? -4.991 13.019 -9.797 1.00 75.00 317 GLY A N 1
ATOM 2397 C CA . GLY A 1 317 ? -5.273 12.855 -11.220 1.00 75.00 317 GLY A CA 1
ATOM 2398 C C . GLY A 1 317 ? -5.886 14.127 -11.806 1.00 75.00 317 GLY A C 1
ATOM 2399 O O . GLY A 1 317 ? -6.381 14.996 -11.079 1.00 75.00 317 GLY A O 1
ATOM 2400 N N . ARG A 1 318 ? -5.839 14.275 -13.134 1.00 65.69 318 ARG A N 1
ATOM 2401 C CA . ARG A 1 318 ? -6.534 15.363 -13.841 1.00 65.69 318 ARG A CA 1
ATOM 2402 C C . ARG A 1 318 ? -7.993 14.966 -14.072 1.00 65.69 318 ARG A C 1
ATOM 2404 O O . ARG A 1 318 ? -8.342 14.427 -15.117 1.00 65.69 318 ARG A O 1
ATOM 2411 N N . GLY A 1 319 ? -8.843 15.268 -13.094 1.00 58.16 319 GLY A N 1
ATOM 2412 C CA . GLY A 1 319 ? -10.226 14.782 -13.083 1.00 58.16 319 GLY A CA 1
ATOM 2413 C C . GLY A 1 319 ? -10.282 13.293 -12.737 1.00 58.16 319 GLY A C 1
ATOM 2414 O O . GLY A 1 319 ? -9.322 12.758 -12.194 1.00 58.16 319 GLY A O 1
ATOM 2415 N N . CYS A 1 320 ? -11.405 12.640 -13.032 1.00 62.25 320 CYS A N 1
ATOM 2416 C CA . CYS A 1 320 ? -11.560 11.201 -12.824 1.00 62.25 320 CYS A CA 1
ATOM 2417 C C . CYS A 1 320 ? -12.004 10.540 -14.115 1.00 62.25 320 CYS A C 1
ATOM 2419 O O . CYS A 1 320 ? -13.040 10.936 -14.655 1.00 62.25 320 CYS A O 1
ATOM 2421 N N . ALA A 1 321 ? -11.257 9.539 -14.581 1.00 58.78 321 ALA A N 1
ATOM 2422 C CA . ALA A 1 321 ? -11.564 8.825 -15.818 1.00 58.78 321 ALA A CA 1
ATOM 2423 C C . ALA A 1 321 ? -11.772 9.797 -16.991 1.00 58.78 321 ALA A C 1
ATOM 2425 O O . ALA A 1 321 ? -12.683 9.638 -17.795 1.00 58.78 321 ALA A O 1
ATOM 2426 N N . ARG A 1 322 ? -10.954 10.851 -17.084 1.00 63.78 322 ARG A N 1
ATOM 2427 C CA . ARG A 1 322 ? -10.965 11.726 -18.258 1.00 63.78 322 ARG A CA 1
ATOM 2428 C C . ARG A 1 322 ? -10.139 11.078 -19.363 1.00 63.78 322 ARG A C 1
ATOM 2430 O O . ARG A 1 322 ? -8.986 10.734 -19.094 1.00 63.78 322 ARG A O 1
ATOM 2437 N N . PRO A 1 323 ? -10.656 10.966 -20.599 1.00 72.00 323 PRO A N 1
ATOM 2438 C CA . PRO A 1 323 ? -9.835 10.531 -21.719 1.00 72.00 323 PRO A CA 1
ATOM 2439 C C . PRO A 1 323 ? -8.576 11.395 -21.816 1.00 72.00 323 PRO A C 1
ATOM 2441 O O . PRO A 1 323 ? -8.629 12.609 -21.604 1.00 72.00 323 PRO A O 1
ATOM 2444 N N . GLY A 1 324 ? -7.439 10.762 -22.082 1.00 73.50 324 GLY A N 1
ATOM 2445 C CA . GLY A 1 324 ? -6.135 11.416 -22.105 1.00 73.50 324 GLY A CA 1
ATOM 2446 C C . GLY A 1 324 ? -5.449 11.539 -20.742 1.00 73.50 324 GLY A C 1
ATOM 2447 O O . GLY A 1 324 ? -4.448 12.239 -20.656 1.00 73.50 324 GLY A O 1
ATOM 2448 N N . ASN A 1 325 ? -5.950 10.912 -19.671 1.00 79.69 325 ASN A N 1
ATOM 2449 C CA . ASN A 1 325 ? -5.330 10.994 -18.343 1.00 79.69 325 ASN A CA 1
ATOM 2450 C C . ASN A 1 325 ? -5.222 9.621 -17.668 1.00 79.69 325 ASN A C 1
ATOM 2452 O O . ASN A 1 325 ? -6.034 8.733 -17.911 1.00 79.69 325 ASN A O 1
ATOM 2456 N N . TYR A 1 326 ? -4.214 9.485 -16.807 1.00 86.19 326 TYR A N 1
ATOM 2457 C CA . TYR A 1 326 ? -3.984 8.322 -15.951 1.00 86.19 326 TYR A CA 1
ATOM 2458 C C . TYR A 1 326 ? -4.136 8.708 -14.476 1.00 86.19 326 TYR A C 1
ATOM 2460 O O . TYR A 1 326 ? -3.933 9.874 -14.119 1.00 86.19 326 TYR A O 1
ATOM 2468 N N . GLY A 1 327 ? -4.400 7.720 -13.619 1.00 88.56 327 GLY A N 1
ATOM 2469 C CA . GLY A 1 327 ? -4.282 7.874 -12.173 1.00 88.56 327 GLY A CA 1
ATOM 2470 C C . GLY A 1 327 ? -2.813 7.945 -11.755 1.00 88.56 327 GLY A C 1
ATOM 2471 O O . GLY A 1 327 ? -1.972 7.205 -12.281 1.00 88.56 327 GLY A O 1
ATOM 2472 N N . ILE A 1 328 ? -2.493 8.841 -10.819 1.00 93.12 328 ILE A N 1
ATOM 2473 C CA . ILE A 1 328 ? -1.129 9.066 -10.334 1.00 93.12 328 ILE A CA 1
ATOM 2474 C C . ILE A 1 328 ? -1.033 8.627 -8.878 1.00 93.12 328 ILE A C 1
ATOM 2476 O O . ILE A 1 328 ? -1.823 9.022 -8.016 1.00 93.12 328 ILE A O 1
ATOM 2480 N N . TYR A 1 329 ? -0.030 7.796 -8.622 1.00 96.31 329 TYR A N 1
ATOM 2481 C CA . TYR A 1 329 ? 0.155 7.088 -7.369 1.00 96.31 329 TYR A CA 1
ATOM 2482 C C . TYR A 1 329 ? 1.506 7.437 -6.761 1.00 96.31 329 TYR A C 1
ATOM 2484 O O . TYR A 1 329 ? 2.515 7.538 -7.469 1.00 96.31 329 TYR A O 1
ATOM 2492 N N . THR A 1 330 ? 1.543 7.557 -5.438 1.00 98.44 330 THR A N 1
ATOM 2493 C CA . THR A 1 330 ? 2.796 7.650 -4.689 1.00 98.44 330 THR A CA 1
ATOM 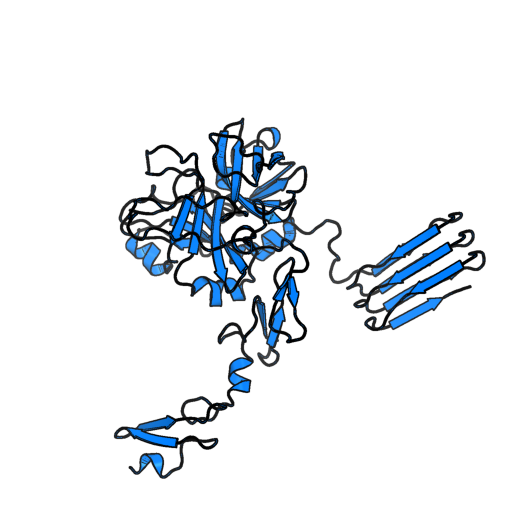2494 C C . THR A 1 330 ? 3.515 6.302 -4.738 1.00 98.44 330 THR A C 1
ATOM 2496 O O . THR A 1 330 ? 2.922 5.262 -4.454 1.00 98.44 330 THR A O 1
ATOM 2499 N N . ARG A 1 331 ? 4.803 6.305 -5.101 1.00 98.00 331 ARG A N 1
ATOM 2500 C CA . ARG A 1 331 ? 5.650 5.111 -5.242 1.00 98.00 331 ARG A CA 1
ATOM 2501 C C . ARG A 1 331 ? 6.135 4.626 -3.875 1.00 98.00 331 ARG A C 1
ATOM 2503 O O . ARG A 1 331 ? 7.161 5.095 -3.389 1.00 98.00 331 ARG A O 1
ATOM 2510 N N . VAL A 1 332 ? 5.429 3.669 -3.269 1.00 98.44 332 VAL A N 1
ATOM 2511 C CA . VAL A 1 332 ? 5.681 3.210 -1.885 1.00 98.44 332 VAL A CA 1
ATOM 2512 C C . VAL A 1 332 ? 7.114 2.710 -1.672 1.00 98.44 332 VAL A C 1
ATOM 2514 O O . VAL A 1 332 ? 7.693 2.983 -0.622 1.00 98.44 332 VAL A O 1
ATOM 2517 N N . SER A 1 333 ? 7.731 2.075 -2.676 1.00 97.19 333 SER A N 1
ATOM 2518 C CA . SER A 1 333 ? 9.114 1.575 -2.592 1.00 97.19 333 SER A CA 1
ATOM 2519 C C . SER A 1 333 ? 10.149 2.655 -2.242 1.00 97.19 333 SER A C 1
ATOM 2521 O O . SER A 1 333 ? 11.140 2.351 -1.581 1.00 97.19 333 SER A O 1
ATOM 2523 N N . ASN A 1 334 ? 9.909 3.919 -2.612 1.00 97.56 334 ASN A N 1
ATOM 2524 C CA . ASN A 1 334 ? 10.804 5.035 -2.280 1.00 97.56 334 ASN A CA 1
ATOM 2525 C C . ASN A 1 334 ? 10.667 5.503 -0.824 1.00 97.56 334 ASN A C 1
ATOM 2527 O O . ASN A 1 334 ? 11.559 6.178 -0.316 1.00 97.56 334 ASN A O 1
ATOM 2531 N N . PHE A 1 335 ? 9.568 5.154 -0.154 1.00 98.19 335 PHE A N 1
ATOM 2532 C CA . PHE A 1 335 ? 9.248 5.613 1.198 1.00 98.19 335 PHE A CA 1
ATOM 2533 C C . PHE A 1 335 ? 9.429 4.531 2.259 1.00 98.19 335 PHE A C 1
ATOM 2535 O O . PHE A 1 335 ? 9.249 4.822 3.438 1.00 98.19 335 PHE A O 1
ATOM 2542 N N . LEU A 1 336 ? 9.832 3.311 1.888 1.00 97.25 336 LEU A N 1
ATOM 2543 C CA . LEU A 1 336 ? 10.060 2.221 2.843 1.00 97.25 336 LEU A CA 1
ATOM 2544 C C . LEU A 1 336 ? 10.975 2.638 4.011 1.00 97.25 336 LEU A C 1
ATOM 2546 O O . LEU A 1 336 ? 10.570 2.424 5.154 1.00 97.25 336 LEU A O 1
ATOM 2550 N N . PRO A 1 337 ? 12.132 3.309 3.801 1.00 96.12 337 PRO A N 1
ATOM 2551 C CA . PRO A 1 337 ? 12.966 3.748 4.922 1.00 96.12 337 PRO A CA 1
ATOM 2552 C C . PRO A 1 337 ? 12.232 4.707 5.871 1.00 96.12 337 PRO A C 1
ATOM 2554 O O . PRO A 1 337 ? 12.312 4.556 7.089 1.00 96.12 337 PRO A O 1
ATOM 2557 N N . TRP A 1 338 ? 11.468 5.656 5.320 1.00 97.56 338 TRP A N 1
ATOM 2558 C CA . TRP A 1 338 ? 10.679 6.616 6.094 1.00 97.56 338 TRP A CA 1
ATOM 2559 C C . TRP A 1 338 ? 9.563 5.925 6.891 1.00 97.56 338 TRP A C 1
ATOM 2561 O O . TRP A 1 338 ? 9.394 6.203 8.081 1.00 97.56 338 TRP A O 1
ATOM 2571 N N . ILE A 1 339 ? 8.862 4.968 6.271 1.00 97.62 339 ILE A N 1
ATOM 2572 C CA . ILE A 1 339 ? 7.818 4.158 6.912 1.00 97.62 339 ILE A CA 1
ATOM 2573 C C . ILE A 1 339 ? 8.413 3.346 8.065 1.00 97.62 339 ILE A C 1
ATOM 2575 O O . ILE A 1 339 ? 7.883 3.360 9.177 1.00 97.62 339 ILE A O 1
ATOM 2579 N N . HIS A 1 340 ? 9.524 2.644 7.837 1.00 94.38 340 HIS A N 1
ATOM 2580 C CA . HIS A 1 340 ? 10.153 1.819 8.867 1.00 94.38 340 HIS A CA 1
ATOM 2581 C C . HIS A 1 340 ? 10.687 2.658 10.031 1.00 94.38 340 HIS A C 1
ATOM 2583 O O . HIS A 1 340 ? 10.494 2.267 11.181 1.00 94.38 340 HIS A O 1
ATOM 2589 N N . ASN A 1 341 ? 11.288 3.821 9.761 1.00 94.12 341 ASN A N 1
ATOM 2590 C CA . ASN A 1 341 ? 11.833 4.690 10.803 1.00 94.12 341 ASN A CA 1
ATOM 2591 C C . ASN A 1 341 ? 10.752 5.177 11.785 1.00 94.12 341 ASN A C 1
ATOM 2593 O O . ASN A 1 341 ? 10.947 5.122 12.995 1.00 94.12 341 ASN A O 1
ATOM 2597 N N . HIS A 1 342 ? 9.586 5.579 11.274 1.00 93.88 342 HIS A N 1
ATOM 2598 C CA . HIS A 1 342 ? 8.491 6.107 12.097 1.00 93.88 342 HIS A CA 1
ATOM 2599 C C . HIS A 1 342 ? 7.634 5.030 12.769 1.00 93.88 342 HIS A C 1
ATOM 2601 O O . HIS A 1 342 ? 6.957 5.301 13.759 1.00 93.88 342 HIS A O 1
ATOM 2607 N N . THR A 1 343 ? 7.643 3.807 12.236 1.00 92.19 343 THR A N 1
ATOM 2608 C CA . THR A 1 343 ? 6.733 2.728 12.667 1.00 92.19 343 THR A CA 1
ATOM 2609 C C . THR A 1 343 ? 7.458 1.604 13.396 1.00 92.19 343 THR A C 1
ATOM 2611 O O . THR A 1 343 ? 6.882 0.535 13.642 1.00 92.19 343 THR A O 1
ATOM 2614 N N . ARG A 1 344 ? 8.734 1.819 13.732 1.00 82.44 344 ARG A N 1
ATOM 2615 C CA . ARG A 1 344 ? 9.469 0.967 14.662 1.00 82.44 344 ARG A CA 1
ATOM 2616 C C . ARG A 1 344 ? 8.715 0.931 15.988 1.00 82.44 344 ARG A C 1
ATOM 2618 O O . ARG A 1 344 ? 8.286 1.960 16.507 1.00 82.44 344 ARG A O 1
ATOM 2625 N N . ALA A 1 345 ? 8.517 -0.271 16.523 1.00 61.12 345 ALA A N 1
ATOM 2626 C CA . ALA A 1 345 ? 8.009 -0.389 17.879 1.00 61.12 345 ALA A CA 1
ATOM 2627 C C . ALA A 1 345 ? 9.023 0.282 18.827 1.00 61.12 345 ALA A C 1
ATOM 2629 O O . ALA A 1 345 ? 10.224 0.121 18.606 1.00 61.12 345 ALA A O 1
ATOM 2630 N N . PRO A 1 346 ? 8.580 0.968 19.897 1.00 50.72 346 PRO A N 1
ATOM 2631 C CA . PRO A 1 346 ? 9.479 1.496 20.929 1.00 50.72 346 PRO A CA 1
ATOM 2632 C C . PRO A 1 346 ? 10.424 0.431 21.517 1.00 50.72 346 PRO A C 1
ATOM 2634 O O . PRO A 1 346 ? 11.478 0.775 22.032 1.00 50.72 346 PRO A O 1
ATOM 2637 N N . ASN A 1 347 ? 10.062 -0.853 21.367 1.00 38.81 347 ASN A N 1
ATOM 2638 C CA . ASN A 1 347 ? 10.813 -2.030 21.806 1.00 38.81 347 ASN A CA 1
ATOM 2639 C C . ASN A 1 347 ? 11.164 -2.993 20.651 1.00 38.81 347 ASN A C 1
ATOM 2641 O O . ASN A 1 347 ? 11.364 -4.183 20.888 1.00 38.81 347 ASN A O 1
ATOM 2645 N N . ALA A 1 348 ? 11.190 -2.535 19.393 1.00 39.19 348 ALA A N 1
ATOM 2646 C CA . ALA A 1 348 ? 11.808 -3.336 18.336 1.00 39.19 348 ALA A CA 1
ATOM 2647 C C . ALA A 1 348 ? 13.301 -3.460 18.689 1.00 39.19 348 ALA A C 1
ATOM 2649 O O . ALA A 1 348 ? 13.920 -2.410 18.892 1.00 39.19 348 ALA A O 1
ATOM 2650 N N . PRO A 1 349 ? 13.871 -4.677 18.807 1.00 36.25 349 PRO A N 1
ATOM 2651 C CA . PRO A 1 349 ? 15.279 -4.838 19.135 1.00 36.25 349 PRO A CA 1
ATOM 2652 C C . PRO A 1 349 ? 16.094 -4.000 18.157 1.00 36.25 349 PRO A C 1
ATOM 2654 O O . PRO A 1 349 ? 16.023 -4.197 16.943 1.00 36.25 349 PRO A O 1
ATOM 2657 N N . GLN A 1 350 ? 16.803 -3.001 18.676 1.00 40.44 350 GLN A N 1
ATOM 2658 C CA . GLN A 1 350 ? 17.847 -2.367 17.898 1.00 40.44 350 GLN A CA 1
ATOM 2659 C C . GLN A 1 350 ? 18.875 -3.459 17.606 1.00 40.44 350 GLN A C 1
ATOM 2661 O O . GLN A 1 350 ? 19.416 -4.057 18.537 1.00 40.44 350 GLN A O 1
ATOM 2666 N N . GLU A 1 351 ? 19.132 -3.727 16.326 1.00 43.44 351 GLU A N 1
ATOM 2667 C CA . GLU A 1 351 ? 20.371 -4.384 15.919 1.00 43.44 351 GLU A CA 1
ATOM 2668 C C . GLU A 1 351 ? 21.511 -3.581 16.566 1.00 43.44 351 GLU A C 1
ATOM 2670 O O . GLU A 1 351 ? 21.705 -2.413 16.227 1.00 43.44 351 GLU A O 1
ATOM 2675 N N . ASN A 1 352 ? 22.178 -4.201 17.551 1.00 49.16 352 ASN A N 1
ATOM 2676 C CA . ASN A 1 352 ? 23.199 -3.662 18.470 1.00 49.16 352 ASN A CA 1
ATOM 2677 C C . ASN A 1 352 ? 22.733 -3.228 19.873 1.00 49.16 352 ASN A C 1
ATOM 2679 O O . ASN A 1 352 ? 23.080 -2.131 20.312 1.00 49.16 352 ASN A O 1
ATOM 2683 N N . GLN A 1 353 ? 22.052 -4.090 20.639 1.00 67.38 353 GLN A N 1
ATOM 2684 C CA . GLN A 1 353 ? 21.953 -3.871 22.089 1.00 67.38 353 GLN A CA 1
ATOM 2685 C C . GLN A 1 353 ? 22.429 -5.024 22.973 1.00 67.38 353 GLN A C 1
ATOM 2687 O O . GLN A 1 353 ? 22.353 -6.210 22.640 1.00 67.38 353 GLN A O 1
ATOM 2692 N N . ASN A 1 354 ? 22.941 -4.588 24.126 1.00 77.12 354 ASN A N 1
ATOM 2693 C CA . ASN A 1 354 ? 23.208 -5.378 25.311 1.00 77.12 354 ASN A CA 1
ATOM 2694 C C . ASN A 1 354 ? 21.919 -5.403 26.149 1.00 77.12 354 ASN A C 1
ATOM 2696 O O . ASN A 1 354 ? 21.453 -4.349 26.577 1.00 77.12 354 ASN A O 1
ATOM 2700 N N . MET A 1 355 ? 21.344 -6.576 26.387 1.00 78.25 355 MET A N 1
ATOM 2701 C CA . MET A 1 355 ? 20.123 -6.768 27.165 1.00 78.25 355 MET A CA 1
ATOM 2702 C C . MET A 1 355 ? 20.472 -7.215 28.586 1.00 78.25 355 MET A C 1
ATOM 2704 O O . MET A 1 355 ? 21.049 -8.283 28.762 1.00 78.25 355 MET A O 1
ATOM 2708 N N . THR A 1 356 ? 20.085 -6.444 29.604 1.00 86.38 356 THR A N 1
ATOM 2709 C CA . THR A 1 356 ? 20.292 -6.814 31.015 1.00 86.38 356 THR A CA 1
ATOM 2710 C C . THR A 1 356 ? 18.964 -6.816 31.768 1.00 86.38 356 THR A C 1
ATOM 2712 O O . THR A 1 356 ? 18.293 -5.788 31.808 1.00 86.38 356 THR A O 1
ATOM 2715 N N . LEU A 1 357 ? 18.584 -7.943 32.381 1.00 82.25 357 LEU A N 1
ATOM 2716 C CA . LEU A 1 357 ? 17.397 -8.054 33.240 1.00 82.25 357 LEU A CA 1
ATOM 2717 C C . LEU A 1 357 ? 17.777 -8.609 34.614 1.00 82.25 357 LEU A C 1
ATOM 2719 O O . LEU A 1 357 ? 18.438 -9.641 34.707 1.00 82.25 357 LEU A O 1
ATOM 2723 N N . ASN A 1 358 ? 17.289 -7.969 35.675 1.00 87.88 358 ASN A N 1
ATOM 2724 C CA . ASN A 1 358 ? 17.533 -8.389 37.053 1.00 87.88 358 ASN A CA 1
ATOM 2725 C C . ASN A 1 358 ? 16.204 -8.669 37.754 1.00 87.88 358 ASN A C 1
ATOM 2727 O O . ASN A 1 358 ? 15.287 -7.847 37.705 1.00 87.88 358 ASN A O 1
ATOM 2731 N N . ALA A 1 359 ? 16.099 -9.816 38.418 1.00 83.56 359 ALA A N 1
ATOM 2732 C CA . ALA A 1 359 ? 14.918 -10.153 39.193 1.00 83.56 359 ALA A CA 1
ATOM 2733 C C . ALA A 1 359 ? 14.878 -9.353 40.508 1.00 83.56 359 ALA A C 1
ATOM 2735 O O . ALA A 1 359 ? 15.919 -9.163 41.140 1.00 83.56 359 ALA A O 1
ATOM 2736 N N . PRO A 1 360 ? 13.697 -8.912 40.967 1.00 77.44 360 PRO A N 1
ATOM 2737 C CA . PRO A 1 360 ? 13.541 -8.397 42.321 1.00 77.44 360 PRO A CA 1
ATOM 2738 C C . PRO A 1 360 ? 13.687 -9.530 43.364 1.00 77.44 360 PRO A C 1
ATOM 2740 O O . PRO A 1 360 ? 13.337 -10.673 43.064 1.00 77.44 360 PRO A O 1
ATOM 2743 N N . PRO A 1 361 ? 14.194 -9.252 44.581 1.00 80.19 361 PRO A N 1
ATOM 2744 C CA . PRO A 1 361 ? 14.325 -10.251 45.648 1.00 80.19 361 PRO A CA 1
ATOM 2745 C C . PRO A 1 361 ? 12.970 -10.604 46.289 1.00 80.19 361 PRO A C 1
ATOM 2747 O O . PRO A 1 361 ? 12.050 -9.786 46.288 1.00 80.19 361 PRO A O 1
ATOM 2750 N N . GLY A 1 362 ? 12.864 -11.791 46.898 1.00 76.94 362 GLY A N 1
ATOM 2751 C CA . GLY A 1 362 ? 11.730 -12.159 47.762 1.00 76.94 362 GLY A CA 1
ATOM 2752 C C . GLY A 1 362 ? 10.492 -12.735 47.061 1.00 76.94 362 GLY A C 1
ATOM 2753 O O . GLY A 1 362 ? 9.426 -12.777 47.673 1.00 76.94 362 GLY A O 1
ATOM 2754 N N . ASN A 1 363 ? 10.584 -13.158 45.796 1.00 79.38 363 ASN A N 1
ATOM 2755 C CA . ASN A 1 363 ? 9.431 -13.640 45.025 1.00 79.38 363 ASN A CA 1
ATOM 2756 C C . ASN A 1 363 ? 9.268 -15.166 45.071 1.00 79.38 363 ASN A C 1
ATOM 2758 O O . ASN A 1 363 ? 10.244 -15.914 45.087 1.00 79.38 363 ASN A O 1
ATOM 2762 N N . GLN A 1 364 ? 8.021 -15.652 45.013 1.00 75.56 364 GLN A N 1
ATOM 2763 C CA . GLN A 1 364 ? 7.766 -17.096 44.920 1.00 75.56 364 GLN A CA 1
ATOM 2764 C C . GLN A 1 364 ? 8.181 -17.669 43.559 1.00 75.56 364 GLN A C 1
ATOM 2766 O O . GLN A 1 364 ? 8.883 -18.670 43.518 1.00 75.56 364 GLN A O 1
ATOM 2771 N N . ASN A 1 365 ? 7.824 -17.013 42.450 1.00 82.56 365 ASN A N 1
ATOM 2772 C CA . ASN A 1 365 ? 8.192 -17.446 41.101 1.00 82.56 365 ASN A CA 1
ATOM 2773 C C . ASN A 1 365 ? 8.751 -16.263 40.301 1.00 82.56 365 ASN A C 1
ATOM 2775 O O . ASN A 1 365 ? 8.103 -15.226 40.183 1.00 82.56 365 ASN A O 1
ATOM 2779 N N . VAL A 1 366 ? 9.935 -16.436 39.722 1.00 82.31 366 VAL A N 1
ATOM 2780 C CA . VAL A 1 366 ? 10.620 -15.473 38.859 1.00 82.31 366 VAL A CA 1
ATOM 2781 C C . VAL A 1 366 ? 10.860 -16.134 37.514 1.00 82.31 366 VAL A C 1
ATOM 2783 O O . VAL A 1 366 ? 11.443 -17.212 37.441 1.00 82.31 366 VAL A O 1
ATOM 2786 N N . THR A 1 367 ? 10.441 -15.486 36.432 1.00 86.81 367 THR A N 1
ATOM 2787 C CA . THR A 1 367 ? 10.781 -15.907 35.070 1.00 86.81 367 THR A CA 1
ATOM 2788 C C . THR A 1 367 ? 11.292 -14.706 34.291 1.00 86.81 367 THR A C 1
ATOM 2790 O O . THR A 1 367 ? 10.560 -13.739 34.101 1.00 86.81 367 THR A O 1
ATOM 2793 N N . LEU A 1 368 ? 12.552 -14.759 33.860 1.00 85.25 368 LEU A N 1
ATOM 2794 C CA . LEU A 1 368 ? 13.151 -13.774 32.963 1.00 85.25 368 LEU A CA 1
ATOM 2795 C C . LEU A 1 368 ? 13.483 -14.458 31.643 1.00 85.25 368 LEU A C 1
ATOM 2797 O O . LEU A 1 368 ? 14.043 -15.555 31.622 1.00 85.25 368 LEU A O 1
ATOM 2801 N N . SER A 1 369 ? 13.143 -13.815 30.533 1.00 86.06 369 SER A N 1
ATOM 2802 C CA . SER A 1 369 ? 13.447 -14.330 29.202 1.00 86.06 369 SER A CA 1
ATOM 2803 C C . SER A 1 369 ? 13.998 -13.225 28.315 1.00 86.06 369 SER A C 1
ATOM 2805 O O . SER A 1 369 ? 13.417 -12.144 28.231 1.00 86.06 369 SER A O 1
ATOM 2807 N N . ALA A 1 370 ? 15.134 -13.494 27.681 1.00 82.81 370 ALA A N 1
ATOM 2808 C CA . ALA A 1 370 ? 15.712 -12.605 26.686 1.00 82.81 370 ALA A CA 1
ATOM 2809 C C . ALA A 1 370 ? 15.002 -12.759 25.334 1.00 82.81 370 ALA A C 1
ATOM 2811 O O . ALA A 1 370 ? 14.389 -13.788 25.048 1.00 82.81 370 ALA A O 1
ATOM 2812 N N . THR A 1 371 ? 15.104 -11.746 24.481 1.00 80.38 371 THR A N 1
ATOM 2813 C CA . THR A 1 371 ? 14.722 -11.847 23.067 1.00 80.38 371 THR A CA 1
ATOM 2814 C C . THR A 1 371 ? 15.886 -12.415 22.231 1.00 80.38 371 THR A C 1
ATOM 2816 O O . THR A 1 371 ? 17.026 -12.401 22.692 1.00 80.38 371 THR A O 1
ATOM 2819 N N . PRO A 1 372 ? 15.652 -12.956 21.021 1.00 78.19 372 PRO A N 1
ATOM 2820 C CA . PRO A 1 372 ? 16.717 -13.256 20.054 1.00 78.19 372 PRO A CA 1
ATOM 2821 C C . PRO A 1 372 ? 17.380 -11.983 19.497 1.00 78.19 372 PRO A C 1
ATOM 2823 O O . PRO A 1 372 ? 16.746 -10.928 19.459 1.00 78.19 372 PRO A O 1
ATOM 2826 N N . GLY A 1 373 ? 18.606 -12.096 18.976 1.00 73.62 373 GLY A N 1
ATOM 2827 C CA . GLY A 1 373 ? 19.266 -11.044 18.189 1.00 73.62 373 GLY A CA 1
ATOM 2828 C C . GLY A 1 373 ? 20.148 -10.060 18.969 1.00 73.62 373 GLY A C 1
ATOM 2829 O O . GLY A 1 373 ? 20.555 -9.048 18.401 1.00 73.62 373 GLY A O 1
ATOM 2830 N N . ASN A 1 374 ? 20.455 -10.313 20.248 1.00 79.31 374 ASN A N 1
ATOM 2831 C CA . ASN A 1 374 ? 21.278 -9.415 21.072 1.00 79.31 374 ASN A CA 1
ATOM 2832 C C . ASN A 1 374 ? 22.784 -9.741 20.984 1.00 79.31 374 ASN A C 1
ATOM 2834 O O . ASN A 1 374 ? 23.171 -10.905 20.856 1.00 79.31 374 ASN A O 1
ATOM 2838 N N . GLN A 1 375 ? 23.651 -8.727 21.129 1.00 82.81 375 GLN A N 1
ATOM 2839 C CA . GLN A 1 375 ? 25.109 -8.938 21.203 1.00 82.81 375 GLN A CA 1
ATOM 2840 C C . GLN A 1 375 ? 25.549 -9.455 22.579 1.00 82.81 375 GLN A C 1
ATOM 2842 O O . GLN A 1 375 ? 26.348 -10.381 22.664 1.00 82.81 375 GLN A O 1
ATOM 2847 N N . ASN A 1 376 ? 25.012 -8.884 23.660 1.00 88.25 376 ASN A N 1
ATOM 2848 C CA . ASN A 1 376 ? 25.266 -9.348 25.024 1.00 88.25 376 ASN A CA 1
ATOM 2849 C C . ASN A 1 376 ? 23.941 -9.464 25.785 1.00 88.25 376 ASN A C 1
ATOM 2851 O O . ASN A 1 376 ? 23.143 -8.538 25.762 1.00 88.25 376 ASN A O 1
ATOM 2855 N N . VAL A 1 377 ? 23.704 -10.566 26.484 1.00 89.88 377 VAL A N 1
ATOM 2856 C CA . VAL A 1 377 ? 22.529 -10.806 27.330 1.00 89.88 377 VAL A CA 1
ATOM 2857 C C . VAL A 1 377 ? 23.018 -11.109 28.738 1.00 89.88 377 VAL A C 1
ATOM 2859 O O . VAL A 1 377 ? 23.822 -12.016 28.912 1.00 89.88 377 VAL A O 1
ATOM 2862 N N . THR A 1 378 ? 22.525 -10.396 29.747 1.00 91.75 378 THR A N 1
ATOM 2863 C CA . THR A 1 378 ? 22.782 -10.678 31.165 1.00 91.75 378 THR A CA 1
ATOM 2864 C C . THR A 1 378 ? 21.455 -10.796 31.907 1.00 91.75 378 THR A C 1
ATOM 2866 O O . THR A 1 378 ? 20.775 -9.797 32.118 1.00 91.75 378 THR A O 1
ATOM 2869 N N . LEU A 1 379 ? 21.067 -12.002 32.318 1.00 91.19 379 LEU A N 1
ATOM 2870 C CA . LEU A 1 379 ? 19.920 -12.204 33.207 1.00 91.19 379 LEU A CA 1
ATOM 2871 C C . LEU A 1 379 ? 20.440 -12.561 34.597 1.00 91.19 379 LEU A C 1
ATOM 2873 O O . LEU A 1 379 ? 21.239 -13.490 34.717 1.00 91.19 379 LEU A O 1
ATOM 2877 N N . SER A 1 380 ? 20.002 -11.856 35.641 1.00 90.81 380 SER A N 1
ATOM 2878 C CA . SER A 1 380 ? 20.428 -12.153 37.010 1.00 90.81 380 SER A CA 1
ATOM 2879 C C . SER A 1 380 ? 19.280 -12.245 38.016 1.00 90.81 380 SER A C 1
ATOM 2881 O O . SER A 1 380 ? 18.280 -11.537 37.903 1.00 90.81 380 SER A O 1
ATOM 2883 N N . ALA A 1 381 ? 19.421 -13.122 39.011 1.00 88.44 381 ALA A N 1
ATOM 2884 C CA . ALA A 1 381 ? 18.489 -13.264 40.123 1.00 88.44 381 ALA A CA 1
ATOM 2885 C C . ALA A 1 381 ? 19.223 -13.190 41.479 1.00 88.44 381 ALA A C 1
ATOM 2887 O O . ALA A 1 381 ? 20.033 -14.077 41.774 1.00 88.44 381 ALA A O 1
ATOM 2888 N N . PRO A 1 382 ? 18.949 -12.165 42.315 1.00 87.62 382 PRO A N 1
ATOM 2889 C CA . PRO A 1 382 ? 19.512 -12.048 43.660 1.00 87.62 382 PRO A CA 1
ATOM 2890 C C . PRO A 1 382 ? 18.913 -13.100 44.621 1.00 87.62 382 PRO A C 1
ATOM 2892 O O . PRO A 1 382 ? 17.963 -13.794 44.245 1.00 87.62 382 PRO A O 1
ATOM 2895 N N . PRO A 1 383 ? 19.438 -13.245 45.856 1.00 84.75 383 PRO A N 1
ATOM 2896 C CA . PRO A 1 383 ? 18.937 -14.215 46.832 1.00 84.75 383 PRO A CA 1
ATOM 2897 C C . PRO A 1 383 ? 17.492 -13.941 47.270 1.00 84.75 383 PRO A C 1
ATOM 2899 O O . PRO A 1 383 ? 17.030 -12.798 47.259 1.00 84.75 383 PRO A O 1
ATOM 2902 N N . GLY A 1 384 ? 16.808 -14.984 47.745 1.00 80.88 384 GLY A N 1
ATOM 2903 C CA . GLY A 1 384 ? 15.496 -14.878 48.383 1.00 80.88 384 GLY A CA 1
ATOM 2904 C C . GLY A 1 384 ? 14.304 -15.204 47.485 1.00 80.88 384 GLY A C 1
ATOM 2905 O O . GLY A 1 384 ? 13.175 -14.980 47.913 1.00 80.88 384 GLY A O 1
ATOM 2906 N N . ASN A 1 385 ? 14.508 -15.717 46.267 1.00 83.69 385 ASN A N 1
ATOM 2907 C CA . ASN A 1 385 ? 13.410 -16.197 45.422 1.00 83.69 385 ASN A CA 1
ATOM 2908 C C . ASN A 1 385 ? 13.213 -17.714 45.572 1.00 83.69 385 ASN A C 1
ATOM 2910 O O . ASN A 1 385 ? 14.180 -18.455 45.743 1.00 83.69 385 ASN A O 1
ATOM 2914 N N . GLN A 1 386 ? 11.973 -18.209 45.493 1.00 81.19 386 GLN A N 1
ATOM 2915 C CA . GLN A 1 386 ? 11.745 -19.657 45.586 1.00 81.19 386 GLN A CA 1
ATOM 2916 C C . GLN A 1 386 ? 12.062 -20.360 44.261 1.00 81.19 386 GLN A C 1
ATOM 2918 O O . GLN A 1 386 ? 13.029 -21.110 44.213 1.00 81.19 386 GLN A O 1
ATOM 2923 N N . ASN A 1 387 ? 11.334 -20.077 43.179 1.00 85.75 387 ASN A N 1
ATOM 2924 C CA . ASN A 1 387 ? 11.571 -20.680 41.864 1.00 85.75 387 ASN A CA 1
ATOM 2925 C C . ASN A 1 387 ? 12.038 -19.628 40.854 1.00 85.75 387 ASN A C 1
ATOM 2927 O O . ASN A 1 387 ? 11.308 -18.686 40.556 1.00 85.75 387 ASN A O 1
ATOM 2931 N N . VAL A 1 388 ? 13.231 -19.795 40.290 1.00 86.94 388 VAL A N 1
ATOM 2932 C CA . VAL A 1 388 ? 13.834 -18.884 39.310 1.00 86.94 388 VAL A CA 1
ATOM 2933 C C . VAL A 1 388 ? 14.014 -19.607 37.983 1.00 86.94 388 VAL A C 1
ATOM 2935 O O . VAL A 1 388 ? 14.675 -20.637 37.921 1.00 86.94 388 VAL A O 1
ATOM 2938 N N . THR A 1 389 ? 13.481 -19.038 36.907 1.00 89.25 389 THR A N 1
ATOM 2939 C CA . THR A 1 389 ? 13.733 -19.477 35.531 1.00 89.25 389 THR A CA 1
ATOM 2940 C C . THR A 1 389 ? 14.349 -18.331 34.737 1.00 89.25 389 THR A C 1
ATOM 2942 O O . THR A 1 389 ? 13.706 -17.304 34.532 1.00 89.25 389 THR A O 1
ATOM 2945 N N . LEU A 1 390 ? 15.591 -18.490 34.285 1.00 89.56 390 LEU A N 1
ATOM 2946 C CA . LEU A 1 390 ? 16.259 -17.552 33.379 1.00 89.56 390 LEU A CA 1
ATOM 2947 C C . LEU A 1 390 ? 16.421 -18.234 32.022 1.00 89.56 390 LEU A C 1
ATOM 2949 O O . LEU A 1 390 ? 16.990 -19.322 31.949 1.00 89.56 390 LEU A O 1
ATOM 2953 N N . SER A 1 391 ? 15.932 -17.616 30.949 1.00 90.06 391 SER A N 1
ATOM 2954 C CA . SER A 1 391 ? 15.998 -18.203 29.609 1.00 90.06 391 SER A CA 1
ATOM 2955 C C . SER A 1 391 ? 16.495 -17.221 28.555 1.00 90.06 391 SER A C 1
ATOM 2957 O O . SER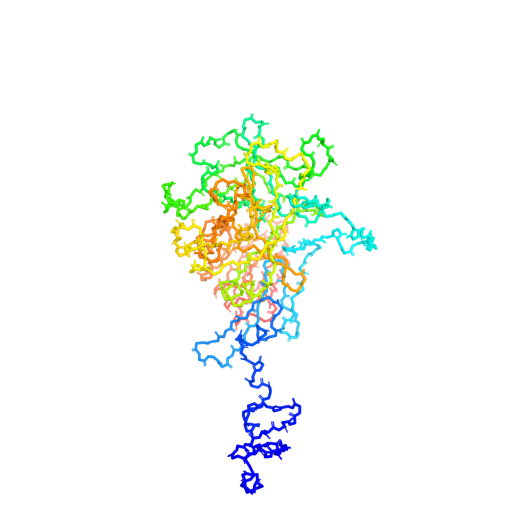 A 1 391 ? 16.091 -16.063 28.528 1.00 90.06 391 SER A O 1
ATOM 2959 N N . ALA A 1 392 ? 17.352 -17.690 27.653 1.00 87.81 392 ALA A N 1
ATOM 2960 C CA . ALA A 1 392 ? 17.736 -16.964 26.451 1.00 87.81 392 ALA A CA 1
ATOM 2961 C C . ALA A 1 392 ? 17.487 -17.852 25.220 1.00 87.81 392 ALA A C 1
ATOM 2963 O O . ALA A 1 392 ? 18.115 -18.903 25.126 1.00 87.81 392 ALA A O 1
ATOM 2964 N N . PRO A 1 393 ? 16.597 -17.478 24.283 1.00 85.62 393 PRO A N 1
ATOM 2965 C CA . PRO A 1 393 ? 16.361 -18.240 23.055 1.00 85.62 393 PRO A CA 1
ATOM 2966 C C . PRO A 1 393 ? 17.582 -18.191 22.112 1.00 85.62 393 PRO A C 1
ATOM 2968 O O . PRO A 1 393 ? 18.474 -17.364 22.325 1.00 85.62 393 PRO A O 1
ATOM 2971 N N . PRO A 1 394 ? 17.645 -19.048 21.071 1.00 81.44 394 PRO A N 1
ATOM 2972 C CA . PRO A 1 394 ? 18.698 -18.996 20.052 1.00 81.44 394 PRO A CA 1
ATOM 2973 C C . PRO A 1 394 ? 18.790 -17.627 19.366 1.00 81.44 394 PRO A C 1
ATOM 2975 O O . PRO A 1 394 ? 17.788 -16.923 19.241 1.00 81.44 394 PRO A O 1
ATOM 2978 N N . GLY A 1 395 ? 19.973 -17.282 18.856 1.00 77.56 395 GLY A N 1
ATOM 2979 C CA . GLY A 1 395 ? 20.209 -16.068 18.074 1.00 77.56 395 GLY A CA 1
ATOM 2980 C C . GLY A 1 395 ? 20.858 -14.913 18.840 1.00 77.56 395 GLY A C 1
ATOM 2981 O O . GLY A 1 395 ? 20.845 -13.797 18.331 1.00 77.56 395 GLY A O 1
ATOM 2982 N N . ASN A 1 396 ? 21.407 -15.134 20.040 1.00 82.62 396 ASN A N 1
ATOM 2983 C CA . ASN A 1 396 ? 22.201 -14.141 20.779 1.00 82.62 396 ASN A CA 1
ATOM 2984 C C . ASN A 1 396 ? 23.707 -14.445 20.687 1.00 82.62 396 ASN A C 1
ATOM 2986 O O . ASN A 1 396 ? 24.104 -15.606 20.577 1.00 82.62 396 ASN A O 1
ATOM 2990 N N . GLN A 1 397 ? 24.569 -13.425 20.754 1.00 84.38 397 GLN A N 1
ATOM 2991 C CA . GLN A 1 397 ? 26.018 -13.656 20.709 1.00 84.38 397 GLN A CA 1
ATOM 2992 C C . GLN A 1 397 ? 26.575 -14.095 22.066 1.00 84.38 397 GLN A C 1
ATOM 2994 O O . GLN A 1 397 ? 26.876 -15.272 22.223 1.00 84.38 397 GLN A O 1
ATOM 2999 N N . ASN A 1 398 ? 26.662 -13.208 23.060 1.00 90.50 398 ASN A N 1
ATOM 3000 C CA . ASN A 1 398 ? 27.135 -13.550 24.404 1.00 90.50 398 ASN A CA 1
ATOM 3001 C C . ASN A 1 398 ? 25.972 -13.579 25.398 1.00 90.50 398 ASN A C 1
ATOM 3003 O O . ASN A 1 398 ? 25.271 -12.585 25.554 1.00 90.50 398 ASN A O 1
ATOM 3007 N N . VAL A 1 399 ? 25.775 -14.681 26.113 1.00 90.38 399 VAL A N 1
ATOM 3008 C CA . VAL A 1 399 ? 24.704 -14.851 27.103 1.00 90.38 399 VAL A CA 1
ATOM 3009 C C . VAL A 1 399 ? 25.311 -15.158 28.467 1.00 90.38 399 VAL A C 1
ATOM 3011 O O . VAL A 1 399 ? 26.132 -16.055 28.586 1.00 90.38 399 VAL A O 1
ATOM 3014 N N . THR A 1 400 ? 24.884 -14.448 29.507 1.00 93.88 400 THR A N 1
ATOM 3015 C CA . THR A 1 400 ? 25.229 -14.696 30.910 1.00 93.88 400 THR A CA 1
ATOM 3016 C C . THR A 1 400 ? 23.945 -14.833 31.719 1.00 93.88 400 THR A C 1
ATOM 3018 O O . THR A 1 400 ? 23.186 -13.873 31.845 1.00 93.88 400 THR A O 1
ATOM 3021 N N . LEU A 1 401 ? 23.682 -16.016 32.271 1.00 92.81 401 LEU A N 1
ATOM 3022 C CA . LEU A 1 401 ? 22.557 -16.264 33.176 1.00 92.81 401 LEU A CA 1
ATOM 3023 C C . LEU A 1 401 ? 23.113 -16.524 34.576 1.00 92.81 401 LEU A C 1
ATOM 3025 O O . LEU A 1 401 ? 23.951 -17.405 34.729 1.00 92.81 401 LEU A O 1
ATOM 3029 N N . SER A 1 402 ? 22.677 -15.769 35.585 1.00 91.69 402 SER A N 1
ATOM 3030 C CA . SER A 1 402 ? 23.233 -15.845 36.940 1.00 91.69 402 SER A CA 1
ATOM 3031 C C . SER A 1 402 ? 22.156 -15.895 38.020 1.00 91.69 402 SER A C 1
ATOM 3033 O O . SER A 1 402 ? 21.282 -15.037 38.071 1.00 91.69 402 SER A O 1
ATOM 3035 N N . ALA A 1 403 ? 22.234 -16.854 38.933 1.00 86.94 403 ALA A N 1
ATOM 3036 C CA . ALA A 1 403 ? 21.436 -16.892 40.152 1.00 86.94 403 ALA A CA 1
ATOM 3037 C C . ALA A 1 403 ? 22.359 -17.115 41.354 1.00 86.94 403 ALA A C 1
ATOM 3039 O O . ALA A 1 403 ? 23.266 -17.940 41.307 1.00 86.94 403 ALA A O 1
ATOM 3040 N N . THR A 1 404 ? 22.143 -16.369 42.435 1.00 84.38 404 THR A N 1
ATOM 3041 C CA . THR A 1 404 ? 23.003 -16.418 43.630 1.00 84.38 404 THR A CA 1
ATOM 3042 C C . THR A 1 404 ? 22.454 -17.342 44.720 1.00 84.38 404 THR A C 1
ATOM 3044 O O . THR A 1 404 ? 21.260 -17.654 44.737 1.00 84.38 404 THR A O 1
ATOM 3047 N N . GLN A 1 405 ? 23.318 -17.744 45.661 1.00 76.62 405 GLN A N 1
ATOM 3048 C CA . GLN A 1 405 ? 22.977 -18.615 46.792 1.00 76.62 405 GLN A CA 1
ATOM 3049 C C . GLN A 1 405 ? 21.853 -18.000 47.642 1.00 76.62 405 GLN A C 1
ATOM 3051 O O . GLN A 1 405 ? 21.898 -16.815 47.967 1.00 76.62 405 GLN A O 1
ATOM 3056 N N . GLY A 1 406 ? 20.828 -18.795 47.969 1.00 72.81 406 GLY A N 1
ATOM 3057 C CA . GLY A 1 406 ? 19.599 -18.332 48.633 1.00 72.81 406 GLY A CA 1
ATOM 3058 C C . GLY A 1 406 ? 18.350 -18.317 47.742 1.00 72.81 406 GLY A C 1
ATOM 3059 O O . GLY A 1 406 ? 17.309 -17.836 48.182 1.00 72.81 406 GLY A O 1
ATOM 3060 N N . ASN A 1 407 ? 18.439 -18.834 46.512 1.00 78.12 407 ASN A N 1
ATOM 3061 C CA . ASN A 1 407 ? 17.281 -19.219 45.701 1.00 78.12 407 ASN A CA 1
ATOM 3062 C C . ASN A 1 407 ? 16.999 -20.728 45.869 1.00 78.12 407 ASN A C 1
ATOM 3064 O O . ASN A 1 407 ? 17.953 -21.500 45.937 1.00 78.12 407 ASN A O 1
ATOM 3068 N N . HIS A 1 408 ? 15.733 -21.161 45.960 1.00 78.50 408 HIS A N 1
ATOM 3069 C CA . HIS A 1 408 ? 15.407 -22.569 46.278 1.00 78.50 408 HIS A CA 1
ATOM 3070 C C . HIS A 1 408 ? 15.453 -23.519 45.070 1.00 78.50 408 HIS A C 1
ATOM 3072 O O . HIS A 1 408 ? 15.945 -24.637 45.191 1.00 78.50 408 HIS A O 1
ATOM 3078 N N . SER A 1 409 ? 14.940 -23.095 43.916 1.00 83.75 409 SER A N 1
ATOM 3079 C CA . SER A 1 409 ? 14.945 -23.843 42.658 1.00 83.75 409 SER A CA 1
ATOM 3080 C C . SER A 1 409 ? 15.358 -22.913 41.526 1.00 83.75 409 SER A C 1
ATOM 3082 O O . SER A 1 409 ? 14.778 -21.840 41.361 1.00 83.75 409 SER A O 1
ATOM 3084 N N . VAL A 1 410 ? 16.379 -23.296 40.759 1.00 86.19 410 VAL A N 1
ATOM 3085 C CA . VAL A 1 410 ? 16.947 -22.477 39.681 1.00 86.19 410 VAL A CA 1
ATOM 3086 C C . VAL A 1 410 ? 16.990 -23.289 38.392 1.00 86.19 410 VAL A C 1
ATOM 3088 O O . VAL A 1 410 ? 17.602 -24.350 38.335 1.00 86.19 410 VAL A O 1
ATOM 3091 N N . THR A 1 411 ? 16.375 -22.754 37.341 1.00 88.38 411 THR A N 1
ATOM 3092 C CA . THR A 1 411 ? 16.433 -23.273 35.973 1.00 88.38 411 THR A CA 1
ATOM 3093 C C . THR A 1 411 ? 17.082 -22.227 35.072 1.00 88.38 411 THR A C 1
ATOM 3095 O O . THR A 1 411 ? 16.545 -21.132 34.902 1.00 88.38 411 THR A O 1
ATOM 3098 N N . LEU A 1 412 ? 18.233 -22.554 34.483 1.00 90.00 412 LEU A N 1
ATOM 3099 C CA . LEU A 1 412 ? 18.913 -21.717 33.491 1.00 90.00 412 LEU A CA 1
ATOM 3100 C C . LEU A 1 412 ? 18.833 -22.408 32.126 1.00 90.00 412 LEU A C 1
ATOM 3102 O O . LEU A 1 412 ? 19.291 -23.539 31.991 1.00 90.00 412 LEU A O 1
ATOM 3106 N N . ASN A 1 413 ? 18.250 -21.751 31.121 1.00 88.75 413 ASN A N 1
ATOM 3107 C CA . ASN A 1 413 ? 18.049 -22.336 29.794 1.00 88.75 413 ASN A CA 1
ATOM 3108 C C . ASN A 1 413 ? 18.631 -21.455 28.679 1.00 88.75 413 ASN A C 1
ATOM 3110 O O . ASN A 1 413 ? 18.128 -20.363 28.414 1.00 88.75 413 ASN A O 1
ATOM 3114 N N . ALA A 1 414 ? 19.653 -21.965 27.996 1.00 86.19 414 ALA A N 1
ATOM 3115 C CA . ALA A 1 414 ? 20.252 -21.361 26.811 1.00 86.19 414 ALA A CA 1
ATOM 3116 C C . ALA A 1 414 ? 20.555 -22.473 25.779 1.00 86.19 414 ALA A C 1
ATOM 3118 O O . ALA A 1 414 ? 21.592 -23.129 25.881 1.00 86.19 414 ALA A O 1
ATOM 3119 N N . PRO A 1 415 ? 19.647 -22.741 24.821 1.00 80.75 415 PRO A N 1
ATOM 3120 C CA . PRO A 1 415 ? 19.793 -23.806 23.833 1.00 80.75 415 PRO A CA 1
ATOM 3121 C C . PRO A 1 415 ? 20.852 -23.477 22.766 1.00 80.75 415 PRO A C 1
ATOM 3123 O O . PRO A 1 415 ? 21.327 -22.342 22.656 1.00 80.75 415 PRO A O 1
ATOM 3126 N N . GLN A 1 416 ? 21.210 -24.484 21.960 1.00 73.00 416 GLN A N 1
ATOM 3127 C CA . GLN A 1 416 ? 22.130 -24.323 20.830 1.00 73.00 416 GLN A CA 1
ATOM 3128 C C . GLN A 1 416 ? 21.614 -23.265 19.839 1.00 73.00 416 GLN A C 1
ATOM 3130 O O . GLN A 1 416 ? 20.422 -23.204 19.542 1.00 73.00 416 GLN A O 1
ATOM 3135 N N . GLY A 1 417 ? 22.529 -22.423 19.345 1.00 72.00 417 GLY A N 1
ATOM 3136 C CA . GLY A 1 417 ? 22.229 -21.265 18.493 1.00 72.00 417 GLY A CA 1
ATOM 3137 C C . GLY A 1 417 ? 22.555 -19.904 19.125 1.00 72.00 417 GLY A C 1
ATOM 3138 O O . GLY A 1 417 ? 22.308 -18.878 18.498 1.00 72.00 417 GLY A O 1
ATOM 3139 N N . ASN A 1 418 ? 23.129 -19.882 20.333 1.00 80.50 418 ASN A N 1
ATOM 3140 C CA . ASN A 1 418 ? 23.854 -18.731 20.885 1.00 80.50 418 ASN A CA 1
ATOM 3141 C C . ASN A 1 418 ? 25.375 -18.921 20.685 1.00 80.50 418 ASN A C 1
ATOM 3143 O O . ASN A 1 418 ? 25.836 -20.061 20.740 1.00 80.50 418 ASN A O 1
ATOM 3147 N N . HIS A 1 419 ? 26.158 -17.857 20.458 1.00 81.69 419 HIS A N 1
ATOM 3148 C CA . HIS A 1 419 ? 27.605 -17.994 20.172 1.00 81.69 419 HIS A CA 1
ATOM 3149 C C . HIS A 1 419 ? 28.456 -18.319 21.416 1.00 81.69 419 HIS A C 1
ATOM 3151 O O . HIS A 1 419 ? 29.370 -19.135 21.336 1.00 81.69 419 HIS A O 1
ATOM 3157 N N . SER A 1 420 ? 28.178 -17.679 22.552 1.00 85.38 420 SER A N 1
ATOM 3158 C CA . SER A 1 420 ? 28.896 -17.819 23.823 1.00 85.38 420 SER A CA 1
ATOM 3159 C C . SER A 1 420 ? 27.899 -17.787 24.978 1.00 85.38 420 SER A C 1
ATOM 3161 O O . SER A 1 420 ? 27.018 -16.928 25.018 1.00 85.38 420 SER A O 1
ATOM 3163 N N . VAL A 1 421 ? 28.009 -18.729 25.917 1.00 87.50 421 VAL A N 1
ATOM 3164 C CA . VAL A 1 421 ? 27.052 -18.900 27.019 1.00 87.50 421 VAL A CA 1
ATOM 3165 C C . VAL A 1 421 ? 27.797 -19.133 28.332 1.00 87.50 421 VAL A C 1
ATOM 3167 O O . VAL A 1 421 ? 28.593 -20.059 28.444 1.00 87.50 421 VAL A O 1
ATOM 3170 N N . THR A 1 422 ? 27.486 -18.320 29.339 1.00 90.31 422 THR A N 1
ATOM 3171 C CA . THR A 1 422 ? 27.942 -18.445 30.728 1.00 90.31 422 THR A CA 1
ATOM 3172 C C . THR A 1 422 ? 26.733 -18.676 31.630 1.00 90.31 422 THR A C 1
ATOM 3174 O O . THR A 1 422 ? 25.801 -17.871 31.638 1.00 90.31 422 THR A O 1
ATOM 3177 N N . LEU A 1 423 ? 26.735 -19.766 32.397 1.00 89.44 423 LEU A N 1
ATOM 3178 C CA . LEU A 1 423 ? 25.674 -20.105 33.346 1.00 89.44 423 LEU A CA 1
ATOM 3179 C C . LEU A 1 423 ? 26.263 -20.158 34.759 1.00 89.44 423 LEU A C 1
ATOM 3181 O O . LEU A 1 423 ? 27.107 -21.004 35.038 1.00 89.44 423 LEU A O 1
ATOM 3185 N N . ASN A 1 424 ? 25.796 -19.279 35.641 1.00 86.44 424 ASN A N 1
ATOM 3186 C CA . ASN A 1 424 ? 26.182 -19.226 37.046 1.00 86.44 424 ASN A CA 1
ATOM 3187 C C . ASN A 1 424 ? 24.967 -19.613 37.895 1.00 86.44 424 ASN A C 1
ATOM 3189 O O . ASN A 1 424 ? 24.020 -18.840 38.028 1.00 86.44 424 ASN A O 1
ATOM 3193 N N . ALA A 1 425 ? 24.978 -20.822 38.442 1.00 81.19 425 ALA A N 1
ATOM 3194 C CA . ALA A 1 425 ? 23.974 -21.307 39.382 1.00 81.19 425 ALA A CA 1
ATOM 3195 C C . ALA A 1 425 ? 24.601 -21.430 40.786 1.00 81.19 425 ALA A C 1
ATOM 3197 O O . ALA A 1 425 ? 25.824 -21.581 40.872 1.00 81.19 425 ALA A O 1
ATOM 3198 N N . PRO A 1 426 ? 23.799 -21.318 41.859 1.00 69.31 426 PRO A N 1
ATOM 3199 C CA . PRO A 1 426 ? 24.283 -21.419 43.233 1.00 69.31 426 PRO A CA 1
ATOM 3200 C C . PRO A 1 426 ? 24.730 -22.819 43.649 1.00 69.31 426 PRO A C 1
ATOM 3202 O O . PRO A 1 426 ? 24.282 -23.807 43.022 1.00 69.31 426 PRO A O 1
#

Sequence (426 aa):
AEVCVSGPCLNGGSCSPQGSSFTCFCLPNFSGLTCELERSSVLDTCLLQNGGCEHFCDEDEEGRRLKCSCADGYFLHDDGRNCIAKEAIACGMVPVLLGGNKAEQDPRARIVGGEDCPKGECPWQVLLVYKGKGFCGGVIFKPFWILTASHCIEDTEVQFLKVVAGEHNTAVSEGTEQLISVSQILMHEGYVKRTANNDIALLKLSSPVIFSAFAVPACLPTRSLAERELWAVSEHTVSGWGRRAENGPTSNVLRRLKVPRIRTQQCEEQSGVKLTANMFCAGYIEGRQDSCKGDSGGPLVTQYHRTTFLLGIVSWGRGCARPGNYGIYTRVSNFLPWIHNHTRAPNAPQENQNMTLNAPPGNQNVTLSATPGNQNVTLSAPPGNQNVTLSAPPGNQNVTLSATQGNHSVTLNAPQGNHSVTLNAP

pLDDT: mean 85.27, std 14.97, range [30.94, 98.75]

Foldseek 3Di:
DVQCVVVQAPPPWDWDDDPPRIQTHEDPQFDDRRSPHGVLLVLLACLPPNSLALAHWDAPPVSRHIAHDDFFQWGQDPVRHYTHGNDLAAAQFQNVVVPDDDDDDDPPPPDFAFAFQPQLNQQQKKFKFFQRDTFEIWGAAFFFKIKFFCVVPVPGDQQRIWIWGSAFFQVDDPPRIDIWGFPDKAQDPPQDPVQRPSGMIMTGTPGTDDDDSRHGGHTAGALSCLPNPQLPPQWWKQKFQAASFLPHDTHSGIGIDIKHWDDQVCQCVQQVGHDDPQKTWIHDLQLRYADAGGHGGTFTWGDRPNGIHTQWGQGDWDGHSDRSITTMTGGVNVCVVVCCVVPQDPPPDDQEDAAEAEDDAAEAEEEAEDDARYAHYHYEYEARYAAYEYYYEAHYAAYEYEYDPRYNHYHYYDDPRYNYYHYHDD

Radius of gyration: 27.22 Å; chains: 1; bounding box: 60×54×91 Å